Protein AF-A0A820FN30-F1 (afdb_monomer_lite)

Organism: NCBI:txid433720

Foldseek 3Di:
DLCVVVCVVCVVVPVVPPPDPPDPPPLVVCVVVVVPDDDDQDVLNVLLSVLVVCQVPDALQVSLVVLLVCCVVDDLVCLLSSLLSLLVSLPRHPHDLVSNQVSLVSLLVSLVPDDPVDLSNVSNLLSNLLSCQVVCPPPSNVQVVLVSLVVLLVVCQVAALSLVSNCVNHLVVCVVVLDHDLSCLLVLLCLLLDDYFPPVVVVVVVVVVVVQCVDPVSQVVVVVSVDHPVSRGSPVSNVSSLSSCVVSVVSDDPVSVLVSLVSLLVLLVVLLPPPDDPDDPVRDSNVSSNLSSLVSLLSVLVPDPDVVSLVVLLVSLLVCLLRPPHPSSNVSSLSSLLSSCVVPVPVSVVVSVVSLVVSVVRDPSSVVSVVVSVVSNVVVVVVVVVVVVD

pLDDT: mean 73.96, std 18.94, range [28.72, 96.94]

Radius of gyration: 25.87 Å; chains: 1; bounding box: 70×46×76 Å

Secondary structure (DSSP, 8-state):
-HHHHHHHHHHHHHHHHHHHS--GGGGGGTHHHHTTS-S-S-HHHHHHHHHHHHHTTS-HHHHHHHHHHHHHH--TTTHHHHHHHHHHHHHHS---HHHHHHHHHHHHHHHHHS-TTSTTHHHHHHHHHHHHHTTTT-HHHHHHHHHHHHHHHHHHTTSTTHHHHHHHHHHHHHHHHT---GGGHHHHHHHHH------HHHHHHHHHHHHHHTSHHHHHHHHTTT--GGGG-THHHHHHHHHHHHHHGGGS-HHHHHHHHHHHHHHHHHHH--S---S--TT-HHHHHHHHHHHHHHHHTTT---HHHHHHHHHHHHHHHHH---HHHHHHHHHHHHHHHHHSHHHHHHHHHHHHHHHTTT-THHHHHHHHHHHHHHHHHHHHHHHH--

Structure (mmCIF, N/CA/C/O backbone):
data_AF-A0A820FN30-F1
#
_entry.id   AF-A0A820FN30-F1
#
loop_
_atom_site.group_PDB
_atom_site.id
_atom_site.type_symbol
_atom_site.label_atom_id
_atom_site.label_alt_id
_atom_site.label_comp_id
_atom_site.label_asym_id
_atom_site.label_entity_id
_atom_site.label_seq_id
_atom_site.pdbx_PDB_ins_code
_atom_site.Cartn_x
_atom_site.Cartn_y
_atom_site.Cartn_z
_atom_site.occupancy
_atom_site.B_iso_or_equiv
_atom_site.auth_seq_id
_atom_site.auth_comp_id
_atom_site.auth_asym_id
_atom_site.auth_atom_id
_atom_site.pdbx_PDB_model_num
ATOM 1 N N . SER A 1 1 ? -9.270 -16.934 -11.846 1.00 44.41 1 SER A N 1
ATOM 2 C CA . SER A 1 1 ? -9.592 -15.500 -11.963 1.00 44.41 1 SER A CA 1
ATOM 3 C C . SER A 1 1 ? -9.159 -14.806 -10.683 1.00 44.41 1 SER A C 1
ATOM 5 O O . SER A 1 1 ? -9.279 -15.399 -9.617 1.00 44.41 1 SER A O 1
ATOM 7 N N . ILE A 1 2 ? -8.624 -13.588 -10.777 1.00 32.09 2 ILE A N 1
ATOM 8 C CA . ILE A 1 2 ? -8.327 -12.737 -9.607 1.00 32.09 2 ILE A CA 1
ATOM 9 C C . ILE A 1 2 ? -9.603 -12.535 -8.774 1.00 32.09 2 ILE A C 1
ATOM 11 O O . ILE A 1 2 ? -9.546 -12.590 -7.549 1.00 32.09 2 ILE A O 1
ATOM 15 N N . ASP A 1 3 ? -10.756 -12.483 -9.446 1.00 30.25 3 ASP A N 1
ATOM 16 C CA . ASP A 1 3 ? -12.071 -12.500 -8.810 1.00 30.25 3 ASP A CA 1
ATOM 17 C C . ASP A 1 3 ? -12.295 -13.725 -7.928 1.00 30.25 3 ASP A C 1
ATOM 19 O O . ASP A 1 3 ? -12.811 -13.560 -6.844 1.00 30.25 3 ASP A O 1
ATOM 23 N N . TRP A 1 4 ? -11.875 -14.939 -8.292 1.00 35.16 4 TRP A N 1
ATOM 24 C CA . TRP A 1 4 ? -12.053 -16.114 -7.421 1.00 35.16 4 TRP A CA 1
ATOM 25 C C . TRP A 1 4 ? -11.195 -16.036 -6.149 1.00 35.16 4 TRP A C 1
ATOM 27 O O . TRP A 1 4 ? -11.649 -16.421 -5.081 1.00 35.16 4 TRP A O 1
ATOM 37 N N . LEU A 1 5 ? -9.977 -15.488 -6.238 1.00 33.75 5 LEU A N 1
ATOM 38 C CA . LEU A 1 5 ? -9.084 -15.297 -5.086 1.00 33.75 5 LEU A CA 1
ATOM 39 C C . LEU A 1 5 ? -9.581 -14.197 -4.140 1.00 33.75 5 LEU A C 1
ATOM 41 O O . LEU A 1 5 ? -9.507 -14.366 -2.925 1.00 33.75 5 LEU A O 1
ATOM 45 N N . LEU A 1 6 ? -10.100 -13.097 -4.691 1.00 38.31 6 LEU A N 1
ATOM 46 C CA . LEU A 1 6 ? -10.731 -12.029 -3.916 1.00 38.31 6 LEU A CA 1
ATOM 47 C C . LEU A 1 6 ? -12.081 -12.490 -3.358 1.00 38.31 6 LEU A C 1
ATOM 49 O O . LEU A 1 6 ? -12.340 -12.305 -2.180 1.00 38.31 6 LEU A O 1
ATOM 53 N N . THR A 1 7 ? -12.905 -13.166 -4.157 1.00 36.22 7 THR A N 1
ATOM 54 C CA . THR A 1 7 ? -14.238 -13.628 -3.748 1.00 36.22 7 THR A CA 1
ATOM 55 C C . THR A 1 7 ? -14.146 -14.728 -2.704 1.00 36.22 7 THR A C 1
ATOM 57 O O . THR A 1 7 ? -14.855 -14.613 -1.727 1.00 36.22 7 THR A O 1
ATOM 60 N N . ASN A 1 8 ? -13.252 -15.719 -2.812 1.00 34.09 8 ASN A N 1
ATOM 61 C CA . ASN A 1 8 ? -13.158 -16.779 -1.797 1.00 34.09 8 ASN A CA 1
ATOM 62 C C . ASN A 1 8 ? -12.468 -16.341 -0.501 1.00 34.09 8 ASN A C 1
ATOM 64 O O . ASN A 1 8 ? -12.819 -16.838 0.559 1.00 34.09 8 ASN A O 1
ATOM 68 N N . ARG A 1 9 ? -11.513 -15.398 -0.547 1.00 36.28 9 ARG A N 1
ATOM 69 C CA . ARG A 1 9 ? -10.943 -14.828 0.689 1.00 36.28 9 ARG A CA 1
ATOM 70 C C . ARG A 1 9 ? -11.883 -13.833 1.375 1.00 36.28 9 ARG A C 1
ATOM 72 O O . ARG A 1 9 ? -11.744 -13.612 2.570 1.00 36.28 9 ARG A O 1
ATOM 79 N N . LEU A 1 10 ? -12.818 -13.231 0.635 1.00 34.81 10 LEU A N 1
ATOM 80 C CA . LEU A 1 10 ? -13.795 -12.267 1.160 1.00 34.81 10 LEU A CA 1
ATOM 81 C C . LEU A 1 10 ? -15.181 -12.889 1.428 1.00 34.81 10 LEU A C 1
ATOM 83 O O . LEU A 1 10 ? -15.954 -12.322 2.199 1.00 34.81 10 LEU A O 1
ATOM 87 N N . SER A 1 11 ? -15.524 -14.031 0.818 1.00 28.94 11 SER A N 1
ATOM 88 C CA . SER A 1 11 ? -16.834 -14.687 0.958 1.00 28.94 11 SER A CA 1
ATOM 89 C C . SER A 1 11 ? -17.022 -15.301 2.330 1.00 28.94 11 SER A C 1
ATOM 91 O O . SER A 1 11 ? -18.113 -15.182 2.879 1.00 28.94 11 SER A O 1
ATOM 93 N N . ASP A 1 12 ? -15.958 -15.858 2.912 1.00 32.44 12 ASP A N 1
ATOM 94 C CA . ASP A 1 12 ? -15.990 -16.437 4.259 1.00 32.44 12 ASP A CA 1
ATOM 95 C C . ASP A 1 12 ? -16.359 -15.382 5.321 1.00 32.44 12 ASP A C 1
ATOM 97 O O . ASP A 1 12 ? -16.894 -15.711 6.375 1.00 32.44 12 ASP A O 1
ATOM 101 N N . PHE A 1 13 ? -16.175 -14.094 5.005 1.00 34.22 13 PHE A N 1
ATOM 102 C CA . PHE A 1 13 ? -16.433 -12.967 5.900 1.00 34.22 13 PHE A CA 1
ATOM 103 C C . PHE A 1 13 ? -17.885 -12.447 5.861 1.00 34.22 13 PHE A C 1
ATOM 105 O O . PHE A 1 13 ? -18.360 -11.846 6.822 1.00 34.22 13 PHE A O 1
ATOM 112 N N . ASN A 1 14 ? -18.613 -12.653 4.756 1.00 33.19 14 ASN A N 1
ATOM 113 C CA . ASN A 1 14 ? -19.920 -12.016 4.520 1.00 33.19 14 ASN A CA 1
ATOM 114 C C . ASN A 1 14 ? -21.125 -12.932 4.804 1.00 33.19 14 ASN A C 1
ATOM 116 O O . ASN A 1 14 ? -22.248 -12.447 4.993 1.00 33.19 14 ASN A O 1
ATOM 120 N N . THR A 1 15 ? -20.920 -14.251 4.827 1.00 30.83 15 THR A N 1
ATOM 121 C CA . THR A 1 15 ? -22.003 -15.233 4.991 1.00 30.83 15 THR A CA 1
ATOM 122 C C . THR A 1 15 ? -22.484 -15.397 6.429 1.00 30.83 15 THR A C 1
ATOM 124 O O . THR A 1 15 ? -23.679 -15.589 6.617 1.00 30.83 15 THR A O 1
ATOM 127 N N . GLU A 1 16 ? -21.638 -15.224 7.450 1.00 30.83 16 GLU A N 1
ATOM 128 C CA . GLU A 1 16 ? -22.092 -15.286 8.855 1.00 30.83 16 GLU A CA 1
ATOM 129 C C . GLU A 1 16 ? -22.924 -14.062 9.284 1.00 30.83 16 GLU A C 1
ATOM 131 O O . GLU A 1 16 ? -23.757 -14.151 10.190 1.00 30.83 16 GLU A O 1
ATOM 136 N N . TRP A 1 17 ? -22.750 -12.918 8.613 1.00 34.12 17 TRP A N 1
ATOM 137 C CA . TRP A 1 17 ? -23.372 -11.653 9.013 1.00 34.12 17 TRP A CA 1
ATOM 138 C C . TRP A 1 17 ? -24.817 -11.489 8.514 1.00 34.12 17 TRP A C 1
ATOM 140 O O . TRP A 1 17 ? -25.667 -10.935 9.213 1.00 34.12 17 TRP A O 1
ATOM 150 N N . ASN A 1 18 ? -25.131 -11.972 7.307 1.00 32.09 18 ASN A N 1
ATOM 151 C CA . ASN A 1 18 ? -26.426 -11.699 6.667 1.00 32.09 18 ASN A CA 1
ATOM 152 C C . ASN A 1 18 ? -27.561 -12.646 7.085 1.00 32.09 18 ASN A C 1
ATOM 154 O O . ASN A 1 18 ? -28.731 -12.274 6.967 1.00 32.09 18 ASN A O 1
ATOM 158 N N . THR A 1 19 ? -27.252 -13.847 7.572 1.00 32.16 19 THR A N 1
ATOM 159 C CA . THR A 1 19 ? -28.266 -14.878 7.854 1.00 32.16 19 THR A CA 1
ATOM 160 C C . THR A 1 19 ? -28.824 -14.839 9.273 1.00 32.16 19 THR A C 1
ATOM 162 O O . THR A 1 19 ? -29.945 -15.294 9.482 1.00 32.16 19 THR A O 1
ATOM 165 N N . THR A 1 20 ? -28.107 -14.268 10.245 1.00 34.75 20 THR A N 1
ATOM 166 C CA . THR A 1 20 ? -28.421 -14.525 11.664 1.00 34.75 20 THR A CA 1
ATOM 167 C C . THR A 1 20 ? -29.304 -13.454 12.325 1.00 34.75 20 THR A C 1
ATOM 169 O O . THR A 1 20 ? -30.036 -13.774 13.256 1.00 34.75 20 THR A O 1
ATOM 172 N N . TYR A 1 21 ? -29.334 -12.199 11.843 1.00 35.47 21 TYR A N 1
ATOM 173 C CA . TYR A 1 21 ? -29.933 -11.092 12.625 1.00 35.47 21 TYR A CA 1
ATOM 174 C C . TYR A 1 21 ? -30.887 -10.137 11.881 1.00 35.47 21 TYR A C 1
ATOM 176 O O . TYR A 1 21 ? -31.186 -9.053 12.377 1.00 35.47 21 TYR A O 1
ATOM 184 N N . ARG A 1 22 ? -31.454 -10.524 10.730 1.00 28.72 22 ARG A N 1
ATOM 185 C CA . ARG A 1 22 ? -32.409 -9.664 9.987 1.00 28.72 22 ARG A CA 1
ATOM 186 C C . ARG A 1 22 ? -33.816 -9.529 10.597 1.00 28.72 22 ARG A C 1
ATOM 188 O O . ARG A 1 22 ? -34.581 -8.696 10.125 1.00 28.72 22 ARG A O 1
ATOM 195 N N . ASN A 1 23 ? -34.162 -10.269 11.653 1.00 32.38 23 ASN A N 1
ATOM 196 C CA . ASN A 1 23 ? -35.507 -10.241 12.249 1.00 32.38 23 ASN A CA 1
ATOM 197 C C . ASN A 1 23 ? -35.502 -9.603 13.653 1.00 32.38 23 ASN A C 1
ATOM 199 O O . ASN A 1 23 ? -35.541 -10.286 14.673 1.00 32.38 23 ASN A O 1
ATOM 203 N N . LEU A 1 24 ? -35.472 -8.265 13.686 1.00 40.47 24 LEU A N 1
ATOM 204 C CA . LEU A 1 24 ? -35.411 -7.416 14.887 1.00 40.47 24 LEU A CA 1
ATOM 205 C C . LEU A 1 24 ? -36.655 -7.309 15.822 1.00 40.47 24 LEU A C 1
ATOM 207 O O . LEU A 1 24 ? -36.480 -6.739 16.898 1.00 40.47 24 LEU A O 1
ATOM 211 N N . PRO A 1 25 ? -37.879 -7.830 15.565 1.00 34.19 25 PRO A N 1
ATOM 212 C CA . PRO A 1 25 ? -38.998 -7.606 16.503 1.00 34.19 25 PRO A CA 1
ATOM 213 C C . PRO A 1 25 ? -38.960 -8.416 17.815 1.00 34.19 25 PRO A C 1
ATOM 215 O O . PRO A 1 25 ? -39.787 -8.183 18.694 1.00 34.19 25 PRO A O 1
ATOM 218 N N . LEU A 1 26 ? -38.055 -9.391 17.960 1.00 38.88 26 LEU A N 1
ATOM 219 C CA . LEU A 1 26 ? -38.045 -10.326 19.101 1.00 38.88 26 LEU A CA 1
ATOM 220 C C . LEU A 1 26 ? -37.167 -9.888 20.289 1.00 38.88 26 LEU A C 1
ATOM 222 O O . LEU A 1 26 ? -37.337 -10.412 21.389 1.00 38.88 26 LEU A O 1
ATOM 226 N N . PHE A 1 27 ? -36.267 -8.917 20.112 1.00 39.94 27 PHE A N 1
ATOM 227 C CA . PHE A 1 27 ? -35.237 -8.603 21.114 1.00 39.94 27 PHE A CA 1
ATOM 228 C C . PHE A 1 27 ? -35.723 -7.759 22.304 1.00 39.94 27 PHE A C 1
ATOM 230 O O . PHE A 1 27 ? -35.205 -7.914 23.408 1.00 39.94 27 PHE A O 1
ATOM 237 N N . SER A 1 28 ? -36.767 -6.938 22.142 1.00 37.84 28 SER A N 1
ATOM 238 C CA . SER A 1 28 ? -37.329 -6.136 23.246 1.00 37.84 28 SER A CA 1
ATOM 239 C C . SER A 1 28 ? -38.008 -6.980 24.335 1.00 37.84 28 SER A C 1
ATOM 241 O O . SER A 1 28 ? -38.179 -6.513 25.457 1.00 37.84 28 SER A O 1
ATOM 243 N N . LYS A 1 29 ? -38.353 -8.240 24.032 1.00 37.75 29 LYS A N 1
ATOM 244 C CA . LYS A 1 29 ? -38.926 -9.201 24.991 1.00 37.75 29 LYS A CA 1
ATOM 245 C C . LYS A 1 29 ? -37.878 -10.057 25.714 1.00 37.75 29 LYS A C 1
ATOM 247 O O . LYS A 1 29 ? -38.227 -10.718 26.685 1.00 37.75 29 LYS A O 1
ATOM 252 N N . LEU A 1 30 ? -36.622 -10.058 25.257 1.00 39.16 30 LEU A N 1
ATOM 253 C CA . LEU A 1 30 ? -35.545 -10.893 25.807 1.00 39.16 30 LEU A CA 1
ATOM 254 C C . LEU A 1 30 ? -34.756 -10.212 26.931 1.00 39.16 30 LEU A C 1
ATOM 256 O O . LEU A 1 30 ? -34.173 -10.908 27.752 1.00 39.16 30 LEU A O 1
ATOM 260 N N . LEU A 1 31 ? -34.775 -8.879 27.017 1.00 38.91 31 LEU A N 1
ATOM 261 C CA . LEU A 1 31 ? -34.007 -8.130 28.020 1.00 38.91 31 LEU A CA 1
ATOM 262 C C . LEU A 1 31 ? -34.300 -8.551 29.479 1.00 38.91 31 LEU A C 1
ATOM 264 O O . LEU A 1 31 ? -33.346 -8.758 30.220 1.00 38.91 31 LEU A O 1
ATOM 268 N N . PRO A 1 32 ? -35.564 -8.796 29.890 1.00 40.81 32 PRO A N 1
ATOM 269 C CA . PRO A 1 32 ? -35.860 -9.278 31.244 1.00 40.81 32 PRO A CA 1
ATOM 270 C C . PRO A 1 32 ? -35.481 -10.752 31.475 1.00 40.81 32 PRO A C 1
ATOM 272 O O . PRO A 1 32 ? -35.372 -11.187 32.617 1.00 40.81 32 PRO A O 1
ATOM 275 N N . LEU A 1 33 ? -35.310 -11.534 30.401 1.00 36.78 33 LEU A N 1
ATOM 276 C CA . LEU A 1 33 ? -34.957 -12.959 30.455 1.00 36.78 33 LEU A CA 1
ATOM 277 C C . LEU A 1 33 ? -33.433 -13.176 30.489 1.00 36.78 33 LEU A C 1
ATOM 279 O O . LEU A 1 33 ? -32.979 -14.171 31.050 1.00 36.78 33 LEU A O 1
ATOM 283 N N . LEU A 1 34 ? -32.653 -12.237 29.938 1.00 39.91 34 LEU A N 1
ATOM 284 C CA . LEU A 1 34 ? -31.184 -12.243 29.956 1.00 39.91 34 LEU A CA 1
ATOM 285 C C . LEU A 1 34 ? -30.600 -11.992 31.354 1.00 39.91 34 LEU A C 1
ATOM 287 O O . LEU A 1 34 ? -29.553 -12.545 31.675 1.00 39.91 34 LEU A O 1
ATOM 291 N N . ASP A 1 35 ? -31.304 -11.234 32.199 1.00 38.75 35 ASP A N 1
ATOM 292 C CA . ASP A 1 35 ? -30.919 -11.011 33.599 1.00 38.75 35 ASP A CA 1
ATOM 293 C C . ASP A 1 35 ? -31.223 -12.213 34.510 1.00 38.75 35 ASP A C 1
ATOM 295 O O . ASP A 1 35 ? -30.727 -12.266 35.636 1.00 38.75 35 ASP A O 1
ATOM 299 N N . GLN A 1 36 ? -32.038 -13.183 34.063 1.00 38.34 36 GLN A N 1
ATOM 300 C CA . GLN A 1 36 ? -32.560 -14.225 34.956 1.00 38.34 36 GLN A CA 1
ATOM 301 C C . GLN A 1 36 ? -32.047 -15.654 34.735 1.00 38.34 36 GLN A C 1
ATOM 303 O O . GLN A 1 36 ? -32.124 -16.411 35.701 1.00 38.34 36 GLN A O 1
ATOM 308 N N . GLN A 1 37 ? -31.481 -16.072 33.589 1.00 35.38 37 GLN A N 1
ATOM 309 C CA . GLN A 1 37 ? -30.949 -17.449 33.463 1.00 35.38 37 GLN A CA 1
ATOM 310 C C . GLN A 1 37 ? -29.789 -17.666 32.460 1.00 35.38 37 GLN A C 1
ATOM 312 O O . GLN A 1 37 ? -29.874 -17.302 31.295 1.00 35.38 37 GLN A O 1
ATOM 317 N N . ASN A 1 38 ? -28.800 -18.448 32.928 1.00 35.03 38 ASN A N 1
ATOM 318 C CA . ASN A 1 38 ? -27.916 -19.390 32.208 1.00 35.03 38 ASN A CA 1
ATOM 319 C C . ASN A 1 38 ? -26.823 -18.870 31.243 1.00 35.03 38 ASN A C 1
ATOM 321 O O . ASN A 1 38 ? -27.044 -18.682 30.052 1.00 35.03 38 ASN A O 1
ATOM 325 N N . SER A 1 39 ? -25.599 -18.777 31.783 1.00 38.41 39 SER A N 1
ATOM 326 C CA . SER A 1 39 ? -24.296 -19.362 31.361 1.00 38.41 39 SER A CA 1
ATOM 327 C C . SER A 1 39 ? -23.864 -19.575 29.891 1.00 38.41 39 SER A C 1
ATOM 329 O O . SER A 1 39 ? -22.712 -19.952 29.700 1.00 38.41 39 SER A O 1
ATOM 331 N N . ASN A 1 40 ? -24.669 -19.314 28.860 1.00 38.78 40 ASN A N 1
ATOM 332 C CA . ASN A 1 40 ? -24.285 -19.535 27.452 1.00 38.78 40 ASN A CA 1
ATOM 333 C C . ASN A 1 40 ? -24.351 -18.279 26.574 1.00 38.78 40 ASN A C 1
ATOM 335 O O . ASN A 1 40 ? -24.113 -18.357 25.371 1.00 38.78 40 ASN A O 1
ATOM 339 N N . ILE A 1 41 ? -24.664 -17.124 27.156 1.00 44.72 41 ILE A N 1
ATOM 340 C CA . ILE A 1 41 ? -24.706 -15.852 26.433 1.00 44.72 41 ILE A CA 1
ATOM 341 C C . ILE A 1 41 ? -23.436 -15.101 26.788 1.00 44.72 41 ILE A C 1
ATOM 343 O O . ILE A 1 41 ? -23.168 -14.838 27.963 1.00 44.72 41 ILE A O 1
ATOM 347 N N . SER A 1 42 ? -22.605 -14.829 25.783 1.00 53.84 42 SER A N 1
ATOM 348 C CA . SER A 1 42 ? -21.340 -14.156 26.034 1.00 53.84 42 SER A CA 1
ATOM 349 C C . SER A 1 42 ? -21.624 -12.744 26.554 1.00 53.84 42 SER A C 1
ATOM 351 O O . SER A 1 42 ? -22.523 -12.057 26.070 1.00 53.84 42 SER A O 1
ATOM 353 N N . HIS A 1 43 ? -20.847 -12.287 27.540 1.00 54.47 43 HIS A N 1
ATOM 354 C CA . HIS A 1 43 ? -20.904 -10.905 28.049 1.00 54.47 43 HIS A CA 1
ATOM 355 C C . HIS A 1 43 ? -20.821 -9.876 26.902 1.00 54.47 43 HIS A C 1
ATOM 357 O O . HIS A 1 43 ? -21.411 -8.800 26.966 1.00 54.47 43 HIS A O 1
ATOM 363 N N . ALA A 1 44 ? -20.169 -10.261 25.799 1.00 49.34 44 ALA A N 1
ATOM 364 C CA . ALA A 1 44 ? -20.121 -9.521 24.546 1.00 49.34 44 ALA A CA 1
ATOM 365 C C . ALA A 1 44 ? -21.486 -9.290 23.902 1.00 49.34 44 ALA A C 1
ATOM 367 O O . ALA A 1 44 ? -21.757 -8.190 23.426 1.00 49.34 44 ALA A O 1
ATOM 368 N N . ASP A 1 45 ? -22.332 -10.316 23.859 1.00 54.66 45 ASP A N 1
ATOM 369 C CA . ASP A 1 45 ? -23.655 -10.246 23.248 1.00 54.66 45 ASP A CA 1
ATOM 370 C C . ASP A 1 45 ? -24.601 -9.419 24.119 1.00 54.66 45 ASP A C 1
ATOM 372 O O . ASP A 1 45 ? -25.419 -8.678 23.584 1.00 54.66 45 ASP A O 1
ATOM 376 N N . VAL A 1 46 ? -24.424 -9.446 25.446 1.00 60.28 46 VAL A N 1
ATOM 377 C CA . VAL A 1 46 ? -25.158 -8.588 26.391 1.00 60.28 46 VAL A CA 1
ATOM 378 C C . VAL A 1 46 ? -24.750 -7.121 26.237 1.00 60.28 46 VAL A C 1
ATOM 380 O O . VAL A 1 46 ? -25.620 -6.262 26.118 1.00 60.28 46 VAL A O 1
ATOM 383 N N . LEU A 1 47 ? -23.449 -6.816 26.163 1.00 60.62 47 LEU A N 1
ATOM 384 C CA . LEU A 1 47 ? -22.950 -5.457 25.902 1.00 60.62 47 LEU A CA 1
ATOM 385 C C . LEU A 1 47 ? -23.374 -4.956 24.516 1.00 60.62 47 LEU A C 1
ATOM 387 O O . LEU A 1 47 ? -23.882 -3.845 24.386 1.00 60.62 47 LEU A O 1
ATOM 391 N N . THR A 1 48 ? -23.237 -5.785 23.480 1.00 57.72 48 THR A N 1
ATOM 392 C CA . THR A 1 48 ? -23.656 -5.433 22.114 1.00 57.72 48 THR A CA 1
ATOM 393 C C . THR A 1 48 ? -25.167 -5.203 22.051 1.00 57.72 48 THR A C 1
ATOM 395 O O . THR A 1 48 ? -25.606 -4.216 21.464 1.00 57.72 48 THR A O 1
ATOM 398 N N . ALA A 1 49 ? -25.971 -6.052 22.704 1.00 57.28 49 ALA A N 1
ATOM 399 C CA . ALA A 1 49 ? -27.418 -5.880 22.808 1.00 57.28 49 ALA A CA 1
ATOM 400 C C . ALA A 1 49 ? -27.796 -4.632 23.617 1.00 57.28 49 ALA A C 1
ATOM 402 O O . ALA A 1 49 ? -28.678 -3.898 23.180 1.00 57.28 49 ALA A O 1
ATOM 403 N N . LYS A 1 50 ? -27.108 -4.342 24.734 1.00 65.94 50 LYS A N 1
ATOM 404 C CA . LYS A 1 50 ? -27.264 -3.106 25.524 1.00 65.94 50 LYS A CA 1
ATOM 405 C C . LYS A 1 50 ? -27.084 -1.889 24.618 1.00 65.94 50 LYS A C 1
ATOM 407 O O . LYS A 1 50 ? -27.981 -1.056 24.539 1.00 65.94 50 LYS A O 1
ATOM 412 N N . TYR A 1 51 ? -25.985 -1.812 23.870 1.00 61.31 51 TYR A N 1
ATOM 413 C CA . TYR A 1 51 ? -25.724 -0.662 23.002 1.00 61.31 51 TYR A CA 1
ATOM 414 C C . TYR A 1 51 ? -26.635 -0.590 21.778 1.00 61.31 51 TYR A C 1
ATOM 416 O O . TYR A 1 51 ? -27.022 0.508 21.394 1.00 61.31 51 TYR A O 1
ATOM 424 N N . LEU A 1 52 ? -27.049 -1.724 21.208 1.00 58.78 52 LEU A N 1
ATOM 425 C CA . LEU A 1 52 ? -28.059 -1.774 20.144 1.00 58.78 52 LEU A CA 1
ATOM 426 C C . LEU A 1 52 ? -29.447 -1.324 20.625 1.00 58.78 52 LEU A C 1
ATOM 428 O O . LEU A 1 52 ? -30.168 -0.639 19.901 1.00 58.78 52 LEU A O 1
ATOM 432 N N . LEU A 1 53 ? -29.843 -1.696 21.842 1.00 54.69 53 LEU A N 1
ATOM 433 C CA . LEU A 1 53 ? -31.108 -1.275 22.450 1.00 54.69 53 LEU A CA 1
ATOM 434 C C . LEU A 1 53 ? -31.096 0.207 22.822 1.00 54.69 53 LEU A C 1
ATOM 436 O O . LEU A 1 53 ? -32.109 0.880 22.638 1.00 54.69 53 LEU A O 1
ATOM 440 N N . ILE A 1 54 ? -29.956 0.720 23.292 1.00 53.84 54 ILE A N 1
ATOM 441 C CA . ILE A 1 54 ? -29.741 2.152 23.529 1.00 53.84 54 ILE A CA 1
ATOM 442 C C . ILE A 1 54 ? -29.773 2.902 22.185 1.00 53.84 54 ILE A C 1
ATOM 444 O O . ILE A 1 54 ? -30.507 3.874 22.057 1.00 53.84 54 ILE A O 1
ATOM 448 N N . ALA A 1 55 ? -29.093 2.408 21.146 1.00 52.25 55 ALA A N 1
ATOM 449 C CA . ALA A 1 55 ? -29.071 3.003 19.803 1.00 52.25 55 ALA A CA 1
ATOM 450 C C . ALA A 1 55 ? -30.441 3.140 19.135 1.00 52.25 55 ALA A C 1
ATOM 452 O O . ALA A 1 55 ? -30.649 4.080 18.374 1.00 52.25 55 ALA A O 1
ATOM 453 N N . ASN A 1 56 ? -31.378 2.240 19.433 1.00 54.34 56 ASN A N 1
ATOM 454 C CA . ASN A 1 56 ? -32.734 2.310 18.894 1.00 54.34 56 ASN A CA 1
ATOM 455 C C . ASN A 1 56 ? -33.678 3.231 19.692 1.00 54.34 56 ASN A C 1
ATOM 457 O O . ASN A 1 56 ? -34.761 3.531 19.198 1.00 54.34 56 ASN A O 1
ATOM 461 N N . ASN A 1 57 ? -33.304 3.667 20.903 1.00 48.03 57 ASN A N 1
ATOM 462 C CA . ASN A 1 57 ? -34.212 4.366 21.827 1.00 48.03 57 ASN A CA 1
ATOM 463 C C . ASN A 1 57 ? -33.681 5.701 22.385 1.00 48.03 57 ASN A C 1
ATOM 465 O O . ASN A 1 57 ? -34.443 6.414 23.033 1.00 48.03 57 ASN A O 1
ATOM 469 N N . ILE A 1 58 ? -32.401 6.037 22.189 1.00 54.34 58 ILE A N 1
ATOM 470 C CA . ILE A 1 58 ? -31.729 7.177 22.836 1.00 54.34 58 ILE A CA 1
ATOM 471 C C . ILE A 1 58 ? -31.095 8.097 21.772 1.00 54.34 58 ILE A C 1
ATOM 473 O O . ILE A 1 58 ? -30.609 7.599 20.752 1.00 54.34 58 ILE A O 1
ATOM 477 N N . PRO A 1 59 ? -31.082 9.434 21.972 1.00 56.84 59 PRO A N 1
ATOM 478 C CA . PRO A 1 59 ? -30.383 10.366 21.088 1.00 56.84 59 PRO A CA 1
ATOM 479 C C . PRO A 1 59 ? -28.904 9.992 20.918 1.00 56.84 59 PRO A C 1
ATOM 481 O O . PRO A 1 59 ? -28.233 9.595 21.871 1.00 56.84 59 PRO A O 1
ATOM 484 N N . SER A 1 60 ? -28.362 10.172 19.712 1.00 62.19 60 SER A N 1
ATOM 485 C CA . SER A 1 60 ? -27.002 9.748 19.338 1.00 62.19 60 SER A CA 1
ATOM 486 C C . SER A 1 60 ? -25.886 10.239 20.273 1.00 62.19 60 SER A C 1
ATOM 488 O O . SER A 1 60 ? -24.870 9.559 20.436 1.00 62.19 60 SER A O 1
ATOM 490 N N . ILE A 1 61 ? -26.080 11.409 20.889 1.00 60.72 61 ILE A N 1
ATOM 491 C CA . ILE A 1 61 ? -25.123 12.080 21.779 1.00 60.72 61 ILE A CA 1
ATOM 492 C C . ILE A 1 61 ? -24.989 11.337 23.118 1.00 60.72 61 ILE A C 1
ATOM 494 O O . ILE A 1 61 ? -23.878 11.037 23.551 1.00 60.72 61 ILE A O 1
ATOM 498 N N . GLU A 1 62 ? -26.106 10.989 23.765 1.00 68.44 62 GLU A N 1
ATOM 499 C CA . GLU A 1 62 ? -26.090 10.296 25.064 1.00 68.44 62 GLU A CA 1
ATOM 500 C C . GLU A 1 62 ? -25.514 8.883 24.938 1.00 68.44 62 GLU A C 1
ATOM 502 O O . GLU A 1 62 ? -24.742 8.442 25.788 1.00 68.44 62 GLU A O 1
ATOM 507 N N . LEU A 1 63 ? -25.819 8.192 23.838 1.00 71.50 63 LEU A N 1
ATOM 508 C CA . LEU A 1 63 ? -25.228 6.891 23.538 1.00 71.50 63 LEU A CA 1
ATOM 509 C C . LEU A 1 63 ? -23.705 6.975 23.353 1.00 71.50 63 LEU A C 1
ATOM 511 O O . LEU A 1 63 ? -22.987 6.128 23.883 1.00 71.50 63 LEU A O 1
ATOM 515 N N . SER A 1 64 ? -23.215 7.977 22.618 1.00 71.25 64 SER A N 1
ATOM 516 C CA . SER A 1 64 ? -21.778 8.135 22.358 1.00 71.25 64 SER A CA 1
ATOM 517 C C . SER A 1 64 ? -21.011 8.406 23.654 1.00 71.25 64 SER A C 1
ATOM 519 O O . SER A 1 64 ? -20.010 7.745 23.915 1.00 71.25 64 SER A O 1
ATOM 521 N N . ASN A 1 65 ? -21.526 9.292 24.512 1.00 78.88 65 ASN A N 1
ATOM 522 C CA . ASN A 1 65 ? -20.916 9.586 25.811 1.00 78.88 65 ASN A CA 1
ATOM 523 C C . ASN A 1 65 ? -20.923 8.368 26.745 1.00 78.88 65 ASN A C 1
ATOM 525 O O . ASN A 1 65 ? -19.911 8.087 27.378 1.00 78.88 65 ASN A O 1
ATOM 529 N N . ASN A 1 66 ? -22.015 7.597 26.781 1.00 80.25 66 ASN A N 1
ATOM 530 C CA . ASN A 1 66 ? -22.087 6.378 27.591 1.00 80.25 66 ASN A CA 1
ATOM 531 C C . ASN A 1 66 ? -21.074 5.317 27.138 1.00 80.25 66 ASN A C 1
ATOM 533 O O . ASN A 1 66 ? -20.459 4.662 27.974 1.00 80.25 66 ASN A O 1
ATOM 537 N N . ILE A 1 67 ? -20.879 5.153 25.824 1.00 81.50 67 ILE A N 1
ATOM 538 C CA . ILE A 1 67 ? -19.865 4.233 25.293 1.00 81.50 67 ILE A CA 1
ATOM 539 C C . ILE A 1 67 ? -18.461 4.700 25.658 1.00 81.50 67 ILE A C 1
ATOM 541 O O . ILE A 1 67 ? -17.637 3.872 26.029 1.00 81.50 67 ILE A O 1
ATOM 545 N N . ILE A 1 68 ? -18.181 6.001 25.549 1.00 83.88 68 ILE A N 1
ATOM 546 C CA . ILE A 1 68 ? -16.875 6.563 25.914 1.00 83.88 68 ILE A CA 1
ATOM 547 C C . ILE A 1 68 ? -16.602 6.326 27.406 1.00 83.88 68 ILE A C 1
ATOM 549 O O . ILE A 1 68 ? -15.529 5.848 27.767 1.00 83.88 68 ILE A O 1
ATOM 553 N N . ASP A 1 69 ? -17.585 6.580 28.266 1.00 85.62 69 ASP A N 1
ATOM 554 C CA . ASP A 1 69 ? -17.490 6.320 29.702 1.00 85.62 69 ASP A CA 1
ATOM 555 C C . ASP A 1 69 ? -17.214 4.846 30.016 1.00 85.62 69 ASP A C 1
ATOM 557 O O . ASP A 1 69 ? -16.339 4.536 30.828 1.00 85.62 69 ASP A O 1
ATOM 561 N N . ASP A 1 70 ? -17.956 3.935 29.382 1.00 85.12 70 ASP A N 1
ATOM 562 C CA . ASP A 1 70 ? -17.776 2.496 29.560 1.00 85.12 70 ASP A CA 1
ATOM 563 C C . ASP A 1 70 ? -16.411 2.050 28.999 1.00 85.12 70 ASP A C 1
ATOM 565 O O . ASP A 1 70 ? -15.746 1.225 29.618 1.00 85.12 70 ASP A O 1
ATOM 569 N N . LEU A 1 71 ? -15.934 2.639 27.895 1.00 87.56 71 LEU A N 1
ATOM 570 C CA . LEU A 1 71 ? -14.616 2.371 27.308 1.00 87.56 71 LEU A CA 1
ATOM 571 C C . LEU A 1 71 ? -13.473 2.705 28.283 1.00 87.56 71 LEU A C 1
ATOM 573 O O . LEU A 1 71 ? -12.546 1.909 28.414 1.00 87.56 71 LEU A O 1
ATOM 577 N N . PHE A 1 72 ? -13.550 3.832 29.000 1.00 87.44 72 PHE A N 1
ATOM 578 C CA . PHE A 1 72 ? -12.538 4.218 29.995 1.00 87.44 72 PHE A CA 1
ATOM 579 C C . PHE A 1 72 ? -12.617 3.418 31.307 1.00 87.44 72 PHE A C 1
ATOM 581 O O . PHE A 1 72 ? -11.627 3.332 32.033 1.00 87.44 72 PHE A O 1
ATOM 588 N N . LYS A 1 73 ? -13.779 2.841 31.637 1.00 86.25 73 LYS A N 1
ATOM 589 C CA . LYS A 1 73 ? -13.994 2.060 32.873 1.00 86.25 73 LYS A CA 1
ATOM 590 C C . LYS A 1 73 ? -13.813 0.552 32.679 1.00 86.25 73 LYS A C 1
ATOM 592 O O . LYS A 1 73 ? -13.741 -0.182 33.665 1.00 86.25 73 LYS A O 1
ATOM 597 N N . ALA A 1 74 ? -13.774 0.088 31.434 1.00 83.69 74 ALA A N 1
ATOM 598 C CA . ALA A 1 74 ? -13.752 -1.323 31.091 1.00 83.69 74 ALA A CA 1
ATOM 599 C C . ALA A 1 74 ? -12.501 -2.049 31.580 1.00 83.69 74 ALA A C 1
ATOM 601 O O . ALA A 1 74 ? -11.380 -1.541 31.513 1.00 83.69 74 ALA A O 1
ATOM 602 N N . SER A 1 75 ? -12.674 -3.308 31.981 1.00 83.25 75 SER A N 1
ATOM 603 C CA . SER A 1 75 ? -11.534 -4.198 32.168 1.00 83.25 75 SER A CA 1
ATOM 604 C C . SER A 1 75 ? -10.915 -4.584 30.812 1.00 83.25 75 SER A C 1
ATOM 606 O O . SER A 1 75 ? -11.617 -4.635 29.796 1.00 83.25 75 SER A O 1
ATOM 608 N N . PRO A 1 76 ? -9.624 -4.970 30.758 1.00 80.94 76 PRO A N 1
ATOM 609 C CA . PRO A 1 76 ? -8.970 -5.331 29.496 1.00 80.94 76 PRO A CA 1
ATOM 610 C C . PRO A 1 76 ? -9.665 -6.459 28.714 1.00 80.94 76 PRO A C 1
ATOM 612 O O . PRO A 1 76 ? -9.542 -6.540 27.495 1.00 80.94 76 PRO A O 1
ATOM 615 N N . LYS A 1 77 ? -10.406 -7.339 29.403 1.00 78.94 77 LYS A N 1
ATOM 616 C CA . LYS A 1 77 ? -11.162 -8.441 28.786 1.00 78.94 77 LYS A CA 1
ATOM 617 C C . LYS A 1 77 ? -12.462 -7.983 28.119 1.00 78.94 77 LYS A C 1
ATOM 619 O O . LYS A 1 77 ? -12.986 -8.706 27.279 1.00 78.94 77 LYS A O 1
ATOM 624 N N . GLU A 1 78 ? -12.986 -6.823 28.502 1.00 79.50 78 GLU A N 1
ATOM 625 C CA . GLU A 1 78 ? -14.244 -6.270 27.991 1.00 79.50 78 GLU A CA 1
ATOM 626 C C . GLU A 1 78 ? -14.030 -5.365 26.775 1.00 79.50 78 GLU A C 1
ATOM 628 O O . GLU A 1 78 ? -14.916 -5.257 25.927 1.00 79.50 78 GLU A O 1
ATOM 633 N N . LEU A 1 79 ? -12.834 -4.779 26.644 1.00 86.19 79 LEU A N 1
ATOM 634 C CA . LEU A 1 79 ? -12.474 -3.858 25.562 1.00 86.19 79 LEU A CA 1
ATOM 635 C C . LEU A 1 79 ? -12.794 -4.369 24.144 1.00 86.19 79 LEU A C 1
ATOM 637 O O . LEU A 1 79 ? -13.390 -3.603 23.385 1.00 86.19 79 LEU A O 1
ATOM 641 N N . PRO A 1 80 ? -12.501 -5.631 23.750 1.00 83.56 80 PRO A N 1
ATOM 642 C CA . PRO A 1 80 ? -12.839 -6.108 22.405 1.00 83.56 80 PRO A CA 1
ATOM 643 C C . PRO A 1 80 ? -14.338 -5.997 22.100 1.00 83.56 80 PRO A C 1
ATOM 645 O O . PRO A 1 80 ? -14.738 -5.665 20.985 1.00 83.56 80 PRO A O 1
ATOM 648 N N . TYR A 1 81 ? -15.180 -6.247 23.102 1.00 81.69 81 TYR A N 1
ATOM 649 C CA . TYR A 1 81 ? -16.631 -6.215 22.958 1.00 81.69 81 TYR A CA 1
ATOM 650 C C . TYR A 1 81 ? -17.164 -4.788 22.876 1.00 81.69 81 TYR A C 1
ATOM 652 O O . TYR A 1 81 ? -18.091 -4.519 22.114 1.00 81.69 81 TYR A O 1
ATOM 660 N N . ILE A 1 82 ? -16.537 -3.862 23.601 1.00 84.69 82 ILE A N 1
ATOM 661 C CA . ILE A 1 82 ? -16.856 -2.437 23.509 1.00 84.69 82 ILE A CA 1
ATOM 662 C C . ILE A 1 82 ? -16.454 -1.896 22.136 1.00 84.69 82 ILE A C 1
ATOM 664 O O . ILE A 1 82 ? -17.267 -1.236 21.494 1.00 84.69 82 ILE A O 1
ATOM 668 N N . PHE A 1 83 ? -15.275 -2.252 21.612 1.00 88.81 83 PHE A N 1
ATOM 669 C CA . PHE A 1 83 ? -14.893 -1.895 20.239 1.00 88.81 83 PHE A CA 1
ATOM 670 C C . PHE A 1 83 ? -15.873 -2.449 19.203 1.00 88.81 83 PHE A C 1
ATOM 672 O O . PHE A 1 83 ? -16.297 -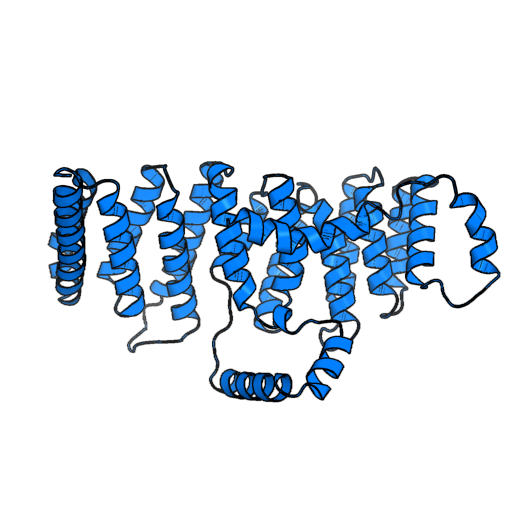1.724 18.302 1.00 88.81 83 PHE A O 1
ATOM 679 N N . ARG A 1 84 ? -16.320 -3.700 19.358 1.00 83.06 84 ARG A N 1
ATOM 680 C CA . ARG A 1 84 ? -17.360 -4.270 18.490 1.00 83.06 84 ARG A CA 1
ATOM 681 C C . ARG A 1 84 ? -18.649 -3.441 18.530 1.00 83.06 84 ARG A C 1
ATOM 683 O O . ARG A 1 84 ? -19.223 -3.162 17.476 1.00 83.06 84 ARG A O 1
ATOM 690 N N . ALA A 1 85 ? -19.085 -3.025 19.718 1.00 79.69 85 ALA A N 1
ATOM 691 C CA . ALA A 1 85 ? -20.264 -2.180 19.886 1.00 79.69 85 ALA A CA 1
ATOM 692 C C . ALA A 1 85 ? -20.084 -0.784 19.264 1.00 79.69 85 ALA A C 1
ATOM 694 O O . ALA A 1 85 ? -20.992 -0.310 18.581 1.00 79.69 85 ALA A O 1
ATOM 695 N N . ILE A 1 86 ? -18.905 -0.167 19.403 1.00 85.50 86 ILE A N 1
ATOM 696 C CA . ILE A 1 86 ? -18.555 1.099 18.738 1.00 85.50 86 ILE A CA 1
ATOM 697 C C . ILE A 1 86 ? -18.780 0.988 17.227 1.00 85.50 86 ILE A C 1
ATOM 699 O O . ILE A 1 86 ? -19.434 1.845 16.638 1.00 85.50 86 ILE A O 1
ATOM 703 N N . GLY A 1 87 ? -18.326 -0.100 16.600 1.00 82.44 87 GLY A N 1
ATOM 704 C CA . GLY A 1 87 ? -18.522 -0.324 15.164 1.00 82.44 87 GLY A CA 1
ATOM 705 C C . GLY A 1 87 ? -19.990 -0.404 14.745 1.00 82.44 87 GLY A C 1
ATOM 706 O O . GLY A 1 87 ? -20.370 0.049 13.666 1.00 82.44 87 GLY A O 1
ATOM 707 N N . VAL A 1 88 ? -20.844 -0.971 15.595 1.00 76.50 88 VAL A N 1
ATOM 708 C CA . VAL A 1 88 ? -22.292 -1.014 15.362 1.00 76.50 88 VAL A CA 1
ATOM 709 C C . VAL A 1 88 ? -22.897 0.387 15.444 1.00 76.50 88 VAL A C 1
ATOM 711 O O . VAL A 1 88 ? -23.655 0.773 14.554 1.00 76.50 88 VAL A O 1
ATOM 714 N N . VAL A 1 89 ? -22.518 1.166 16.458 1.00 77.12 89 VAL A N 1
ATOM 715 C CA . VAL A 1 89 ? -23.017 2.534 16.657 1.00 77.12 89 VAL A CA 1
ATOM 716 C C . VAL A 1 89 ? -22.578 3.469 15.537 1.00 77.12 89 VAL A C 1
ATOM 718 O O . VAL A 1 89 ? -23.417 4.185 14.992 1.00 77.12 89 VAL A O 1
ATOM 721 N N . LEU A 1 90 ? -21.309 3.403 15.127 1.00 79.56 90 LEU A N 1
ATOM 722 C CA . LEU A 1 90 ? -20.783 4.186 14.006 1.00 79.56 90 LEU A CA 1
ATOM 723 C C . LEU A 1 90 ? -21.546 3.918 12.696 1.00 79.56 90 LEU A C 1
ATOM 725 O O . LEU A 1 90 ? -21.713 4.836 11.895 1.00 79.56 90 LEU A O 1
ATOM 729 N N . ARG A 1 91 ? -22.047 2.690 12.489 1.00 75.94 91 ARG A N 1
ATOM 730 C CA . ARG A 1 91 ? -22.822 2.313 11.293 1.00 75.94 91 ARG A CA 1
ATOM 731 C C . ARG A 1 91 ? -24.305 2.667 11.362 1.00 75.94 91 ARG A C 1
ATOM 733 O O . ARG A 1 91 ? -24.884 3.011 10.337 1.00 75.94 91 ARG A O 1
ATOM 740 N N . GLN A 1 92 ? -24.941 2.493 12.519 1.00 66.81 92 GLN A N 1
ATOM 741 C CA . GLN A 1 92 ? -26.407 2.482 12.619 1.00 66.81 92 GLN A CA 1
ATOM 742 C C . GLN A 1 92 ? -27.008 3.782 13.146 1.00 66.81 92 GLN A C 1
ATOM 744 O O . GLN A 1 92 ? -28.169 4.071 12.865 1.00 66.81 92 GLN A O 1
ATOM 749 N N . VAL A 1 93 ? -26.245 4.574 13.896 1.00 60.97 93 VAL A N 1
ATOM 750 C CA . VAL A 1 93 ? -26.775 5.766 14.554 1.00 60.97 93 VAL A CA 1
ATOM 751 C C . VAL A 1 93 ? -26.441 6.994 13.716 1.00 60.97 93 VAL A C 1
ATOM 753 O O . VAL A 1 93 ? -25.287 7.195 13.324 1.00 60.97 93 VAL A O 1
ATOM 756 N N . GLN A 1 94 ? -27.449 7.838 13.458 1.00 63.53 94 GLN A N 1
ATOM 757 C CA . GLN A 1 94 ? -27.263 9.196 12.934 1.00 63.53 94 GLN A CA 1
ATOM 758 C C . GLN A 1 94 ? -26.547 10.045 13.995 1.00 63.53 94 GLN A C 1
ATOM 760 O O . GLN A 1 94 ? -27.149 10.839 14.704 1.00 63.53 94 GLN A O 1
ATOM 765 N N . THR A 1 95 ? -25.257 9.797 14.165 1.00 63.12 95 THR A N 1
ATOM 766 C CA . THR A 1 95 ? -24.348 10.572 15.003 1.00 63.12 95 THR A CA 1
ATOM 767 C C . THR A 1 95 ? -23.942 11.834 14.257 1.00 63.12 95 THR A C 1
ATOM 769 O O . THR A 1 95 ? -23.769 11.812 13.035 1.00 63.12 95 THR A O 1
ATOM 772 N N . THR A 1 96 ? -23.798 12.947 14.979 1.00 74.88 96 THR A N 1
ATOM 773 C CA . THR A 1 96 ? -23.210 14.151 14.389 1.00 74.88 96 THR A CA 1
ATOM 774 C C . THR A 1 96 ? -21.740 13.879 14.048 1.00 74.88 96 THR A C 1
ATOM 776 O O . THR A 1 96 ? -21.104 13.012 14.655 1.00 74.88 96 THR A O 1
ATOM 779 N N . ASN A 1 97 ? -21.173 14.616 13.089 1.00 79.19 97 ASN A N 1
ATOM 780 C CA . ASN A 1 97 ? -19.756 14.458 12.736 1.00 79.19 97 ASN A CA 1
ATOM 781 C C . ASN A 1 97 ? -18.829 14.700 13.944 1.00 79.19 97 ASN A C 1
ATOM 783 O O . ASN A 1 97 ? -17.786 14.062 14.055 1.00 79.19 97 ASN A O 1
ATOM 787 N N . GLU A 1 98 ? -19.229 15.578 14.869 1.00 81.88 98 GLU A N 1
ATOM 788 C CA . GLU A 1 98 ? -18.476 15.866 16.092 1.00 81.88 98 GLU A CA 1
ATOM 789 C C . GLU A 1 98 ? -18.488 14.681 17.072 1.00 81.88 98 GLU A C 1
ATOM 791 O O . GLU A 1 98 ? -17.440 14.315 17.603 1.00 81.88 98 GLU A O 1
ATOM 796 N N . ASP A 1 99 ? -19.639 14.029 17.266 1.00 80.38 99 ASP A N 1
ATOM 797 C CA . ASP A 1 99 ? -19.745 12.849 18.139 1.00 80.38 99 ASP A CA 1
ATOM 798 C C . ASP A 1 99 ? -18.946 11.668 17.581 1.00 80.38 99 ASP A C 1
ATOM 800 O O . ASP A 1 99 ? -18.250 10.972 18.321 1.00 80.38 99 ASP A O 1
ATOM 804 N N . ARG A 1 100 ? -19.000 11.463 16.256 1.00 81.88 100 ARG A N 1
ATOM 805 C CA . ARG A 1 100 ? -18.200 10.436 15.568 1.00 81.88 100 ARG A CA 1
ATOM 806 C C . ARG A 1 100 ? -16.714 10.661 15.774 1.00 81.88 100 ARG A C 1
ATOM 808 O O . ARG A 1 100 ? -15.997 9.714 16.094 1.00 81.88 100 ARG A O 1
ATOM 815 N N . TYR A 1 101 ? -16.271 11.904 15.597 1.00 87.00 101 TYR A N 1
ATOM 816 C CA . TYR A 1 101 ? -14.882 12.286 15.802 1.00 87.00 101 TYR A CA 1
ATOM 817 C C . TYR A 1 101 ? -14.442 11.983 17.239 1.00 87.00 101 TYR A C 1
ATOM 819 O O . TYR A 1 101 ? -13.485 11.236 17.429 1.00 87.00 101 TYR A O 1
ATOM 827 N N . LYS A 1 102 ? -15.188 12.461 18.247 1.00 87.88 102 LYS A N 1
ATOM 828 C CA . LYS A 1 102 ? -14.877 12.233 19.671 1.00 87.88 102 LYS A CA 1
ATOM 829 C C . LYS A 1 102 ? -14.844 10.752 20.040 1.00 87.88 102 LYS A C 1
ATOM 831 O O . LYS A 1 102 ? -13.968 10.323 20.793 1.00 87.88 102 LYS A O 1
ATOM 836 N N . LEU A 1 103 ? -15.782 9.964 19.510 1.00 88.31 103 LEU A N 1
ATOM 837 C CA . LEU A 1 103 ? -15.850 8.529 19.769 1.00 88.31 103 LEU A CA 1
ATOM 838 C C . LEU A 1 103 ? -14.634 7.805 19.186 1.00 88.31 103 LEU A C 1
ATOM 840 O O . LEU A 1 103 ? -14.022 6.986 19.872 1.00 88.31 103 LEU A O 1
ATOM 844 N N . ILE A 1 104 ? -14.260 8.118 17.942 1.00 90.94 104 ILE A N 1
ATOM 845 C CA . ILE A 1 104 ? -13.101 7.511 17.278 1.00 90.94 104 ILE A CA 1
ATOM 846 C C . ILE A 1 104 ? -11.798 7.945 17.955 1.00 90.94 104 ILE A C 1
ATOM 848 O O . ILE A 1 104 ? -10.967 7.090 18.241 1.00 90.94 104 ILE A O 1
ATOM 852 N N . GLU A 1 105 ? -11.643 9.225 18.289 1.00 92.00 105 GLU A N 1
ATOM 853 C CA . GLU A 1 105 ? -10.481 9.749 19.017 1.00 92.00 105 GLU A CA 1
ATOM 854 C C . GLU A 1 105 ? -10.306 9.067 20.382 1.00 92.00 105 GLU A C 1
ATOM 856 O O . GLU A 1 105 ? -9.232 8.547 20.688 1.00 92.00 105 GLU A O 1
ATOM 861 N N . SER A 1 106 ? -11.380 8.969 21.170 1.00 92.12 106 SER A N 1
ATOM 862 C CA . SER A 1 106 ? -11.355 8.278 22.468 1.00 92.12 106 SER A CA 1
ATOM 863 C C . SER A 1 106 ? -11.008 6.795 22.313 1.00 92.12 106 SER A C 1
ATOM 865 O O . SER A 1 106 ? -10.204 6.254 23.072 1.00 92.12 106 SER A O 1
ATOM 867 N N . SER A 1 107 ? -11.558 6.149 21.282 1.00 92.81 107 SER A N 1
ATOM 868 C CA . SER A 1 107 ? -11.271 4.747 20.960 1.00 92.81 107 SER A CA 1
ATOM 869 C C . SER A 1 107 ? -9.808 4.522 20.571 1.00 92.81 107 SER A C 1
ATOM 871 O O . SER A 1 107 ? -9.207 3.543 21.011 1.00 92.81 107 SER A O 1
ATOM 873 N N . ILE A 1 108 ? -9.220 5.439 19.794 1.00 94.38 108 ILE A N 1
ATOM 874 C CA . ILE A 1 108 ? -7.799 5.419 19.426 1.00 94.38 108 ILE A CA 1
ATOM 875 C C . ILE A 1 108 ? -6.922 5.542 20.674 1.00 94.38 108 ILE A C 1
ATOM 877 O O . ILE A 1 108 ? -5.980 4.764 20.832 1.00 94.38 108 ILE A O 1
ATOM 881 N N . ASN A 1 109 ? -7.236 6.489 21.562 1.00 93.25 109 ASN A N 1
ATOM 882 C CA . ASN A 1 109 ? -6.464 6.727 22.782 1.00 93.25 109 ASN A CA 1
ATOM 883 C C . ASN A 1 109 ? -6.433 5.480 23.668 1.00 93.25 109 ASN A C 1
ATOM 885 O O . ASN A 1 109 ? -5.352 4.990 23.993 1.00 93.25 109 ASN A O 1
ATOM 889 N N . VAL A 1 110 ? -7.600 4.897 23.952 1.00 93.75 110 VAL A N 1
ATOM 890 C CA . VAL A 1 110 ? -7.695 3.677 24.765 1.00 93.75 110 VAL A CA 1
ATOM 891 C C . VAL A 1 110 ? -7.001 2.494 24.091 1.00 93.75 110 VAL A C 1
ATOM 893 O O . VAL A 1 110 ? -6.280 1.751 24.752 1.00 93.75 110 VAL A O 1
ATOM 896 N N . PHE A 1 111 ? -7.147 2.319 22.773 1.00 94.25 111 PHE A N 1
ATOM 897 C CA . PHE A 1 111 ? -6.441 1.249 22.063 1.00 94.25 111 PHE A CA 1
ATOM 898 C C . PHE A 1 111 ? -4.912 1.397 22.154 1.00 94.25 111 PHE A C 1
ATOM 900 O O . PHE A 1 111 ? -4.198 0.406 22.333 1.00 94.25 111 PHE A O 1
ATOM 907 N N . ASN A 1 112 ? -4.394 2.622 22.042 1.00 92.50 112 ASN A N 1
ATOM 908 C CA . ASN A 1 112 ? -2.957 2.882 22.078 1.00 92.50 112 ASN A CA 1
ATOM 909 C C . ASN A 1 112 ? -2.320 2.554 23.439 1.00 92.50 112 ASN A C 1
ATOM 911 O O . ASN A 1 112 ? -1.150 2.167 23.463 1.00 92.50 112 ASN A O 1
ATOM 915 N N . GLU A 1 113 ? -3.080 2.632 24.534 1.00 91.81 113 GLU A N 1
ATOM 916 C CA . GLU A 1 113 ? -2.636 2.254 25.885 1.00 91.81 113 GLU A CA 1
ATOM 917 C C . GLU A 1 113 ? -2.493 0.733 26.077 1.00 91.81 113 GLU A C 1
ATOM 919 O O . GLU A 1 113 ? -1.811 0.279 26.999 1.00 91.81 113 GLU A O 1
ATOM 924 N N . ILE A 1 114 ? -3.080 -0.083 25.193 1.00 89.88 114 ILE A N 1
ATOM 925 C CA . ILE A 1 114 ? -3.005 -1.543 25.291 1.00 89.88 114 ILE A CA 1
ATOM 926 C C . ILE A 1 114 ? -1.610 -2.030 24.872 1.00 89.88 114 ILE A C 1
ATOM 928 O O . ILE A 1 114 ? -1.158 -1.862 23.728 1.00 89.88 114 ILE A O 1
ATOM 932 N N . ASP A 1 115 ? -0.927 -2.712 25.795 1.00 85.75 115 ASP A N 1
ATOM 933 C CA . ASP A 1 115 ? 0.357 -3.345 25.507 1.00 85.75 115 ASP A CA 1
ATOM 934 C C . ASP A 1 115 ? 0.171 -4.565 24.588 1.00 85.75 115 ASP A C 1
ATOM 936 O O . ASP A 1 115 ? -0.555 -5.510 24.899 1.00 85.75 115 ASP A O 1
ATOM 940 N N . HIS A 1 116 ? 0.899 -4.565 23.469 1.00 83.56 116 HIS A N 1
ATOM 941 C CA . HIS A 1 116 ? 0.964 -5.646 22.481 1.00 83.56 116 HIS A CA 1
ATOM 942 C C . HIS A 1 116 ? 1.371 -7.014 23.040 1.00 83.56 116 HIS A C 1
ATOM 944 O O . HIS A 1 116 ? 1.110 -8.035 22.407 1.00 83.56 116 HIS A O 1
ATOM 950 N N . ARG A 1 117 ? 2.015 -7.050 24.211 1.00 79.88 117 ARG A N 1
ATOM 951 C CA . ARG A 1 117 ? 2.398 -8.296 24.894 1.00 79.88 117 ARG A CA 1
ATOM 952 C C . ARG A 1 117 ? 1.233 -8.960 25.622 1.00 79.88 117 ARG A C 1
ATOM 954 O O . ARG A 1 117 ? 1.361 -10.099 26.064 1.00 79.88 117 ARG A O 1
ATOM 961 N N . THR A 1 118 ? 0.114 -8.259 25.775 1.00 81.00 118 THR A N 1
ATOM 962 C CA . THR A 1 118 ? -1.061 -8.782 26.469 1.00 81.00 118 THR A CA 1
ATOM 963 C C . THR A 1 118 ? -1.918 -9.638 25.530 1.00 81.00 118 THR A C 1
ATOM 965 O O . THR A 1 118 ? -2.044 -9.324 24.344 1.00 81.00 118 THR A O 1
ATOM 968 N N . PRO A 1 119 ? -2.574 -10.698 26.039 1.00 77.12 119 PRO A N 1
ATOM 969 C CA . PRO A 1 119 ? -3.425 -11.562 25.215 1.00 77.12 119 PRO A CA 1
ATOM 970 C C . PRO A 1 119 ? -4.663 -10.838 24.661 1.00 77.12 119 PRO A C 1
ATOM 972 O O . PRO A 1 119 ? -5.275 -11.304 23.706 1.00 77.12 119 PRO A O 1
ATOM 975 N N . VAL A 1 120 ? -5.034 -9.692 25.240 1.00 82.69 120 VAL A N 1
ATOM 976 C CA . VAL A 1 120 ? -6.194 -8.891 24.821 1.00 82.69 120 VAL A CA 1
ATOM 977 C C . VAL A 1 120 ? -5.897 -7.974 23.633 1.00 82.69 120 VAL A C 1
ATOM 979 O O . VAL A 1 120 ? -6.836 -7.515 22.986 1.00 82.69 120 VAL A O 1
ATOM 982 N N . TYR A 1 121 ? -4.621 -7.736 23.307 1.00 86.81 121 TYR A N 1
ATOM 983 C CA . TYR A 1 121 ? -4.225 -6.801 22.253 1.00 86.81 121 TYR A CA 1
ATOM 984 C C . TYR A 1 121 ? -4.791 -7.169 20.880 1.00 86.81 121 TYR A C 1
ATOM 986 O O . TYR A 1 121 ? -5.391 -6.329 20.218 1.00 86.81 121 TYR A O 1
ATOM 994 N N . TRP A 1 122 ? -4.632 -8.423 20.455 1.00 84.94 122 TRP A N 1
ATOM 995 C CA . TRP A 1 122 ? -5.050 -8.871 19.123 1.00 84.94 122 TRP A CA 1
ATOM 996 C C . TRP A 1 122 ? -6.572 -8.894 18.935 1.00 84.94 122 TRP A C 1
ATOM 998 O O . TRP A 1 122 ? -7.041 -8.366 17.920 1.00 84.94 122 TRP A O 1
ATOM 1008 N N . PRO A 1 123 ? -7.365 -9.407 19.900 1.00 84.31 123 PRO A N 1
ATOM 1009 C CA . PRO A 1 123 ? -8.812 -9.228 19.881 1.00 84.31 123 PRO A CA 1
ATOM 1010 C C . PRO A 1 123 ? -9.225 -7.754 19.811 1.00 84.31 123 PRO A C 1
ATOM 1012 O O . PRO A 1 123 ? -10.072 -7.404 18.992 1.00 84.31 123 PRO A O 1
ATOM 1015 N N . CYS A 1 124 ? -8.598 -6.879 20.609 1.00 88.62 124 CYS A N 1
ATOM 1016 C CA . CYS A 1 124 ? -8.883 -5.443 20.578 1.00 88.62 124 CYS A CA 1
ATOM 1017 C C . CYS A 1 124 ? -8.548 -4.824 19.221 1.00 88.62 124 CYS A C 1
ATOM 1019 O O . CYS A 1 124 ? -9.389 -4.130 18.667 1.00 88.62 124 CYS A O 1
ATOM 1021 N N . LEU A 1 125 ? -7.369 -5.107 18.660 1.00 91.44 125 LEU A N 1
ATOM 1022 C CA . LEU A 1 125 ? -6.945 -4.589 17.357 1.00 91.44 125 LEU A CA 1
ATOM 1023 C C . LEU A 1 125 ? -7.919 -5.015 16.259 1.00 91.44 125 LEU A C 1
ATOM 1025 O O . LEU A 1 125 ? -8.330 -4.190 15.453 1.00 91.44 125 LEU A O 1
ATOM 1029 N N . THR A 1 126 ? -8.320 -6.285 16.249 1.00 88.31 126 THR A N 1
ATOM 1030 C CA . THR A 1 126 ? -9.246 -6.821 15.244 1.00 88.31 126 THR A CA 1
ATOM 1031 C C . THR A 1 126 ? -10.607 -6.139 15.333 1.00 88.31 126 THR A C 1
ATOM 1033 O O . THR A 1 126 ? -11.106 -5.624 14.334 1.00 88.31 126 THR A O 1
ATOM 1036 N N . MET A 1 127 ? -11.190 -6.078 16.533 1.00 87.56 127 MET A N 1
ATOM 1037 C CA . MET A 1 127 ? -12.498 -5.449 16.736 1.00 87.56 127 MET A CA 1
ATOM 1038 C C . MET A 1 127 ? -12.448 -3.940 16.491 1.00 87.56 127 MET A C 1
ATOM 1040 O O . MET A 1 127 ? -13.371 -3.390 15.896 1.00 87.56 127 MET A O 1
ATOM 1044 N N . PHE A 1 128 ? -11.363 -3.274 16.889 1.00 92.81 128 PHE A N 1
ATOM 1045 C CA . PHE A 1 128 ? -11.161 -1.850 16.654 1.00 92.81 128 PHE A CA 1
ATOM 1046 C C . PHE A 1 128 ? -11.037 -1.535 15.160 1.00 92.81 128 PHE A C 1
ATOM 1048 O O . PHE A 1 128 ? -11.782 -0.694 14.664 1.00 92.81 128 PHE A O 1
ATOM 1055 N N . CYS A 1 129 ? -10.183 -2.253 14.420 1.00 91.25 129 CYS A N 1
ATOM 1056 C CA . CYS A 1 129 ? -10.051 -2.105 12.968 1.00 91.25 129 CYS A CA 1
ATOM 1057 C C . CYS A 1 129 ? -11.396 -2.299 12.260 1.00 91.25 129 CYS A C 1
ATOM 1059 O O . CYS A 1 129 ? -11.778 -1.475 11.431 1.00 91.25 129 CYS A O 1
ATOM 1061 N N . GLN A 1 130 ? -12.152 -3.340 12.620 1.00 87.19 130 GLN A N 1
ATOM 1062 C CA . GLN A 1 130 ? -13.492 -3.572 12.077 1.00 87.19 130 GLN A CA 1
ATOM 1063 C C . GLN A 1 130 ? -14.470 -2.446 12.430 1.00 87.19 130 GLN A C 1
ATOM 1065 O O . GLN A 1 130 ? -15.316 -2.094 11.606 1.00 87.19 130 GLN A O 1
ATOM 1070 N N . ALA A 1 131 ? -14.362 -1.862 13.624 1.00 87.62 131 ALA A N 1
ATOM 1071 C CA . ALA A 1 131 ? -15.227 -0.778 14.067 1.00 87.62 131 ALA A CA 1
ATOM 1072 C C . ALA A 1 131 ? -14.999 0.520 13.287 1.00 87.62 131 ALA A C 1
ATOM 1074 O O . ALA A 1 131 ? -15.959 1.132 12.825 1.00 87.62 131 ALA A O 1
ATOM 1075 N N . ILE A 1 132 ? -13.739 0.919 13.101 1.00 89.19 132 ILE A N 1
ATOM 1076 C CA . ILE A 1 132 ? -13.391 2.156 12.386 1.00 89.19 132 ILE A CA 1
ATOM 1077 C C . ILE A 1 132 ? -13.464 2.011 10.867 1.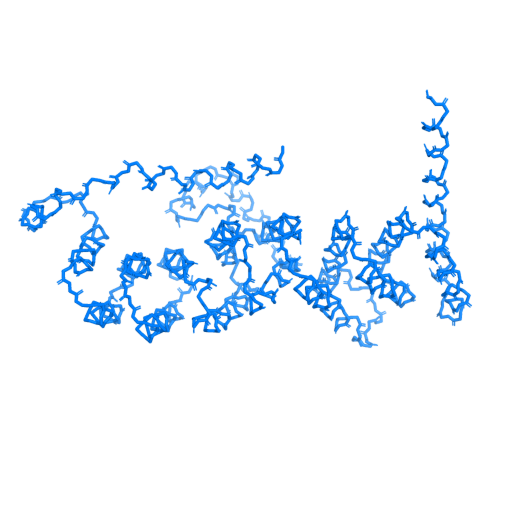00 89.19 132 ILE A C 1
ATOM 1079 O O . ILE A 1 132 ? -13.543 3.016 10.162 1.00 89.19 132 ILE A O 1
ATOM 1083 N N . SER A 1 133 ? -13.435 0.778 10.353 1.00 85.75 133 SER A N 1
ATOM 1084 C CA . SER A 1 133 ? -13.401 0.500 8.916 1.00 85.75 133 SER A CA 1
ATOM 1085 C C . SER A 1 133 ? -14.552 1.185 8.167 1.00 85.75 133 SER A C 1
ATOM 1087 O O . SER A 1 133 ? -14.325 1.814 7.136 1.00 85.75 133 SER A O 1
ATOM 1089 N N . SER A 1 134 ? -15.769 1.179 8.722 1.00 78.44 134 SER A N 1
ATOM 1090 C CA . SER A 1 134 ? -16.934 1.842 8.118 1.00 78.44 134 SER A CA 1
ATOM 1091 C C . SER A 1 134 ? -16.828 3.365 8.058 1.00 78.44 134 SER A C 1
ATOM 1093 O O . SER A 1 134 ? -17.536 3.991 7.279 1.00 78.44 134 SER A O 1
ATOM 1095 N N . SER A 1 135 ? -15.951 3.962 8.862 1.00 83.19 135 SER A N 1
ATOM 1096 C CA . SER A 1 135 ? -15.741 5.410 8.922 1.00 83.19 135 SER A CA 1
ATOM 1097 C C . SER A 1 135 ? -14.577 5.869 8.042 1.00 83.19 135 SER A C 1
ATOM 1099 O O . SER A 1 135 ? -14.308 7.063 7.954 1.00 83.19 135 SER A O 1
ATOM 1101 N N . ILE A 1 136 ? -13.878 4.953 7.360 1.00 80.31 136 ILE A N 1
ATOM 1102 C CA . ILE A 1 136 ? -12.674 5.284 6.588 1.00 80.31 136 ILE A CA 1
ATOM 1103 C C . ILE A 1 136 ? -12.955 6.113 5.328 1.00 80.31 136 ILE A C 1
ATOM 1105 O O . ILE A 1 136 ? -12.055 6.730 4.763 1.00 80.31 136 ILE A O 1
ATOM 1109 N N . THR A 1 137 ? -14.193 6.122 4.846 1.00 77.38 137 THR A N 1
ATOM 1110 C CA . THR A 1 137 ? -14.602 6.956 3.712 1.00 77.38 137 THR A CA 1
ATOM 1111 C C . THR A 1 137 ? -15.120 8.324 4.149 1.00 77.38 137 THR A C 1
ATOM 1113 O O . THR A 1 137 ? -15.266 9.203 3.297 1.00 77.38 137 THR A O 1
ATOM 1116 N N . ASP A 1 138 ? -15.334 8.539 5.451 1.00 81.75 138 ASP A N 1
ATOM 1117 C CA . ASP A 1 138 ? -15.797 9.806 6.011 1.00 81.75 138 ASP A CA 1
ATOM 1118 C C . ASP A 1 138 ? -14.655 10.834 6.038 1.00 81.75 138 ASP A C 1
ATOM 1120 O O . ASP A 1 138 ? -13.633 10.654 6.703 1.00 81.75 138 ASP A O 1
ATOM 1124 N N . ILE A 1 139 ? -14.837 11.941 5.314 1.00 80.38 139 ILE A N 1
ATOM 1125 C CA . ILE A 1 139 ? -13.847 13.024 5.209 1.00 80.38 139 ILE A CA 1
ATOM 1126 C C . ILE A 1 139 ? -13.556 13.642 6.580 1.00 80.38 139 ILE A C 1
ATOM 1128 O O . ILE A 1 139 ? -12.424 14.050 6.833 1.00 80.38 139 ILE A O 1
ATOM 1132 N N . THR A 1 140 ? -14.548 13.697 7.470 1.00 79.12 140 THR A N 1
ATOM 1133 C CA . THR A 1 140 ? -14.408 14.368 8.769 1.00 79.12 140 THR A CA 1
ATOM 1134 C C . THR A 1 140 ? -13.464 13.634 9.712 1.00 79.12 140 THR A C 1
ATOM 1136 O O . THR A 1 140 ? -12.740 14.273 10.472 1.00 79.12 140 THR A O 1
ATOM 1139 N N . VAL A 1 141 ? -13.411 12.304 9.615 1.00 84.25 141 VAL A N 1
ATOM 1140 C CA . VAL A 1 141 ? -12.577 11.457 10.479 1.00 84.25 141 VAL A CA 1
ATOM 1141 C C . VAL A 1 141 ? -11.358 10.898 9.740 1.00 84.25 141 VAL A C 1
ATOM 1143 O O . VAL A 1 141 ? -10.473 10.292 10.336 1.00 84.25 141 VAL A O 1
ATOM 1146 N N . SER A 1 142 ? -11.246 11.141 8.434 1.00 81.69 142 SER A N 1
ATOM 1147 C CA . SER A 1 142 ? -10.144 10.610 7.635 1.00 81.69 142 SER A CA 1
ATOM 1148 C C . SER A 1 142 ? -8.765 11.084 8.111 1.00 81.69 142 SER A C 1
ATOM 1150 O O . SER A 1 142 ? -7.820 10.302 8.065 1.00 81.69 142 SER A O 1
ATOM 1152 N N . ASN A 1 143 ? -8.634 12.312 8.621 1.00 83.31 143 ASN A N 1
ATOM 1153 C CA . ASN A 1 143 ? -7.341 12.826 9.089 1.00 83.31 143 ASN A CA 1
ATOM 1154 C C . ASN A 1 143 ? -6.830 12.083 10.333 1.00 83.31 143 ASN A C 1
ATOM 1156 O O . ASN A 1 143 ? -5.688 11.624 10.329 1.00 83.31 143 ASN A O 1
ATOM 1160 N N . ILE A 1 144 ? -7.672 11.905 11.360 1.00 88.38 144 ILE A N 1
ATOM 1161 C CA . ILE A 1 144 ? -7.265 11.201 12.588 1.00 88.38 144 ILE A CA 1
ATOM 1162 C C . ILE A 1 144 ? -6.999 9.718 12.310 1.00 88.38 144 ILE A C 1
ATOM 1164 O O . ILE A 1 144 ? -6.047 9.141 12.833 1.00 88.38 144 ILE A O 1
ATOM 1168 N N . LEU A 1 145 ? -7.784 9.107 11.414 1.00 89.00 145 LEU A N 1
ATOM 1169 C CA . LEU A 1 145 ? -7.536 7.739 10.969 1.00 89.00 145 LEU A CA 1
ATOM 1170 C C . LEU A 1 145 ? -6.216 7.640 10.201 1.00 89.00 145 LEU A C 1
ATOM 1172 O O . LEU A 1 145 ? -5.444 6.725 10.460 1.00 89.00 145 LEU A O 1
ATOM 1176 N N . SER A 1 146 ? -5.910 8.589 9.312 1.00 86.38 146 SER A N 1
ATOM 1177 C CA . SER A 1 146 ? -4.637 8.638 8.582 1.00 86.38 146 SER A CA 1
ATOM 1178 C C . SER A 1 146 ? -3.424 8.768 9.510 1.00 86.38 146 SER A C 1
ATOM 1180 O O . SER A 1 146 ? -2.399 8.113 9.293 1.00 86.38 146 SER A O 1
ATOM 1182 N N . GLU A 1 147 ? -3.521 9.587 10.556 1.00 88.50 147 GLU A N 1
ATOM 1183 C CA . GLU A 1 147 ? -2.474 9.706 11.573 1.00 88.50 147 GLU A CA 1
ATOM 1184 C C . GLU A 1 147 ? -2.311 8.395 12.350 1.00 88.50 147 GLU A C 1
ATOM 1186 O O . GLU A 1 147 ? -1.200 7.868 12.469 1.00 88.50 147 GLU A O 1
ATOM 1191 N N . TRP A 1 148 ? -3.424 7.801 12.785 1.00 91.88 148 TRP A N 1
ATOM 1192 C CA . TRP A 1 148 ? -3.409 6.505 13.452 1.00 91.88 148 TRP A CA 1
ATOM 1193 C C . TRP A 1 148 ? -2.818 5.402 12.566 1.00 91.88 148 TRP A C 1
ATOM 1195 O O . TRP A 1 148 ? -1.982 4.628 13.027 1.00 91.88 148 TRP A O 1
ATOM 1205 N N . PHE A 1 149 ? -3.155 5.361 11.275 1.00 89.75 149 PHE A N 1
ATOM 1206 C CA . PHE A 1 149 ? -2.558 4.427 10.321 1.00 89.75 149 PHE A CA 1
ATOM 1207 C C . PHE A 1 149 ? -1.047 4.589 10.223 1.00 89.75 149 PHE A C 1
ATOM 1209 O O . PHE A 1 149 ? -0.326 3.592 10.212 1.00 89.75 149 PHE A O 1
ATOM 1216 N N . THR A 1 150 ? -0.562 5.830 10.197 1.00 88.25 150 THR A N 1
ATOM 1217 C CA . THR A 1 150 ? 0.875 6.126 10.179 1.00 88.25 150 THR A CA 1
ATOM 1218 C C . THR A 1 150 ? 1.552 5.590 11.443 1.00 88.25 150 THR A C 1
ATOM 1220 O O . THR A 1 150 ? 2.587 4.925 11.362 1.00 88.25 150 THR A O 1
ATOM 1223 N N . HIS A 1 151 ? 0.934 5.794 12.609 1.00 90.38 151 HIS A N 1
ATOM 1224 C CA . HIS A 1 151 ? 1.417 5.250 13.878 1.00 90.38 151 HIS A CA 1
ATOM 1225 C C . HIS A 1 151 ? 1.426 3.710 13.892 1.00 90.38 151 HIS A C 1
ATOM 1227 O O . HIS A 1 151 ? 2.419 3.089 14.281 1.00 90.38 151 HIS A O 1
ATOM 1233 N N . MET A 1 152 ? 0.358 3.070 13.409 1.00 90.38 152 MET A N 1
ATOM 1234 C CA . MET A 1 152 ? 0.280 1.610 13.314 1.00 90.38 152 MET A CA 1
ATOM 1235 C C . MET A 1 152 ? 1.292 1.040 12.325 1.00 90.38 152 MET A C 1
ATOM 1237 O O . MET A 1 152 ? 1.858 -0.025 12.579 1.00 90.38 152 MET A O 1
ATOM 1241 N N . PHE A 1 153 ? 1.580 1.757 11.239 1.00 86.88 153 PHE A N 1
ATOM 1242 C CA . PHE A 1 153 ? 2.622 1.382 10.297 1.00 86.88 153 PHE A CA 1
ATOM 1243 C C . PHE A 1 153 ? 4.000 1.376 10.966 1.00 86.88 153 PHE A C 1
ATOM 1245 O O . PHE A 1 153 ? 4.739 0.401 10.827 1.00 86.88 153 PHE A O 1
ATOM 1252 N N . GLU A 1 154 ? 4.334 2.397 11.761 1.00 85.81 154 GLU A N 1
ATOM 1253 C CA . GLU A 1 154 ? 5.584 2.414 12.531 1.00 85.81 154 GLU A CA 1
ATOM 1254 C C . GLU A 1 154 ? 5.645 1.248 13.523 1.00 85.81 154 GLU A C 1
ATOM 1256 O O . GLU A 1 154 ? 6.621 0.495 13.555 1.00 85.81 154 GLU A O 1
ATOM 1261 N N . ARG A 1 155 ? 4.557 1.019 14.267 1.00 86.25 155 ARG A N 1
ATOM 1262 C CA . ARG A 1 155 ? 4.454 -0.091 15.225 1.00 86.25 155 ARG A CA 1
ATOM 1263 C C . ARG A 1 155 ? 4.611 -1.452 14.538 1.00 86.25 155 ARG A C 1
ATOM 1265 O O . ARG A 1 155 ? 5.259 -2.347 15.084 1.00 86.25 155 ARG A O 1
ATOM 1272 N N . SER A 1 156 ? 4.103 -1.594 13.314 1.00 84.69 156 SER A N 1
ATOM 1273 C CA . SER A 1 156 ? 4.191 -2.831 12.532 1.00 84.69 156 SER A CA 1
ATOM 1274 C C . SER A 1 156 ? 5.613 -3.211 12.107 1.00 84.69 156 SER A C 1
ATOM 1276 O O . SER A 1 156 ? 5.896 -4.383 11.863 1.00 84.69 156 SER A O 1
ATOM 1278 N N . LYS A 1 157 ? 6.551 -2.253 12.083 1.00 78.44 157 LYS A N 1
ATOM 1279 C CA . LYS A 1 157 ? 7.976 -2.552 11.857 1.00 78.44 157 LYS A CA 1
ATOM 1280 C C . LYS A 1 157 ? 8.567 -3.404 12.983 1.00 78.44 157 LYS A C 1
ATOM 1282 O O . LYS A 1 157 ? 9.541 -4.129 12.762 1.00 78.44 157 LYS A O 1
ATOM 1287 N N . HIS A 1 158 ? 7.981 -3.319 14.177 1.00 78.81 158 HIS A N 1
ATOM 1288 C CA . HIS A 1 158 ? 8.416 -4.029 15.377 1.00 78.81 158 HIS A CA 1
ATOM 1289 C C . HIS A 1 158 ? 7.509 -5.212 15.726 1.00 78.81 158 HIS A C 1
ATOM 1291 O O . HIS A 1 158 ? 8.003 -6.222 16.224 1.00 78.81 158 HIS A O 1
ATOM 1297 N N . VAL A 1 159 ? 6.211 -5.106 15.436 1.00 79.69 159 VAL A N 1
ATOM 1298 C CA . VAL A 1 159 ? 5.198 -6.123 15.743 1.00 79.69 159 VAL A CA 1
ATOM 1299 C C . VAL A 1 159 ? 4.569 -6.622 14.441 1.00 79.69 159 VAL A C 1
ATOM 1301 O O . VAL A 1 159 ? 3.772 -5.922 13.815 1.00 79.69 159 VAL A O 1
ATOM 1304 N N . SER A 1 160 ? 4.934 -7.836 14.022 1.00 78.31 160 SER A N 1
ATOM 1305 C CA . SER A 1 160 ? 4.432 -8.440 12.781 1.00 78.31 160 SER A CA 1
ATOM 1306 C C . SER A 1 160 ? 2.931 -8.709 12.840 1.00 78.31 160 SER A C 1
ATOM 1308 O O . SER A 1 160 ? 2.388 -9.022 13.895 1.00 78.31 160 SER A O 1
ATOM 1310 N N . GLY A 1 161 ? 2.258 -8.617 11.692 1.00 79.19 161 GLY A N 1
ATOM 1311 C CA . GLY A 1 161 ? 0.840 -8.961 11.558 1.00 79.19 161 GLY A CA 1
ATOM 1312 C C . GLY A 1 161 ? -0.152 -7.833 11.837 1.00 79.19 161 GLY A C 1
ATOM 1313 O O . GLY A 1 161 ? -1.290 -7.925 11.380 1.00 79.19 161 GLY A O 1
ATOM 1314 N N . ILE A 1 162 ? 0.274 -6.726 12.462 1.00 86.88 162 ILE A N 1
ATOM 1315 C CA . ILE A 1 162 ? -0.565 -5.525 12.644 1.00 86.88 162 ILE A CA 1
ATOM 1316 C C . ILE A 1 162 ? -1.190 -5.084 11.313 1.00 86.88 162 ILE A C 1
ATOM 1318 O O . ILE A 1 162 ? -2.401 -4.896 11.220 1.00 86.88 162 ILE A O 1
ATOM 1322 N N . MET A 1 163 ? -0.367 -4.964 10.266 1.00 87.44 163 MET A N 1
ATOM 1323 C CA . MET A 1 163 ? -0.833 -4.505 8.956 1.00 87.44 163 MET A CA 1
ATOM 1324 C C . MET A 1 163 ? -1.772 -5.502 8.277 1.00 87.44 163 MET A C 1
ATOM 1326 O O . MET A 1 163 ? -2.631 -5.078 7.513 1.00 87.44 163 MET A O 1
ATOM 1330 N N . ASN A 1 164 ? -1.649 -6.805 8.550 1.00 83.88 164 ASN A N 1
ATOM 1331 C CA . ASN A 1 164 ? -2.568 -7.795 7.987 1.00 83.88 164 ASN A CA 1
ATOM 1332 C C . ASN A 1 164 ? -3.984 -7.587 8.547 1.00 83.88 164 ASN A C 1
ATOM 1334 O O . ASN A 1 164 ? -4.918 -7.430 7.768 1.00 83.88 164 ASN A O 1
ATOM 1338 N N . VAL A 1 165 ? -4.126 -7.479 9.874 1.00 86.69 165 VAL A N 1
ATOM 1339 C CA . VAL A 1 165 ? -5.427 -7.240 10.535 1.00 86.69 165 VAL A CA 1
ATOM 1340 C C . VAL A 1 165 ? -6.067 -5.934 10.053 1.00 86.69 165 VAL A C 1
ATOM 1342 O O . VAL A 1 165 ? -7.267 -5.859 9.780 1.00 86.69 165 VAL A O 1
ATOM 1345 N N . LEU A 1 166 ? -5.239 -4.900 9.921 1.00 89.62 166 LEU A N 1
ATOM 1346 C CA . LEU A 1 166 ? -5.646 -3.590 9.439 1.00 89.62 166 LEU A CA 1
ATOM 1347 C C . LEU A 1 166 ? -6.192 -3.650 8.006 1.00 89.62 166 LEU A C 1
ATOM 1349 O O . LEU A 1 166 ? -7.311 -3.212 7.739 1.00 89.62 166 LEU A O 1
ATOM 1353 N N . LEU A 1 167 ? -5.411 -4.218 7.082 1.00 87.75 167 LEU A N 1
ATOM 1354 C CA . LEU A 1 167 ? -5.783 -4.281 5.673 1.00 87.75 167 LEU A CA 1
ATOM 1355 C C . LEU A 1 167 ? -6.976 -5.197 5.421 1.00 87.75 167 LEU A C 1
ATOM 1357 O O . LEU A 1 167 ? -7.795 -4.872 4.567 1.00 87.75 167 LEU A O 1
ATOM 1361 N N . GLU A 1 168 ? -7.124 -6.286 6.171 1.00 84.75 168 GLU A N 1
ATOM 1362 C CA . GLU A 1 168 ? -8.307 -7.144 6.064 1.00 84.75 168 GLU A CA 1
ATOM 1363 C C . GLU A 1 168 ? -9.601 -6.430 6.433 1.00 84.75 168 GLU A C 1
ATOM 1365 O O . GLU A 1 168 ? -10.641 -6.715 5.849 1.00 84.75 168 GLU A O 1
ATOM 1370 N N . SER A 1 169 ? -9.540 -5.462 7.344 1.00 86.19 169 SER A N 1
ATOM 1371 C CA . SER A 1 169 ? -10.720 -4.678 7.712 1.00 86.19 169 SER A CA 1
ATOM 1372 C C . SER A 1 169 ? -11.038 -3.588 6.681 1.00 86.19 169 SER A C 1
ATOM 1374 O O . SER A 1 169 ? -12.194 -3.224 6.492 1.00 86.19 169 SER A O 1
ATOM 1376 N N . ILE A 1 170 ? -10.023 -3.052 5.999 1.00 88.00 170 ILE A N 1
ATOM 1377 C CA . ILE A 1 170 ? -10.137 -1.821 5.200 1.00 88.00 170 ILE A CA 1
ATOM 1378 C C . ILE A 1 170 ? -10.293 -2.079 3.708 1.00 88.00 170 ILE A C 1
ATOM 1380 O O . ILE A 1 170 ? -11.125 -1.452 3.049 1.00 88.00 170 ILE A O 1
ATOM 1384 N N . VAL A 1 171 ? -9.490 -2.994 3.164 1.00 88.69 171 VAL A N 1
ATOM 1385 C CA . VAL A 1 171 ? -9.478 -3.308 1.732 1.00 88.69 171 VAL A CA 1
ATOM 1386 C C . VAL A 1 171 ? -10.873 -3.684 1.214 1.00 88.69 171 VAL A C 1
ATOM 1388 O O . VAL A 1 171 ? -11.243 -3.165 0.159 1.00 88.69 171 VAL A O 1
ATOM 1391 N N . PRO A 1 172 ? -11.694 -4.492 1.923 1.00 88.25 172 PRO A N 1
ATOM 1392 C CA . PRO A 1 172 ? -13.044 -4.810 1.459 1.00 88.25 172 PRO A CA 1
ATOM 1393 C C . PRO A 1 172 ? -13.924 -3.569 1.282 1.00 88.25 172 PRO A C 1
ATOM 1395 O O . PRO A 1 172 ? -14.699 -3.499 0.331 1.00 88.25 172 PRO A O 1
ATOM 1398 N N . ILE A 1 173 ? -13.778 -2.571 2.155 1.00 87.31 173 ILE A N 1
ATOM 1399 C CA . ILE A 1 173 ? -14.573 -1.340 2.112 1.00 87.31 173 ILE A CA 1
ATOM 1400 C C . ILE A 1 173 ? -14.126 -0.456 0.958 1.00 87.31 173 ILE A C 1
ATOM 1402 O O . ILE A 1 173 ? -14.966 -0.003 0.189 1.00 87.31 173 ILE A O 1
ATOM 1406 N N . TRP A 1 174 ? -12.819 -0.264 0.766 1.00 88.44 174 TRP A N 1
ATOM 1407 C CA . TRP A 1 174 ? -12.325 0.483 -0.395 1.00 88.44 174 TRP A CA 1
ATOM 1408 C C . TRP A 1 174 ? -12.718 -0.166 -1.726 1.00 88.44 174 TRP A C 1
ATOM 1410 O O . TRP A 1 174 ? -13.041 0.547 -2.676 1.00 88.44 174 TRP A O 1
ATOM 1420 N N . LEU A 1 175 ? -12.729 -1.502 -1.791 1.00 87.81 175 LEU A N 1
ATOM 1421 C CA . LEU A 1 175 ? -13.205 -2.239 -2.964 1.00 87.81 175 LEU A CA 1
ATOM 1422 C C . LEU A 1 175 ? -14.716 -2.073 -3.173 1.00 87.81 175 LEU A C 1
ATOM 1424 O O . LEU A 1 175 ? -15.152 -1.855 -4.303 1.00 87.81 175 LEU A O 1
ATOM 1428 N N . HIS A 1 176 ? -15.512 -2.160 -2.104 1.00 86.62 176 HIS A N 1
ATOM 1429 C CA . HIS A 1 176 ? -16.967 -2.015 -2.173 1.00 86.62 176 HIS A CA 1
ATOM 1430 C C . HIS A 1 176 ? -17.384 -0.605 -2.604 1.00 86.62 176 HIS A C 1
ATOM 1432 O O . HIS A 1 176 ? -18.161 -0.446 -3.542 1.00 86.62 176 HIS A O 1
ATOM 1438 N N . GLU A 1 177 ? -16.802 0.410 -1.967 1.00 84.69 177 GLU A N 1
ATOM 1439 C CA . GLU A 1 177 ? -17.071 1.829 -2.220 1.00 84.69 177 GLU A CA 1
ATOM 1440 C C . GLU A 1 177 ? -16.431 2.329 -3.521 1.00 84.69 177 GLU A C 1
ATOM 1442 O O . GLU A 1 177 ? -16.737 3.425 -3.989 1.00 84.69 177 GLU A O 1
ATOM 1447 N N . ARG A 1 178 ? -15.518 1.541 -4.110 1.00 86.12 178 ARG A N 1
ATOM 1448 C CA . ARG A 1 178 ? -14.763 1.886 -5.326 1.00 86.12 178 ARG A CA 1
ATOM 1449 C C . ARG A 1 178 ? -14.077 3.251 -5.238 1.00 86.12 178 ARG A C 1
ATOM 1451 O O . ARG A 1 178 ? -13.886 3.932 -6.244 1.00 86.12 178 ARG A O 1
ATOM 1458 N N . ARG A 1 179 ? -13.687 3.651 -4.029 1.00 83.88 179 ARG A N 1
ATOM 1459 C CA . ARG A 1 179 ? -13.109 4.962 -3.749 1.00 83.88 179 ARG A CA 1
ATOM 1460 C C . ARG A 1 179 ? -12.084 4.872 -2.631 1.00 83.88 179 ARG A C 1
ATOM 1462 O O . ARG A 1 179 ? -12.283 4.186 -1.633 1.00 83.88 179 ARG A O 1
ATOM 1469 N N . ILE A 1 180 ? -11.010 5.638 -2.792 1.00 85.56 180 ILE A N 1
ATOM 1470 C CA . ILE A 1 180 ? -9.983 5.856 -1.774 1.00 85.56 180 ILE A CA 1
ATOM 1471 C C . ILE A 1 180 ? -9.878 7.364 -1.554 1.00 85.56 180 ILE A C 1
ATOM 1473 O O . ILE A 1 180 ? -9.832 8.129 -2.521 1.00 85.56 180 ILE A O 1
ATOM 1477 N N . GLN A 1 181 ? -9.871 7.796 -0.294 1.00 84.75 181 GLN A N 1
ATOM 1478 C CA . GLN A 1 181 ? -9.610 9.194 0.055 1.00 84.75 181 GLN A CA 1
ATOM 1479 C C . GLN A 1 181 ? -8.134 9.528 -0.189 1.00 84.75 181 GLN A C 1
ATOM 1481 O O . GLN A 1 181 ? -7.266 8.692 0.059 1.00 84.75 181 GLN A O 1
ATOM 1486 N N . SER A 1 182 ? -7.835 10.747 -0.651 1.00 86.19 182 SER A N 1
ATOM 1487 C CA . SER A 1 182 ? -6.456 11.153 -0.976 1.00 86.19 182 SER A CA 1
ATOM 1488 C C . SER A 1 182 ? -5.501 11.041 0.219 1.00 86.19 182 SER A C 1
ATOM 1490 O O . SER A 1 182 ? -4.370 10.591 0.067 1.00 86.19 182 SER A O 1
ATOM 1492 N N . SER A 1 183 ? -5.992 11.339 1.423 1.00 84.38 183 SER A N 1
ATOM 1493 C CA . SER A 1 183 ? -5.295 11.146 2.706 1.00 84.38 183 SER A CA 1
ATOM 1494 C C . SER A 1 183 ? -4.771 9.721 2.914 1.00 84.38 183 SER A C 1
ATOM 1496 O O . SER A 1 183 ? -3.760 9.532 3.580 1.00 84.38 183 SER A O 1
ATOM 1498 N N . HIS A 1 184 ? -5.416 8.712 2.323 1.00 87.94 184 HIS A N 1
ATOM 1499 C CA . HIS A 1 184 ? -5.048 7.306 2.492 1.00 87.94 184 HIS A CA 1
ATOM 1500 C C . HIS A 1 184 ? -4.144 6.761 1.376 1.00 87.94 184 HIS A C 1
ATOM 1502 O O . HIS A 1 184 ? -3.695 5.616 1.459 1.00 87.94 184 HIS A O 1
ATOM 1508 N N . LEU A 1 185 ? -3.833 7.552 0.342 1.00 90.88 185 LEU A N 1
ATOM 1509 C CA . LEU A 1 185 ? -2.967 7.107 -0.759 1.00 90.88 185 LEU A CA 1
ATOM 1510 C C . LEU A 1 185 ? -1.541 6.807 -0.285 1.00 90.88 185 LEU A C 1
ATOM 1512 O O . LEU A 1 185 ? -0.930 5.841 -0.741 1.00 90.88 185 LEU A O 1
ATOM 1516 N N . SER A 1 186 ? -1.038 7.573 0.684 1.00 89.88 186 SER A N 1
ATOM 1517 C CA . SER A 1 186 ? 0.270 7.331 1.304 1.00 89.88 186 SER A CA 1
ATOM 1518 C C . SER A 1 186 ? 0.348 5.958 1.974 1.00 89.88 186 SER A C 1
ATOM 1520 O O . SER A 1 186 ? 1.342 5.251 1.826 1.00 89.88 186 SER A O 1
ATOM 1522 N N . ILE A 1 187 ? -0.731 5.527 2.631 1.00 89.19 187 ILE A N 1
ATOM 1523 C CA . ILE A 1 187 ? -0.831 4.216 3.284 1.00 89.19 187 ILE A CA 1
ATOM 1524 C C . ILE A 1 187 ? -0.769 3.099 2.243 1.00 89.19 187 ILE A C 1
ATOM 1526 O O . ILE A 1 187 ? -0.068 2.104 2.434 1.00 89.19 187 ILE A O 1
ATOM 1530 N N . VAL A 1 188 ? -1.473 3.265 1.121 1.00 92.12 188 VAL A N 1
ATOM 1531 C CA . VAL A 1 188 ? -1.444 2.315 0.001 1.00 92.12 188 VAL A CA 1
ATOM 1532 C C . VAL A 1 188 ? -0.020 2.172 -0.545 1.00 92.12 188 VAL A C 1
ATOM 1534 O O . VAL A 1 188 ? 0.460 1.048 -0.723 1.00 92.12 188 VAL A O 1
ATOM 1537 N N . VAL A 1 189 ? 0.684 3.292 -0.742 1.00 93.38 189 VAL A N 1
ATOM 1538 C CA . VAL A 1 189 ? 2.083 3.308 -1.203 1.00 93.38 189 VAL A CA 1
ATOM 1539 C C . VAL A 1 189 ? 3.010 2.613 -0.202 1.00 93.38 189 VAL A C 1
ATOM 1541 O O . VAL A 1 189 ? 3.821 1.771 -0.587 1.00 93.38 189 VAL A O 1
ATOM 1544 N N . GLU A 1 190 ? 2.866 2.903 1.086 1.00 90.75 190 GLU A N 1
ATOM 1545 C CA . GLU A 1 190 ? 3.641 2.259 2.148 1.00 90.75 190 GLU A CA 1
ATOM 1546 C C . GLU A 1 190 ? 3.408 0.739 2.195 1.00 90.75 190 GLU A C 1
ATOM 1548 O O . GLU A 1 190 ? 4.350 -0.048 2.325 1.00 90.75 190 GLU A O 1
ATOM 1553 N N . CYS A 1 191 ? 2.168 0.294 1.982 1.00 91.06 191 CYS A N 1
ATOM 1554 C CA . CYS A 1 191 ? 1.813 -1.123 1.958 1.00 91.06 191 CYS A CA 1
ATOM 1555 C C . CYS A 1 191 ? 2.407 -1.879 0.755 1.00 91.06 191 CYS A C 1
ATOM 1557 O O . CYS A 1 191 ? 2.821 -3.032 0.906 1.00 91.06 191 CYS A O 1
ATOM 1559 N N . VAL A 1 192 ? 2.516 -1.264 -0.432 1.00 90.88 192 VAL A N 1
ATOM 1560 C CA . VAL A 1 192 ? 3.138 -1.932 -1.599 1.00 90.88 192 VAL A CA 1
ATOM 1561 C C . VAL A 1 192 ? 4.657 -2.064 -1.497 1.00 90.88 192 VAL A C 1
ATOM 1563 O O . VAL A 1 192 ? 5.241 -2.955 -2.121 1.00 90.88 192 VAL A O 1
ATOM 1566 N N . ILE A 1 193 ? 5.313 -1.230 -0.690 1.00 89.44 193 ILE A N 1
ATOM 1567 C CA . ILE A 1 193 ? 6.750 -1.354 -0.394 1.00 89.44 193 ILE A CA 1
ATOM 1568 C C . ILE A 1 193 ? 7.029 -2.063 0.941 1.00 89.44 193 ILE A C 1
ATOM 1570 O O . ILE A 1 193 ? 8.194 -2.294 1.294 1.00 89.44 193 ILE A O 1
ATOM 1574 N N . PHE A 1 194 ? 5.976 -2.484 1.645 1.00 86.50 194 PHE A N 1
ATOM 1575 C CA . PHE A 1 194 ? 6.059 -3.086 2.969 1.00 86.50 194 PHE A CA 1
ATOM 1576 C C . PHE A 1 194 ? 6.800 -4.428 2.999 1.00 86.50 194 PHE A C 1
ATOM 1578 O O . PHE A 1 194 ? 6.900 -5.172 2.015 1.00 86.50 194 PHE A O 1
ATOM 1585 N N . GLY A 1 195 ? 7.319 -4.744 4.186 1.00 77.06 195 GLY A N 1
ATOM 1586 C CA . GLY A 1 195 ? 7.850 -6.050 4.552 1.00 77.06 195 GLY A CA 1
ATOM 1587 C C . GLY A 1 195 ? 9.203 -5.957 5.249 1.00 77.06 195 GLY A C 1
ATOM 1588 O O . GLY A 1 195 ? 10.061 -5.152 4.883 1.00 77.06 195 GLY A O 1
ATOM 1589 N N . GLN A 1 196 ? 9.434 -6.843 6.210 1.00 66.81 196 GLN A N 1
ATOM 1590 C CA . GLN A 1 196 ? 10.637 -6.816 7.041 1.00 66.81 196 GLN A CA 1
ATOM 1591 C C . GLN A 1 196 ? 11.930 -7.146 6.275 1.00 66.81 196 GLN A C 1
ATOM 1593 O O . GLN A 1 196 ? 11.931 -7.788 5.213 1.00 66.81 196 GLN A O 1
ATOM 1598 N N . THR A 1 197 ? 13.058 -6.731 6.853 1.00 55.53 197 THR A N 1
ATOM 1599 C CA . THR A 1 197 ? 14.375 -7.302 6.570 1.00 55.53 197 THR A CA 1
ATOM 1600 C C . THR A 1 197 ? 14.558 -8.604 7.330 1.00 55.53 197 THR A C 1
ATOM 1602 O O . THR A 1 197 ? 14.305 -8.685 8.531 1.00 55.53 197 THR A O 1
ATOM 1605 N N . TYR A 1 198 ? 15.086 -9.614 6.640 1.00 51.78 198 TYR A N 1
ATOM 1606 C CA . TYR A 1 198 ? 15.717 -10.747 7.305 1.00 51.78 198 TYR A CA 1
ATOM 1607 C C . TYR A 1 198 ? 16.995 -10.245 7.980 1.00 51.78 198 TYR A C 1
ATOM 1609 O O . TYR A 1 198 ? 18.073 -10.295 7.393 1.00 51.78 198 TYR A O 1
ATOM 1617 N N . GLN A 1 199 ? 16.884 -9.729 9.204 1.00 46.94 199 GLN A N 1
ATOM 1618 C CA . GLN A 1 199 ? 18.037 -9.717 10.100 1.00 46.94 199 GLN A CA 1
ATOM 1619 C C . GLN A 1 199 ? 18.458 -11.183 10.274 1.00 46.94 199 GLN A C 1
ATOM 1621 O O . GLN A 1 199 ? 17.594 -12.054 10.393 1.00 46.94 199 GLN A O 1
ATOM 1626 N N . LYS A 1 200 ? 19.760 -11.487 10.192 1.00 44.00 200 LYS A N 1
ATOM 1627 C CA . LYS A 1 200 ? 20.263 -12.875 10.250 1.00 44.00 200 LYS A CA 1
ATOM 1628 C C . LYS A 1 200 ? 19.685 -13.649 11.446 1.00 44.00 200 LYS A C 1
ATOM 1630 O O . LYS A 1 200 ? 19.345 -14.818 11.284 1.00 44.00 200 LYS A O 1
ATOM 1635 N N . ASP A 1 201 ? 19.458 -12.964 12.561 1.00 48.41 201 ASP A N 1
ATOM 1636 C CA . ASP A 1 201 ? 18.886 -13.522 13.790 1.00 48.41 201 ASP A CA 1
ATOM 1637 C C . ASP A 1 201 ? 17.402 -13.905 13.627 1.00 48.41 201 ASP A C 1
ATOM 1639 O O . ASP A 1 201 ? 16.971 -14.973 14.056 1.00 48.41 201 ASP A O 1
ATOM 1643 N N . LYS A 1 202 ? 16.627 -13.120 12.865 1.00 52.47 202 LYS A N 1
ATOM 1644 C CA . LYS A 1 202 ? 15.233 -13.446 12.516 1.00 52.47 202 LYS A CA 1
ATOM 1645 C C . LYS A 1 202 ? 15.112 -14.626 11.553 1.00 52.47 202 LYS A C 1
ATOM 1647 O O . LYS A 1 202 ? 14.064 -15.256 11.509 1.00 52.47 202 LYS A O 1
ATOM 1652 N N . LYS A 1 203 ? 16.154 -14.957 10.774 1.00 56.19 203 LYS A N 1
ATOM 1653 C CA . LYS A 1 203 ? 16.145 -16.177 9.944 1.00 56.19 203 LYS A CA 1
ATOM 1654 C C . LYS A 1 203 ? 16.164 -17.423 10.827 1.00 56.19 203 LYS A C 1
ATOM 1656 O O . LYS A 1 203 ? 15.424 -18.355 10.543 1.00 56.19 203 LYS A O 1
ATOM 1661 N N . GLN A 1 204 ? 16.989 -17.426 11.872 1.00 56.66 204 GLN A N 1
ATOM 1662 C CA . GLN A 1 204 ? 17.055 -18.532 12.827 1.00 56.66 204 GLN A CA 1
ATOM 1663 C C . GLN A 1 204 ? 15.763 -18.630 13.636 1.00 56.66 204 GLN A C 1
ATOM 1665 O O . GLN A 1 204 ? 15.223 -19.723 13.759 1.00 56.66 204 GLN A O 1
ATOM 1670 N N . GLN A 1 205 ? 15.224 -17.494 14.090 1.00 58.50 205 GLN A N 1
ATOM 1671 C CA . GLN A 1 205 ? 13.915 -17.453 14.739 1.00 58.50 205 GLN A CA 1
ATOM 1672 C C . GLN A 1 205 ? 12.813 -17.995 13.820 1.00 58.50 205 GLN A C 1
ATOM 1674 O O . GLN A 1 205 ? 12.066 -18.866 14.232 1.00 58.50 205 GLN A O 1
ATOM 1679 N N . TRP A 1 206 ? 12.760 -17.566 12.558 1.00 57.31 206 TRP A N 1
ATOM 1680 C CA . TRP A 1 206 ? 11.779 -18.065 11.592 1.00 57.31 206 TRP A CA 1
ATOM 1681 C C . TRP A 1 206 ? 11.943 -19.559 11.299 1.00 57.31 206 TRP A C 1
ATOM 1683 O O . TRP A 1 206 ? 10.960 -20.280 11.206 1.00 57.31 206 TRP A O 1
ATOM 1693 N N . GLN A 1 207 ? 13.178 -20.048 11.166 1.00 60.47 207 GLN A N 1
ATOM 1694 C CA . GLN A 1 207 ? 13.432 -21.479 10.991 1.00 60.47 207 GLN A CA 1
ATOM 1695 C C . GLN A 1 207 ? 12.989 -22.276 12.221 1.00 60.47 207 GLN A C 1
ATOM 1697 O O . GLN A 1 207 ? 12.423 -23.352 12.059 1.00 60.47 207 GLN A O 1
ATOM 1702 N N . ALA A 1 208 ? 13.197 -21.738 13.425 1.00 61.59 208 ALA A N 1
ATOM 1703 C CA . ALA A 1 208 ? 12.703 -22.325 14.663 1.00 61.59 208 ALA A CA 1
ATOM 1704 C C . ALA A 1 208 ? 11.167 -22.288 14.734 1.00 61.59 208 ALA A C 1
ATOM 1706 O O . ALA A 1 208 ? 10.559 -23.303 15.043 1.00 61.59 208 ALA A O 1
ATOM 1707 N N . GLU A 1 209 ? 10.533 -21.169 14.376 1.00 60.34 209 GLU A N 1
ATOM 1708 C CA . GLU A 1 209 ? 9.074 -21.024 14.304 1.00 60.34 209 GLU A CA 1
ATOM 1709 C C . GLU A 1 209 ? 8.464 -22.000 13.291 1.00 60.34 209 GLU A C 1
ATOM 1711 O O . GLU A 1 209 ? 7.500 -22.677 13.621 1.00 60.34 209 GLU A O 1
ATOM 1716 N N . GLN A 1 210 ? 9.061 -22.164 12.105 1.00 62.41 210 GLN A N 1
ATOM 1717 C CA . GLN A 1 210 ? 8.612 -23.151 11.118 1.00 62.41 210 GLN A CA 1
ATOM 1718 C C . GLN A 1 210 ? 8.780 -24.594 11.597 1.00 62.41 210 GLN A C 1
ATOM 1720 O O . GLN A 1 210 ? 7.919 -25.425 11.326 1.00 62.41 210 GLN A O 1
ATOM 1725 N N . LEU A 1 211 ? 9.877 -24.902 12.294 1.00 65.50 211 LEU A N 1
ATOM 1726 C CA . LEU A 1 211 ? 10.097 -26.215 12.907 1.00 65.50 211 LEU A CA 1
ATOM 1727 C C . LEU A 1 211 ? 9.056 -26.507 13.993 1.00 65.50 211 LEU A C 1
ATOM 1729 O O . LEU A 1 211 ? 8.555 -27.622 14.074 1.00 65.50 211 LEU A O 1
ATOM 1733 N N . VAL A 1 212 ? 8.701 -25.500 14.790 1.00 63.69 212 VAL A N 1
ATOM 1734 C CA . VAL A 1 212 ? 7.662 -25.599 15.821 1.00 63.69 212 VAL A CA 1
ATOM 1735 C C . VAL A 1 212 ? 6.261 -25.697 15.198 1.00 63.69 212 VAL A C 1
ATOM 1737 O O . VAL A 1 212 ? 5.427 -26.442 15.695 1.00 63.69 212 VAL A O 1
ATOM 1740 N N . GLU A 1 213 ? 5.997 -25.009 14.083 1.00 57.56 213 GLU A N 1
ATOM 1741 C CA . GLU A 1 213 ? 4.728 -25.086 13.337 1.00 57.56 213 GLU A CA 1
ATOM 1742 C C . GLU A 1 213 ? 4.525 -26.424 12.601 1.00 57.56 213 GLU A C 1
ATOM 1744 O O . GLU A 1 213 ? 3.386 -26.782 12.289 1.00 57.56 213 GLU A O 1
ATOM 1749 N N . GLN A 1 214 ? 5.601 -27.172 12.330 1.00 64.75 214 GLN A N 1
ATOM 1750 C CA . GLN A 1 214 ? 5.530 -28.542 11.803 1.00 64.75 214 GLN A CA 1
ATOM 1751 C C . GLN A 1 214 ? 5.062 -29.559 12.855 1.00 64.75 214 GLN A C 1
ATOM 1753 O O . GLN A 1 214 ? 4.627 -30.648 12.482 1.00 64.75 214 GLN A O 1
ATOM 1758 N N . ASP A 1 215 ? 5.108 -29.207 14.143 1.00 67.88 215 ASP A N 1
ATOM 1759 C CA . ASP A 1 215 ? 4.543 -30.011 15.221 1.00 67.88 215 ASP A CA 1
ATOM 1760 C C . ASP A 1 215 ? 3.044 -29.707 15.376 1.00 67.88 215 ASP A C 1
ATOM 1762 O O . ASP A 1 215 ? 2.624 -28.616 15.775 1.00 67.88 215 ASP A O 1
ATOM 1766 N N . GLU A 1 216 ? 2.212 -30.695 15.050 1.00 61.62 216 GLU A N 1
ATOM 1767 C CA . GLU A 1 216 ? 0.754 -30.581 15.055 1.00 61.62 216 GLU A CA 1
ATOM 1768 C C . GLU A 1 216 ? 0.187 -30.218 16.436 1.00 61.62 216 GLU A C 1
ATOM 1770 O O . GLU A 1 216 ? -0.792 -29.472 16.532 1.00 61.62 216 GLU A O 1
ATOM 1775 N N . SER A 1 217 ? 0.842 -30.662 17.512 1.00 63.88 217 SER A N 1
ATOM 1776 C CA . SER A 1 217 ? 0.415 -30.379 18.883 1.00 63.88 217 SER A CA 1
ATOM 1777 C C . SER A 1 217 ? 0.646 -28.914 19.272 1.00 63.88 217 SER A C 1
ATOM 1779 O O . SER A 1 217 ? -0.217 -28.287 19.895 1.00 63.88 217 SER A O 1
ATOM 1781 N N . VAL A 1 218 ? 1.751 -28.317 18.816 1.00 61.81 218 VAL A N 1
ATOM 1782 C CA . VAL A 1 218 ? 2.043 -26.895 19.038 1.00 61.81 218 VAL A CA 1
ATOM 1783 C C . VAL A 1 218 ? 1.224 -26.010 18.103 1.00 61.81 218 VAL A C 1
ATOM 1785 O O . VAL A 1 218 ? 0.754 -24.949 18.516 1.00 61.81 218 VAL A O 1
ATOM 1788 N N . ARG A 1 219 ? 0.957 -26.461 16.872 1.00 58.34 219 ARG A N 1
ATOM 1789 C CA . ARG A 1 219 ? 0.066 -25.761 15.935 1.00 58.34 219 ARG A CA 1
ATOM 1790 C C . ARG A 1 219 ? -1.349 -25.612 16.498 1.00 58.34 219 ARG A C 1
ATOM 1792 O O . ARG A 1 219 ? -1.939 -24.543 16.368 1.00 58.34 219 ARG A O 1
ATOM 1799 N N . LEU A 1 220 ? -1.873 -26.649 17.157 1.00 54.53 220 LEU A N 1
ATOM 1800 C CA . LEU A 1 220 ? -3.170 -26.613 17.846 1.00 54.53 220 LEU A CA 1
ATOM 1801 C C . LEU A 1 220 ? -3.159 -25.655 19.048 1.00 54.53 220 LEU A C 1
ATOM 1803 O O . LEU A 1 220 ? -4.105 -24.888 19.220 1.00 54.53 220 LEU A O 1
ATOM 1807 N N . LEU A 1 221 ? -2.072 -25.630 19.826 1.00 55.12 221 LEU A N 1
ATOM 1808 C CA . LEU A 1 221 ? -1.897 -24.694 20.943 1.00 55.12 221 LEU A CA 1
ATOM 1809 C C . LEU A 1 221 ? -1.821 -23.229 20.464 1.00 55.12 221 LEU A C 1
ATOM 1811 O O . LEU A 1 221 ? -2.397 -22.331 21.070 1.00 55.12 221 LEU A O 1
ATOM 1815 N N . ILE A 1 222 ? -1.142 -22.985 19.339 1.00 54.06 222 ILE A N 1
ATOM 1816 C CA . ILE A 1 222 ? -1.054 -21.671 18.691 1.00 54.06 222 ILE A CA 1
ATOM 1817 C C . ILE A 1 222 ? -2.405 -21.265 18.088 1.00 54.06 222 ILE A C 1
ATOM 1819 O O . ILE A 1 222 ? -2.817 -20.119 18.250 1.00 54.06 222 ILE A O 1
ATOM 1823 N N . ALA A 1 223 ? -3.134 -22.179 17.447 1.00 46.91 223 ALA A N 1
ATOM 1824 C CA . ALA A 1 223 ? -4.462 -21.901 16.897 1.00 46.91 223 ALA A CA 1
ATOM 1825 C C . ALA A 1 223 ? -5.470 -21.478 17.986 1.00 46.91 223 ALA A C 1
ATOM 1827 O O . ALA A 1 223 ? -6.317 -20.621 17.742 1.00 46.91 223 ALA A O 1
ATOM 1828 N N . GLN A 1 224 ? -5.323 -21.997 19.211 1.00 42.50 224 GLN A N 1
ATOM 1829 C CA . GLN A 1 224 ? -6.106 -21.572 20.379 1.00 42.50 224 GLN A CA 1
ATOM 1830 C C . GLN A 1 224 ? -5.803 -20.132 20.837 1.00 42.50 224 GLN A C 1
ATOM 1832 O O . GLN A 1 224 ? -6.599 -19.549 21.566 1.00 42.50 224 GLN A O 1
ATOM 1837 N N . THR A 1 225 ? -4.705 -19.516 20.381 1.00 46.28 225 THR A N 1
ATOM 1838 C CA . THR A 1 225 ? -4.392 -18.096 20.651 1.00 46.28 225 THR A CA 1
ATOM 1839 C C . THR A 1 225 ? -5.062 -17.111 19.679 1.00 46.28 225 THR A C 1
ATOM 1841 O O . THR A 1 225 ? -4.723 -15.931 19.680 1.00 46.28 225 THR A O 1
ATOM 1844 N N . HIS A 1 226 ? -6.036 -17.562 18.876 1.00 42.94 226 HIS A N 1
ATOM 1845 C CA . HIS A 1 226 ? -6.846 -16.754 17.942 1.00 42.94 226 HIS A CA 1
ATOM 1846 C C . HIS A 1 226 ? -6.079 -15.998 16.843 1.00 42.94 226 HIS A C 1
ATOM 1848 O O . HIS A 1 226 ? -6.669 -15.192 16.128 1.00 42.94 226 HIS A O 1
ATOM 1854 N N . ILE A 1 227 ? -4.790 -16.273 16.646 1.00 41.91 227 ILE A N 1
ATOM 1855 C CA . ILE A 1 227 ? -4.018 -15.733 15.523 1.00 41.91 227 ILE A CA 1
ATOM 1856 C C . ILE A 1 227 ? -3.654 -16.911 14.636 1.00 41.91 227 ILE A C 1
ATOM 1858 O O . ILE A 1 227 ? -2.798 -17.719 15.008 1.00 41.91 227 ILE A O 1
ATOM 1862 N N . THR A 1 228 ? -4.288 -17.035 13.467 1.00 46.47 228 THR A N 1
ATOM 1863 C CA . THR A 1 228 ? -3.837 -18.050 12.511 1.00 46.47 228 THR A CA 1
ATOM 1864 C C . THR A 1 228 ? -2.400 -17.713 12.066 1.00 46.47 228 THR A C 1
ATOM 1866 O O . THR A 1 228 ? -2.046 -16.536 11.931 1.00 46.47 228 THR A O 1
ATOM 1869 N N . PRO A 1 229 ? -1.528 -18.716 11.857 1.00 48.94 229 PRO A N 1
ATOM 1870 C CA . PRO A 1 229 ? -0.122 -18.508 11.481 1.00 48.94 229 PRO A CA 1
ATOM 1871 C C . PRO A 1 229 ? 0.063 -17.602 10.253 1.00 48.94 229 PRO A C 1
ATOM 1873 O O . PRO A 1 229 ? 1.053 -16.885 10.130 1.00 48.94 229 PRO A O 1
ATOM 1876 N N . GLU A 1 230 ? -0.929 -17.582 9.366 1.00 45.78 230 GLU A N 1
ATOM 1877 C CA . GLU A 1 230 ? -0.973 -16.797 8.131 1.00 45.78 230 GLU A CA 1
ATOM 1878 C C . GLU A 1 230 ? -0.906 -15.279 8.372 1.00 45.78 230 GLU A C 1
ATOM 1880 O O . GLU A 1 230 ? -0.343 -14.550 7.549 1.00 45.78 230 GLU A O 1
ATOM 1885 N N . TYR A 1 231 ? -1.380 -14.810 9.532 1.00 47.09 231 TYR A N 1
ATOM 1886 C CA . TYR A 1 231 ? -1.320 -13.407 9.954 1.00 47.09 231 TYR A CA 1
ATOM 1887 C C . TYR A 1 231 ? 0.058 -12.952 10.412 1.00 47.09 231 TYR A C 1
ATOM 1889 O O . TYR A 1 231 ? 0.329 -11.752 10.430 1.00 47.09 231 TYR A O 1
ATOM 1897 N N . ARG A 1 232 ? 0.954 -13.881 10.759 1.00 53.41 232 ARG A N 1
ATOM 1898 C CA . ARG A 1 232 ? 2.294 -13.553 11.274 1.00 53.41 232 ARG A CA 1
ATOM 1899 C C . ARG A 1 232 ? 3.251 -13.104 10.175 1.00 53.41 232 ARG A C 1
ATOM 1901 O O . ARG A 1 232 ? 4.310 -12.546 10.461 1.00 53.41 232 ARG A O 1
ATOM 1908 N N . TYR A 1 233 ? 2.877 -13.323 8.914 1.00 60.78 233 TYR A N 1
ATOM 1909 C CA . TYR A 1 233 ? 3.728 -13.056 7.768 1.00 60.78 233 TYR A CA 1
ATOM 1910 C C . TYR A 1 233 ? 3.302 -11.779 7.036 1.00 60.78 233 TYR A C 1
ATOM 1912 O O . TYR A 1 233 ? 2.405 -11.765 6.195 1.00 60.78 233 TYR A O 1
ATOM 1920 N N . ASP A 1 234 ? 4.063 -10.710 7.262 1.00 67.88 234 ASP A N 1
ATOM 1921 C CA . ASP A 1 234 ? 3.969 -9.406 6.579 1.00 67.88 234 ASP A CA 1
ATOM 1922 C C . ASP A 1 234 ? 4.110 -9.480 5.038 1.00 67.88 234 ASP A C 1
ATOM 1924 O O . ASP A 1 234 ? 3.932 -8.493 4.326 1.00 67.88 234 ASP A O 1
ATOM 1928 N N . ARG A 1 235 ? 4.442 -10.659 4.489 1.00 64.88 235 ARG A N 1
ATOM 1929 C CA . ARG A 1 235 ? 4.525 -10.913 3.040 1.00 64.88 235 ARG A CA 1
ATOM 1930 C C . ARG A 1 235 ? 3.168 -10.754 2.339 1.00 64.88 235 ARG A C 1
ATOM 1932 O O . ARG A 1 235 ? 3.145 -10.392 1.159 1.00 64.88 235 ARG A O 1
ATOM 1939 N N . ASN A 1 236 ? 2.067 -11.014 3.045 1.00 73.94 236 ASN A N 1
ATOM 1940 C CA . ASN A 1 236 ? 0.717 -10.946 2.485 1.00 73.94 236 ASN A CA 1
ATOM 1941 C C . ASN A 1 236 ? 0.267 -9.503 2.231 1.00 73.94 236 ASN A C 1
ATOM 1943 O O . ASN A 1 236 ? -0.333 -9.253 1.190 1.00 73.94 236 ASN A O 1
ATOM 1947 N N . VAL A 1 237 ? 0.666 -8.555 3.089 1.00 83.38 237 VAL A N 1
ATOM 1948 C CA . VAL A 1 237 ? 0.380 -7.110 2.967 1.00 83.38 237 VAL A CA 1
ATOM 1949 C C . VAL A 1 237 ? 0.672 -6.592 1.559 1.00 83.38 237 VAL A C 1
ATOM 1951 O O . VAL A 1 237 ? -0.201 -6.039 0.895 1.00 83.38 237 VAL A O 1
ATOM 1954 N N . ARG A 1 238 ? 1.895 -6.818 1.068 1.00 85.56 238 ARG A N 1
ATOM 1955 C CA . ARG A 1 238 ? 2.323 -6.314 -0.240 1.00 85.56 238 ARG A CA 1
ATOM 1956 C C . ARG A 1 238 ? 1.553 -6.956 -1.383 1.00 85.56 238 ARG A C 1
ATOM 1958 O O . ARG A 1 238 ? 1.150 -6.262 -2.307 1.00 85.56 238 ARG A O 1
ATOM 1965 N N . THR A 1 239 ? 1.374 -8.272 -1.330 1.00 81.31 239 THR A N 1
ATOM 1966 C CA . THR A 1 239 ? 0.669 -9.013 -2.385 1.00 81.31 239 THR A CA 1
ATOM 1967 C C . THR A 1 239 ? -0.786 -8.559 -2.465 1.00 81.31 239 THR A C 1
ATOM 1969 O O . THR A 1 239 ? -1.273 -8.257 -3.551 1.00 81.31 239 THR A O 1
ATOM 1972 N N . LEU A 1 240 ? -1.451 -8.434 -1.312 1.00 84.62 240 LEU A N 1
ATOM 1973 C CA . LEU A 1 240 ? -2.808 -7.909 -1.205 1.00 84.62 240 LEU A CA 1
ATOM 1974 C C . LEU A 1 240 ? -2.893 -6.492 -1.775 1.00 84.62 240 LEU A C 1
ATOM 1976 O O . LEU A 1 240 ? -3.750 -6.230 -2.612 1.00 84.62 240 LEU A O 1
ATOM 1980 N N . MET A 1 241 ? -1.980 -5.600 -1.381 1.00 89.62 241 MET A N 1
ATOM 1981 C CA . MET A 1 241 ? -2.027 -4.208 -1.823 1.00 89.62 241 MET A CA 1
ATOM 1982 C C . MET A 1 241 ? -1.689 -4.039 -3.310 1.00 89.62 241 MET A C 1
ATOM 1984 O O . MET A 1 241 ? -2.282 -3.205 -3.986 1.00 89.62 241 MET A O 1
ATOM 1988 N N . GLN A 1 242 ? -0.779 -4.850 -3.854 1.00 86.38 242 GLN A N 1
ATOM 1989 C CA . GLN A 1 242 ? -0.501 -4.869 -5.291 1.00 86.38 242 GLN A CA 1
ATOM 1990 C C . GLN A 1 242 ? -1.729 -5.327 -6.081 1.00 86.38 242 GLN A C 1
ATOM 1992 O O . GLN A 1 242 ? -2.100 -4.677 -7.052 1.00 86.38 242 GLN A O 1
ATOM 1997 N N . LEU A 1 243 ? -2.394 -6.405 -5.653 1.00 86.50 243 LEU A N 1
ATOM 1998 C CA . LEU A 1 243 ? -3.628 -6.877 -6.290 1.00 86.50 243 LEU A CA 1
ATOM 1999 C C . LEU A 1 243 ? -4.755 -5.847 -6.181 1.00 86.50 243 LEU A C 1
ATOM 2001 O O . LEU A 1 243 ? -5.446 -5.587 -7.164 1.00 86.50 243 LEU A O 1
ATOM 2005 N N . PHE A 1 244 ? -4.902 -5.233 -5.008 1.00 90.56 244 PHE A N 1
ATOM 2006 C CA . PHE A 1 244 ? -5.845 -4.148 -4.776 1.00 90.56 244 PHE A CA 1
ATOM 2007 C C . PHE A 1 244 ? -5.588 -2.969 -5.721 1.00 90.56 244 PHE A C 1
ATOM 2009 O O . PHE A 1 244 ? -6.513 -2.532 -6.398 1.00 90.56 244 PHE A O 1
ATOM 2016 N N . LEU A 1 245 ? -4.341 -2.497 -5.833 1.00 91.88 245 LEU A N 1
ATOM 2017 C CA . LEU A 1 245 ? -3.987 -1.417 -6.755 1.00 91.88 245 LEU A CA 1
ATOM 2018 C C . LEU A 1 245 ? -4.273 -1.786 -8.206 1.00 91.88 245 LEU A C 1
ATOM 2020 O O . LEU A 1 245 ? -4.844 -0.971 -8.918 1.00 91.88 245 LEU A O 1
ATOM 2024 N N . LEU A 1 246 ? -3.918 -2.998 -8.644 1.00 89.62 246 LEU A N 1
ATOM 2025 C CA . LEU A 1 246 ? -4.198 -3.449 -10.011 1.00 89.62 246 LEU A CA 1
ATOM 2026 C C . LEU A 1 246 ? -5.704 -3.436 -10.319 1.00 89.62 246 LEU A C 1
ATOM 2028 O O . LEU A 1 246 ? -6.092 -3.092 -11.432 1.00 89.62 246 LEU A O 1
ATOM 2032 N N . HIS A 1 247 ? -6.545 -3.784 -9.341 1.00 89.56 247 HIS A N 1
ATOM 2033 C CA . HIS A 1 247 ? -8.001 -3.762 -9.486 1.00 89.56 247 HIS A CA 1
ATOM 2034 C C . HIS A 1 247 ? -8.580 -2.341 -9.443 1.00 89.56 247 HIS A C 1
ATOM 2036 O O . HIS A 1 247 ? -9.451 -1.999 -10.238 1.00 89.56 247 HIS A O 1
ATOM 2042 N N . MET A 1 248 ? -8.090 -1.503 -8.527 1.00 91.31 248 MET A N 1
ATOM 2043 C CA . MET A 1 248 ? -8.593 -0.145 -8.322 1.00 91.31 248 MET A CA 1
ATOM 2044 C C . MET A 1 248 ? -8.071 0.853 -9.350 1.00 91.31 248 MET A C 1
ATOM 2046 O O . MET A 1 248 ? -8.714 1.876 -9.554 1.00 91.31 248 MET A O 1
ATOM 2050 N N . TRP A 1 249 ? -6.942 0.579 -10.011 1.00 93.38 249 TRP A N 1
ATOM 2051 C CA . TRP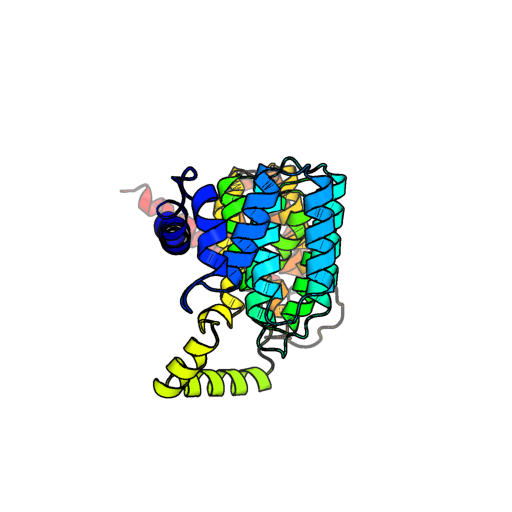 A 1 249 ? -6.281 1.517 -10.922 1.00 93.38 249 TRP A CA 1
ATOM 2052 C C . TRP A 1 249 ? -7.224 2.195 -11.923 1.00 93.38 249 TRP A C 1
ATOM 2054 O O . TRP A 1 249 ? -7.202 3.425 -11.988 1.00 93.38 249 TRP A O 1
ATOM 2064 N N . PRO A 1 250 ? -8.097 1.464 -12.654 1.00 91.25 250 PRO A N 1
ATOM 2065 C CA . PRO A 1 250 ? -8.986 2.077 -13.641 1.00 91.25 250 PRO A CA 1
ATOM 2066 C C . PRO A 1 250 ? -10.067 2.971 -13.015 1.00 91.25 250 PRO A C 1
ATOM 2068 O O . PRO A 1 250 ? -10.702 3.745 -13.721 1.00 91.25 250 PRO A O 1
ATOM 2071 N N . LEU A 1 251 ? -10.300 2.837 -11.706 1.00 91.38 251 LEU A N 1
ATOM 2072 C CA . LEU A 1 251 ? -11.291 3.589 -10.936 1.00 91.38 251 LEU A CA 1
ATOM 2073 C C . LEU A 1 251 ? -10.691 4.840 -10.278 1.00 91.38 251 LEU A C 1
ATOM 2075 O O . LEU A 1 251 ? -11.432 5.715 -9.838 1.00 91.38 251 LEU A O 1
ATOM 2079 N N . LEU A 1 252 ? -9.361 4.931 -10.195 1.00 92.06 252 LEU A N 1
ATOM 2080 C CA . LEU A 1 252 ? -8.674 6.084 -9.623 1.00 92.06 252 LEU A CA 1
ATOM 2081 C C . LEU A 1 252 ? -8.677 7.260 -10.598 1.00 92.06 252 LEU A C 1
ATOM 2083 O O . LEU A 1 252 ? -8.443 7.098 -11.795 1.00 92.06 252 LEU A O 1
ATOM 2087 N N . HIS A 1 253 ? -8.859 8.468 -10.069 1.00 92.06 253 HIS A N 1
ATOM 2088 C CA . HIS A 1 253 ? -8.691 9.686 -10.858 1.00 92.06 253 HIS A CA 1
ATOM 2089 C C . HIS A 1 253 ? -7.221 9.881 -11.260 1.00 92.06 253 HIS A C 1
ATOM 2091 O O . HIS A 1 253 ? -6.320 9.530 -10.497 1.00 92.06 253 HIS A O 1
ATOM 2097 N N . ASN A 1 254 ? -6.964 10.537 -12.397 1.00 91.94 254 ASN A N 1
ATOM 2098 C CA . ASN A 1 254 ? -5.599 10.792 -12.889 1.00 91.94 254 ASN A CA 1
ATOM 2099 C C . ASN A 1 254 ? -4.705 11.478 -11.842 1.00 91.94 254 ASN A C 1
ATOM 2101 O O . ASN A 1 254 ? -3.529 11.152 -11.726 1.00 91.94 254 ASN A O 1
ATOM 2105 N N . VAL A 1 255 ? -5.268 12.386 -11.034 1.00 93.38 255 VAL A N 1
ATOM 2106 C CA . VAL A 1 255 ? -4.544 13.042 -9.931 1.00 93.38 255 VAL A CA 1
ATOM 2107 C C . VAL A 1 255 ? -4.063 12.019 -8.899 1.00 93.38 255 VAL A C 1
ATOM 2109 O O . VAL A 1 255 ? -2.908 12.065 -8.491 1.00 93.38 255 VAL A O 1
ATOM 2112 N N . GLN A 1 256 ? -4.913 11.058 -8.529 1.00 94.06 256 GLN A N 1
ATOM 2113 C CA . GLN A 1 256 ? -4.574 10.009 -7.564 1.00 94.06 256 GLN A CA 1
ATOM 2114 C C . GLN A 1 256 ? -3.563 9.017 -8.148 1.00 94.06 256 GLN A C 1
ATOM 2116 O O . GLN A 1 256 ? -2.626 8.618 -7.462 1.00 94.06 256 GLN A O 1
ATOM 2121 N N . GLN A 1 257 ? -3.724 8.638 -9.420 1.00 95.38 257 GLN A N 1
ATOM 2122 C CA . GLN A 1 257 ? -2.759 7.788 -10.123 1.00 95.38 257 GLN A CA 1
ATOM 2123 C C . GLN A 1 257 ? -1.375 8.447 -10.165 1.00 95.38 257 GLN A C 1
ATOM 2125 O O . GLN A 1 257 ? -0.380 7.809 -9.820 1.00 95.38 257 GLN A O 1
ATOM 2130 N N . ASN A 1 258 ? -1.317 9.731 -10.531 1.00 95.31 258 ASN A N 1
ATOM 2131 C CA . ASN A 1 258 ? -0.080 10.505 -10.546 1.00 95.31 258 ASN A CA 1
ATOM 2132 C C . ASN A 1 258 ? 0.548 10.576 -9.151 1.00 95.31 258 ASN A C 1
ATOM 2134 O O . ASN A 1 258 ? 1.729 10.291 -8.985 1.00 95.31 258 ASN A O 1
ATOM 2138 N N . GLU A 1 259 ? -0.254 10.882 -8.132 1.00 95.69 259 GLU A N 1
ATOM 2139 C CA . GLU A 1 259 ? 0.208 10.952 -6.750 1.00 95.69 259 GLU A CA 1
ATOM 2140 C C . GLU A 1 259 ? 0.823 9.626 -6.276 1.00 95.69 259 GLU A C 1
ATOM 2142 O O . GLU A 1 259 ? 1.922 9.630 -5.724 1.00 95.69 259 GLU A O 1
ATOM 2147 N N . ILE A 1 260 ? 0.186 8.484 -6.560 1.00 96.19 260 ILE A N 1
ATOM 2148 C CA . ILE A 1 260 ? 0.735 7.159 -6.232 1.00 96.19 260 ILE A CA 1
ATOM 2149 C C . ILE A 1 260 ? 2.090 6.941 -6.920 1.00 96.19 260 ILE A C 1
ATOM 2151 O O . ILE A 1 260 ? 3.052 6.540 -6.262 1.00 96.19 260 ILE A O 1
ATOM 2155 N N . ILE A 1 261 ? 2.190 7.209 -8.229 1.00 96.81 261 ILE A N 1
ATOM 2156 C CA . ILE A 1 261 ? 3.444 7.031 -8.982 1.00 96.81 261 ILE A CA 1
ATOM 2157 C C . ILE A 1 261 ? 4.547 7.926 -8.426 1.00 96.81 261 ILE A C 1
ATOM 2159 O O . ILE A 1 261 ? 5.648 7.443 -8.154 1.00 96.81 261 ILE A O 1
ATOM 2163 N N . MET A 1 262 ? 4.247 9.203 -8.202 1.00 96.94 262 MET A N 1
ATOM 2164 C CA . MET A 1 262 ? 5.205 10.167 -7.673 1.00 96.94 262 MET A CA 1
ATOM 2165 C C . MET A 1 262 ? 5.679 9.785 -6.273 1.00 96.94 262 MET A C 1
ATOM 2167 O O . MET A 1 262 ? 6.877 9.840 -6.007 1.00 96.94 262 MET A O 1
ATOM 2171 N N . GLN A 1 263 ? 4.786 9.321 -5.396 1.00 95.75 263 GLN A N 1
ATOM 2172 C CA . GLN A 1 263 ? 5.176 8.854 -4.067 1.00 95.75 263 GLN A CA 1
ATOM 2173 C C . GLN A 1 263 ? 6.058 7.595 -4.130 1.00 95.75 263 GLN A C 1
ATOM 2175 O O . GLN A 1 263 ? 7.049 7.516 -3.405 1.00 95.75 263 GLN A O 1
ATOM 2180 N N . ILE A 1 264 ? 5.763 6.628 -5.010 1.00 96.00 264 ILE A N 1
ATOM 2181 C CA . ILE A 1 264 ? 6.615 5.437 -5.200 1.00 96.00 264 ILE A CA 1
ATOM 2182 C C . ILE A 1 264 ? 8.015 5.842 -5.687 1.00 96.00 264 ILE A C 1
ATOM 2184 O O . ILE A 1 264 ? 9.023 5.371 -5.148 1.00 96.00 264 ILE A O 1
ATOM 2188 N N . ILE A 1 265 ? 8.079 6.728 -6.685 1.00 95.94 265 ILE A N 1
ATOM 2189 C CA . ILE A 1 265 ? 9.328 7.268 -7.238 1.00 95.94 265 ILE A CA 1
ATOM 2190 C C . ILE A 1 265 ? 10.131 7.991 -6.154 1.00 95.94 265 ILE A C 1
ATOM 2192 O O . ILE A 1 265 ? 11.333 7.749 -6.008 1.00 95.94 265 ILE A O 1
ATOM 2196 N N . GLU A 1 266 ? 9.474 8.834 -5.360 1.00 94.62 266 GLU A N 1
ATOM 2197 C CA . GLU A 1 266 ? 10.116 9.609 -4.303 1.00 94.62 266 GLU A CA 1
ATOM 2198 C C . GLU A 1 266 ? 10.680 8.702 -3.204 1.00 94.62 266 GLU A C 1
ATOM 2200 O O . GLU A 1 266 ? 11.837 8.849 -2.806 1.00 94.62 266 GLU A O 1
ATOM 2205 N N . LYS A 1 267 ? 9.931 7.674 -2.782 1.00 91.19 267 LYS A N 1
ATOM 2206 C CA . LYS A 1 267 ? 10.410 6.681 -1.804 1.00 91.19 267 LYS A CA 1
ATOM 2207 C C . LYS A 1 267 ? 11.683 5.979 -2.269 1.00 91.19 267 LYS A C 1
ATOM 2209 O O . LYS A 1 267 ? 12.592 5.765 -1.466 1.00 91.19 267 LYS A O 1
ATOM 2214 N N . HIS A 1 268 ? 11.777 5.637 -3.551 1.00 92.19 268 HIS A N 1
ATOM 2215 C CA . HIS A 1 268 ? 13.003 5.071 -4.106 1.00 92.19 268 HIS A CA 1
ATOM 2216 C C . HIS A 1 268 ? 14.123 6.122 -4.192 1.00 92.19 268 HIS A C 1
ATOM 2218 O O . HIS A 1 268 ? 15.248 5.859 -3.761 1.00 92.19 268 HIS A O 1
ATOM 2224 N N . ARG A 1 269 ? 13.830 7.330 -4.692 1.00 90.25 269 ARG A N 1
ATOM 2225 C CA . ARG A 1 269 ? 14.817 8.410 -4.874 1.00 90.25 269 ARG A CA 1
ATOM 2226 C C . ARG A 1 269 ? 15.479 8.823 -3.556 1.00 90.25 269 ARG A C 1
ATOM 2228 O O . ARG A 1 269 ? 16.703 8.930 -3.521 1.00 90.25 269 ARG A O 1
ATOM 2235 N N . LEU A 1 270 ? 14.716 8.952 -2.469 1.00 88.69 270 LEU A N 1
ATOM 2236 C CA . LEU A 1 270 ? 15.224 9.272 -1.124 1.00 88.69 270 LEU A CA 1
ATOM 2237 C C . LEU A 1 270 ? 16.242 8.252 -0.590 1.00 88.69 270 LEU A C 1
ATOM 2239 O O . LEU A 1 270 ? 17.098 8.576 0.236 1.00 88.69 270 LEU A O 1
ATOM 2243 N N . LEU A 1 271 ? 16.145 6.995 -1.023 1.00 85.00 271 LEU A N 1
ATOM 2244 C CA . LEU A 1 271 ? 17.069 5.935 -0.621 1.00 85.00 271 LEU A CA 1
ATOM 2245 C C . LEU A 1 271 ? 18.276 5.827 -1.556 1.00 85.00 271 LEU A C 1
ATOM 2247 O O . LEU A 1 271 ? 19.360 5.450 -1.094 1.00 85.00 271 LEU A O 1
ATOM 2251 N N . ALA A 1 272 ? 18.085 6.165 -2.832 1.00 78.62 272 ALA A N 1
ATOM 2252 C CA . ALA A 1 272 ? 19.121 6.186 -3.857 1.00 78.62 272 ALA A CA 1
ATOM 2253 C C . ALA A 1 272 ? 20.067 7.395 -3.723 1.00 78.62 272 ALA A C 1
ATOM 2255 O O . ALA A 1 272 ? 21.257 7.266 -3.992 1.00 78.62 272 ALA A O 1
ATOM 2256 N N . SER A 1 273 ? 19.574 8.549 -3.255 1.00 72.12 273 SER A N 1
ATOM 2257 C CA . SER A 1 273 ? 20.355 9.790 -3.093 1.00 72.12 273 SER A CA 1
ATOM 2258 C C . SER A 1 273 ? 21.344 9.778 -1.923 1.00 72.12 273 SER A C 1
ATOM 2260 O O . SER A 1 273 ? 22.148 10.696 -1.786 1.00 72.12 273 SER A O 1
ATOM 2262 N N . LYS A 1 274 ? 21.325 8.748 -1.069 1.00 68.75 274 LYS A N 1
ATOM 2263 C CA . LYS A 1 274 ? 22.272 8.611 0.045 1.00 68.75 274 LYS A CA 1
ATOM 2264 C C . LYS A 1 274 ? 23.671 8.301 -0.513 1.00 68.75 274 LYS A C 1
ATOM 2266 O O . LYS A 1 274 ? 24.021 7.137 -0.691 1.00 68.75 274 LYS A O 1
ATOM 2271 N N . GLU A 1 275 ? 24.458 9.356 -0.750 1.00 52.50 275 GLU A N 1
ATOM 2272 C CA . GLU A 1 275 ? 25.764 9.450 -1.448 1.00 52.50 275 GLU A CA 1
ATOM 2273 C C . GLU A 1 275 ? 26.885 8.477 -1.014 1.00 52.50 275 GLU A C 1
ATOM 2275 O O . GLU A 1 275 ? 27.984 8.498 -1.565 1.00 52.50 275 GLU A O 1
ATOM 2280 N N . ARG A 1 276 ? 26.664 7.594 -0.039 1.00 48.31 276 ARG A N 1
ATOM 2281 C CA . ARG A 1 276 ? 27.693 6.702 0.509 1.00 48.31 276 ARG A CA 1
ATOM 2282 C C . ARG A 1 276 ? 27.258 5.245 0.455 1.00 48.31 276 ARG A C 1
ATOM 2284 O O . ARG A 1 276 ? 26.902 4.665 1.477 1.00 48.31 276 ARG A O 1
ATOM 2291 N N . ARG A 1 277 ? 27.354 4.610 -0.715 1.00 55.19 277 ARG A N 1
ATOM 2292 C CA . ARG A 1 277 ? 27.362 3.137 -0.799 1.00 55.19 277 ARG A CA 1
ATOM 2293 C C . ARG A 1 277 ? 28.620 2.641 -1.509 1.00 55.19 277 ARG A C 1
ATOM 2295 O O . ARG A 1 277 ? 28.573 2.314 -2.689 1.00 55.19 277 ARG A O 1
ATOM 2302 N N . PRO A 1 278 ? 29.760 2.568 -0.798 1.00 47.72 278 PRO A N 1
ATOM 2303 C CA . PRO A 1 278 ? 30.992 2.012 -1.353 1.00 47.72 278 PRO A CA 1
ATOM 2304 C C . PRO A 1 278 ? 30.945 0.481 -1.527 1.00 47.72 278 PRO A C 1
ATOM 2306 O O . PRO A 1 278 ? 31.894 -0.093 -2.054 1.00 47.72 278 PRO A O 1
ATOM 2309 N N . ARG A 1 279 ? 29.888 -0.211 -1.069 1.00 52.91 279 ARG A N 1
ATOM 2310 C CA . ARG A 1 279 ? 29.746 -1.672 -1.174 1.00 52.91 279 ARG A CA 1
ATOM 2311 C C . ARG A 1 279 ? 28.303 -2.074 -1.436 1.00 52.91 279 ARG A C 1
ATOM 2313 O O . ARG A 1 279 ? 27.390 -1.441 -0.915 1.00 52.91 279 ARG A O 1
ATOM 2320 N N . PHE A 1 280 ? 28.153 -3.160 -2.193 1.00 54.78 280 PHE A N 1
ATOM 2321 C CA . PHE A 1 280 ? 26.889 -3.836 -2.455 1.00 54.78 280 PHE A CA 1
ATOM 2322 C C . PHE A 1 280 ? 26.136 -4.088 -1.143 1.00 54.78 280 PHE A C 1
ATOM 2324 O O . PHE A 1 280 ? 26.587 -4.862 -0.296 1.00 54.78 280 PHE A O 1
ATOM 2331 N N . CYS A 1 281 ? 24.995 -3.430 -0.956 1.00 56.56 281 CYS A N 1
ATOM 2332 C CA . CYS A 1 281 ? 24.136 -3.601 0.216 1.00 56.56 281 CYS A CA 1
ATOM 2333 C C . CYS A 1 281 ? 23.022 -4.602 -0.104 1.00 56.56 281 CYS A C 1
ATOM 2335 O O . CYS A 1 281 ? 21.846 -4.378 0.188 1.00 56.56 281 CYS A O 1
ATOM 2337 N N . THR A 1 282 ? 23.392 -5.722 -0.727 1.00 57.88 282 THR A N 1
ATOM 2338 C CA . THR A 1 282 ? 22.465 -6.800 -1.055 1.00 57.88 282 THR A CA 1
ATOM 2339 C C . THR A 1 282 ? 21.786 -7.282 0.231 1.00 57.88 282 THR A C 1
ATOM 2341 O O . THR A 1 282 ? 22.458 -7.713 1.166 1.00 57.88 282 THR A O 1
ATOM 2344 N N . ASN A 1 283 ? 20.450 -7.223 0.273 1.00 60.56 283 ASN A N 1
ATOM 2345 C CA . ASN A 1 283 ? 19.586 -7.533 1.426 1.00 60.56 283 ASN A CA 1
ATOM 2346 C C . ASN A 1 283 ? 19.434 -6.467 2.524 1.00 60.56 283 ASN A C 1
ATOM 2348 O O . ASN A 1 283 ? 18.779 -6.769 3.527 1.00 60.56 283 ASN A O 1
ATOM 2352 N N . SER A 1 284 ? 19.930 -5.238 2.352 1.00 75.56 284 SER A N 1
ATOM 2353 C CA . SER A 1 284 ? 19.567 -4.154 3.278 1.00 75.56 284 SER A CA 1
ATOM 2354 C C . SER A 1 284 ? 18.078 -3.794 3.169 1.00 75.56 284 SER A C 1
ATOM 2356 O O . SER A 1 284 ? 17.409 -4.125 2.182 1.00 75.56 284 SER A O 1
ATOM 2358 N N . LEU A 1 285 ? 17.535 -3.126 4.192 1.00 78.50 285 LEU A N 1
ATOM 2359 C CA . LEU A 1 285 ? 16.143 -2.664 4.163 1.00 78.50 285 LEU A CA 1
ATOM 2360 C C . LEU A 1 285 ? 15.944 -1.670 3.025 1.00 78.50 285 LEU A C 1
ATOM 2362 O O . LEU A 1 285 ? 14.972 -1.770 2.285 1.00 78.50 285 LEU A O 1
ATOM 2366 N N . GLU A 1 286 ? 16.911 -0.777 2.834 1.00 82.75 286 GLU A N 1
ATOM 2367 C CA . GLU A 1 286 ? 16.880 0.206 1.763 1.00 82.75 286 GLU A CA 1
ATOM 2368 C C . GLU A 1 286 ? 16.893 -0.463 0.389 1.00 82.75 286 GLU A C 1
ATOM 2370 O O . GLU A 1 286 ? 16.105 -0.085 -0.471 1.00 82.75 286 GLU A O 1
ATOM 2375 N N . HIS A 1 287 ? 17.745 -1.477 0.175 1.00 84.25 287 HIS A N 1
ATOM 2376 C CA . HIS A 1 287 ? 17.760 -2.241 -1.079 1.00 84.25 287 HIS A CA 1
ATOM 2377 C C . HIS A 1 287 ? 16.406 -2.900 -1.354 1.00 84.25 287 HIS A C 1
ATOM 2379 O O . HIS A 1 287 ? 15.891 -2.802 -2.463 1.00 84.25 287 HIS A O 1
ATOM 2385 N N . ARG A 1 288 ? 15.785 -3.506 -0.336 1.00 84.44 288 ARG A N 1
ATOM 2386 C CA . ARG A 1 288 ? 14.467 -4.142 -0.475 1.00 84.44 288 ARG A CA 1
ATOM 2387 C C . ARG A 1 288 ? 13.360 -3.139 -0.768 1.00 84.44 288 ARG A C 1
ATOM 2389 O O . ARG A 1 288 ? 12.504 -3.448 -1.589 1.00 84.44 288 ARG A O 1
ATOM 2396 N N . ILE A 1 289 ? 13.364 -1.971 -0.128 1.00 87.56 289 ILE A N 1
ATOM 2397 C CA . ILE A 1 289 ? 12.380 -0.916 -0.406 1.00 87.56 289 ILE A CA 1
ATOM 2398 C C . ILE A 1 289 ? 12.537 -0.425 -1.847 1.00 87.56 289 ILE A C 1
ATOM 2400 O O . ILE A 1 289 ? 11.552 -0.407 -2.579 1.00 87.56 289 ILE A O 1
ATOM 2404 N N . MET A 1 290 ? 13.765 -0.121 -2.284 1.00 90.12 290 MET A N 1
ATOM 2405 C CA . MET A 1 290 ? 14.039 0.279 -3.671 1.00 90.12 290 MET A CA 1
ATOM 2406 C C . MET A 1 290 ? 13.588 -0.804 -4.661 1.00 90.12 290 MET A C 1
ATOM 2408 O O . MET A 1 290 ? 12.853 -0.530 -5.606 1.00 90.12 290 MET A O 1
ATOM 2412 N N . PHE A 1 291 ? 13.925 -2.066 -4.391 1.00 90.19 291 PHE A N 1
ATOM 2413 C CA . PHE A 1 291 ? 13.527 -3.182 -5.244 1.00 90.19 291 PHE A CA 1
ATOM 2414 C C . PHE A 1 291 ? 12.003 -3.324 -5.322 1.00 90.19 291 PHE A C 1
ATOM 2416 O O . PHE A 1 291 ? 11.452 -3.466 -6.408 1.00 90.19 291 PHE A O 1
ATOM 2423 N N . ARG A 1 292 ? 11.292 -3.231 -4.192 1.00 90.62 292 ARG A N 1
ATOM 2424 C CA . ARG A 1 292 ? 9.822 -3.305 -4.158 1.00 90.62 292 ARG A CA 1
ATOM 2425 C C . ARG A 1 292 ? 9.161 -2.124 -4.865 1.00 90.62 292 ARG A C 1
ATOM 2427 O O . ARG A 1 292 ? 8.154 -2.338 -5.534 1.00 90.62 292 ARG A O 1
ATOM 2434 N N . ALA A 1 293 ? 9.719 -0.920 -4.751 1.00 93.31 293 ALA A N 1
ATOM 2435 C CA . ALA A 1 293 ? 9.231 0.257 -5.465 1.00 93.31 293 ALA A CA 1
ATOM 2436 C C . ALA A 1 293 ? 9.300 0.039 -6.985 1.00 93.31 293 ALA A C 1
ATOM 2438 O O . ALA A 1 293 ? 8.285 0.165 -7.668 1.00 93.31 293 ALA A O 1
ATOM 2439 N N . LEU A 1 294 ? 10.450 -0.411 -7.499 1.00 94.06 294 LEU A N 1
ATOM 2440 C CA . LEU A 1 294 ? 10.599 -0.763 -8.914 1.00 94.06 294 LEU A CA 1
ATOM 2441 C C . LEU A 1 294 ? 9.685 -1.933 -9.324 1.00 94.06 294 LEU A C 1
ATOM 2443 O O . LEU A 1 294 ? 9.123 -1.915 -10.415 1.00 94.06 294 LEU A O 1
ATOM 2447 N N . GLN A 1 295 ? 9.467 -2.930 -8.456 1.00 91.94 295 GLN A N 1
ATOM 2448 C CA . GLN A 1 295 ? 8.527 -4.022 -8.744 1.00 91.94 295 GLN A CA 1
ATOM 2449 C C . GLN A 1 295 ? 7.097 -3.496 -8.880 1.00 91.94 295 GLN A C 1
ATOM 2451 O O . GLN A 1 295 ? 6.374 -3.919 -9.778 1.00 91.94 295 GLN A O 1
ATOM 2456 N N . CYS A 1 296 ? 6.698 -2.561 -8.015 1.00 93.31 296 CYS A N 1
ATOM 2457 C CA . CYS A 1 296 ? 5.396 -1.913 -8.099 1.00 93.31 296 CYS A CA 1
ATOM 2458 C C . CYS A 1 296 ? 5.250 -1.147 -9.421 1.00 93.31 296 CYS A C 1
ATOM 2460 O O . CYS A 1 296 ? 4.272 -1.353 -10.135 1.00 93.31 296 CYS A O 1
ATOM 2462 N N . LEU A 1 297 ? 6.254 -0.349 -9.804 1.00 95.06 297 LEU A N 1
ATOM 2463 C CA . LEU A 1 297 ? 6.265 0.357 -11.090 1.00 95.06 297 LEU A CA 1
ATOM 2464 C C . LEU A 1 297 ? 6.167 -0.611 -12.280 1.00 95.06 297 LEU A C 1
ATOM 2466 O O . LEU A 1 297 ? 5.361 -0.398 -13.185 1.00 95.06 297 LEU A O 1
ATOM 2470 N N . LEU A 1 298 ? 6.916 -1.717 -12.266 1.00 93.44 298 LEU A N 1
ATOM 2471 C CA . LEU A 1 298 ? 6.828 -2.742 -13.311 1.00 93.44 298 LEU A CA 1
ATOM 2472 C C . LEU A 1 298 ? 5.419 -3.349 -13.413 1.00 93.44 298 LEU A C 1
ATOM 2474 O O . LEU A 1 298 ? 4.935 -3.604 -14.516 1.00 93.44 298 LEU A O 1
ATOM 2478 N N . CYS A 1 299 ? 4.745 -3.573 -12.284 1.00 91.31 299 CYS A N 1
ATOM 2479 C CA . CYS A 1 299 ? 3.361 -4.036 -12.283 1.00 91.31 299 CYS A CA 1
ATOM 2480 C C . CYS A 1 299 ? 2.409 -2.965 -12.831 1.00 91.31 299 CYS A C 1
ATOM 2482 O O . CYS A 1 299 ? 1.590 -3.271 -13.691 1.00 91.31 299 CYS A O 1
ATOM 2484 N N . LEU A 1 300 ? 2.525 -1.710 -12.394 1.00 92.06 300 LEU A N 1
ATOM 2485 C CA . LEU A 1 300 ? 1.610 -0.636 -12.794 1.00 92.06 300 LEU A CA 1
ATOM 2486 C C . LEU A 1 300 ? 1.752 -0.251 -14.272 1.00 92.06 300 LEU A C 1
ATOM 2488 O O . LEU A 1 300 ? 0.750 -0.044 -14.950 1.00 92.06 300 LEU A O 1
ATOM 2492 N N . THR A 1 301 ? 2.965 -0.268 -14.830 1.00 92.44 301 THR A N 1
ATOM 2493 C CA . THR A 1 301 ? 3.188 -0.025 -16.273 1.00 92.44 301 THR A CA 1
ATOM 2494 C C . THR A 1 301 ? 2.439 -1.004 -17.185 1.00 92.44 301 THR A C 1
ATOM 2496 O O . THR A 1 301 ? 2.265 -0.732 -18.369 1.00 92.44 301 THR A O 1
ATOM 2499 N N . SER A 1 302 ? 1.951 -2.136 -16.662 1.00 87.69 302 SER A N 1
ATOM 2500 C CA . SER A 1 302 ? 1.096 -3.059 -17.415 1.00 87.69 302 SER A CA 1
ATOM 2501 C C . SER A 1 302 ? -0.311 -2.547 -17.702 1.00 87.69 302 SER A C 1
ATOM 2503 O O . SER A 1 302 ? -0.916 -2.996 -18.672 1.00 87.69 302 SER A O 1
ATOM 2505 N N . ILE A 1 303 ? -0.811 -1.638 -16.868 1.00 90.44 303 ILE A N 1
ATOM 2506 C CA . ILE A 1 303 ? -2.211 -1.207 -16.857 1.00 90.44 303 ILE A CA 1
ATOM 2507 C C . ILE A 1 303 ? -2.382 0.305 -17.026 1.00 90.44 303 ILE A C 1
ATOM 2509 O O . ILE A 1 303 ? -3.490 0.761 -17.297 1.00 90.44 303 ILE A O 1
ATOM 2513 N N . ILE A 1 304 ? -1.310 1.089 -16.884 1.00 92.69 304 ILE A N 1
ATOM 2514 C CA . ILE A 1 304 ? -1.338 2.528 -17.151 1.00 92.69 304 ILE A CA 1
ATOM 2515 C C . ILE A 1 304 ? -1.567 2.762 -18.647 1.00 92.69 304 ILE A C 1
ATOM 2517 O O . ILE A 1 304 ? -0.829 2.249 -19.486 1.00 92.69 304 ILE A O 1
ATOM 2521 N N . GLN A 1 305 ? -2.572 3.579 -18.957 1.00 88.75 305 GLN A N 1
ATOM 2522 C CA . GLN A 1 305 ? -2.878 4.033 -20.318 1.00 88.75 305 GLN A CA 1
ATOM 2523 C C . GLN A 1 305 ? -2.440 5.482 -20.568 1.00 88.75 305 GLN A C 1
ATOM 2525 O O . GLN A 1 305 ? -2.253 5.875 -21.715 1.00 88.75 305 GLN A O 1
ATOM 2530 N N . ASP A 1 306 ? -2.266 6.273 -19.507 1.00 91.00 306 ASP A N 1
ATOM 2531 C CA . ASP A 1 306 ? -1.836 7.665 -19.602 1.00 91.00 306 ASP A CA 1
ATOM 2532 C C . ASP A 1 306 ? -0.368 7.746 -20.051 1.00 91.00 306 ASP A C 1
ATOM 2534 O O . ASP A 1 306 ? 0.554 7.366 -19.321 1.00 91.00 306 ASP A O 1
ATOM 2538 N N . SER A 1 307 ? -0.151 8.252 -21.266 1.00 89.75 307 SER A N 1
ATOM 2539 C CA . SER A 1 307 ? 1.178 8.400 -21.859 1.00 89.75 307 SER A CA 1
ATOM 2540 C C . SER A 1 307 ? 2.075 9.344 -21.060 1.00 89.75 307 SER A C 1
ATOM 2542 O O . SER A 1 307 ? 3.279 9.101 -20.996 1.00 89.75 307 SER A O 1
ATOM 2544 N N . SER A 1 308 ? 1.511 10.359 -20.398 1.00 91.81 308 SER A N 1
ATOM 2545 C CA . SER A 1 308 ? 2.273 11.298 -19.572 1.00 91.81 308 SER A CA 1
ATOM 2546 C C . SER A 1 308 ? 2.835 10.618 -18.322 1.00 91.81 308 SER A C 1
ATOM 2548 O O . SER A 1 308 ? 4.020 10.763 -18.020 1.00 91.81 308 SER A O 1
ATOM 2550 N N . LEU A 1 309 ? 2.041 9.772 -17.654 1.00 93.88 309 LEU A N 1
ATOM 2551 C CA . LEU A 1 309 ? 2.511 8.963 -16.525 1.00 93.88 309 LEU A CA 1
ATOM 2552 C C . LEU A 1 309 ? 3.562 7.945 -16.965 1.00 93.88 309 LEU A C 1
ATOM 2554 O O . LEU A 1 309 ? 4.579 7.767 -16.293 1.00 93.88 309 LEU A O 1
ATOM 2558 N N . LEU A 1 310 ? 3.352 7.292 -18.111 1.00 93.56 310 LEU A N 1
ATOM 2559 C CA . LEU A 1 310 ? 4.345 6.369 -18.653 1.00 93.56 310 LEU A CA 1
ATOM 2560 C C . LEU A 1 310 ? 5.649 7.078 -19.050 1.00 93.56 310 LEU A C 1
ATOM 2562 O O . LEU A 1 310 ? 6.693 6.423 -19.040 1.00 93.56 310 LEU A O 1
ATOM 2566 N N . GLN A 1 311 ? 5.607 8.361 -19.424 1.00 92.12 311 GLN A N 1
ATOM 2567 C CA . GLN A 1 311 ? 6.804 9.162 -19.687 1.00 92.12 311 GLN A CA 1
ATOM 2568 C C . GLN A 1 311 ? 7.542 9.498 -18.387 1.00 92.12 311 GLN A C 1
ATOM 2570 O O . GLN A 1 311 ? 8.745 9.283 -18.305 1.00 92.12 311 GLN A O 1
ATOM 2575 N N . ILE A 1 312 ? 6.826 9.905 -17.333 1.00 94.62 312 ILE A N 1
ATOM 2576 C CA . ILE A 1 312 ? 7.421 10.158 -16.008 1.00 94.62 312 ILE A CA 1
ATOM 2577 C C . ILE A 1 312 ? 8.172 8.919 -15.500 1.00 94.62 312 ILE A C 1
ATOM 2579 O O . ILE A 1 312 ? 9.307 9.018 -15.030 1.00 94.62 312 ILE A O 1
ATOM 2583 N N . ILE A 1 313 ? 7.557 7.735 -15.616 1.00 95.56 313 ILE A N 1
ATOM 2584 C CA . ILE A 1 313 ? 8.201 6.473 -15.224 1.00 95.56 313 ILE A CA 1
ATOM 2585 C C . ILE A 1 313 ? 9.417 6.193 -16.114 1.00 95.56 313 ILE A C 1
ATOM 2587 O O . ILE A 1 313 ? 10.448 5.754 -15.612 1.00 95.56 313 ILE A O 1
ATOM 2591 N N . TYR A 1 314 ? 9.311 6.444 -17.419 1.00 93.69 314 TYR A N 1
ATOM 2592 C CA . TYR A 1 314 ? 10.405 6.238 -18.362 1.00 93.69 314 TYR A CA 1
ATOM 2593 C C . TYR A 1 314 ? 11.635 7.080 -18.009 1.00 93.69 314 TYR A C 1
ATOM 2595 O O . TYR A 1 314 ? 12.700 6.512 -17.760 1.00 93.69 314 TYR A O 1
ATOM 2603 N N . ASP A 1 315 ? 11.471 8.399 -17.901 1.00 91.50 315 ASP A N 1
ATOM 2604 C CA . ASP A 1 315 ? 12.557 9.337 -17.600 1.00 91.50 315 ASP A CA 1
ATOM 2605 C C . ASP A 1 315 ? 13.244 8.964 -16.279 1.00 91.50 315 ASP A C 1
ATOM 2607 O O . ASP A 1 315 ? 14.474 8.908 -16.175 1.00 91.50 315 ASP A O 1
ATOM 2611 N N . TYR A 1 316 ? 12.437 8.615 -15.274 1.00 93.38 316 TYR A N 1
ATOM 2612 C CA . TYR A 1 316 ? 12.924 8.184 -13.973 1.00 93.38 316 TYR A CA 1
ATOM 2613 C C . TYR A 1 316 ? 13.744 6.888 -14.026 1.00 93.38 316 TYR A C 1
ATOM 2615 O O . TYR A 1 316 ? 14.800 6.772 -13.394 1.00 93.38 316 TYR A O 1
ATOM 2623 N N . VAL A 1 317 ? 13.262 5.880 -14.754 1.00 92.19 317 VAL A N 1
ATOM 2624 C CA . VAL A 1 317 ? 13.935 4.580 -14.842 1.00 92.19 317 VAL A CA 1
ATOM 2625 C C . VAL A 1 317 ? 15.225 4.696 -15.648 1.00 92.19 317 VAL A C 1
ATOM 2627 O O . VAL A 1 317 ? 16.216 4.065 -15.275 1.00 92.19 317 VAL A O 1
ATOM 2630 N N . VAL A 1 318 ? 15.259 5.534 -16.688 1.00 88.56 318 VAL A N 1
ATOM 2631 C CA . VAL A 1 318 ? 16.494 5.846 -17.419 1.00 88.56 318 VAL A CA 1
ATOM 2632 C C . VAL A 1 318 ? 17.521 6.509 -16.494 1.00 88.56 318 VAL A C 1
ATOM 2634 O O . VAL A 1 318 ? 18.660 6.040 -16.416 1.00 88.56 318 VAL A O 1
ATOM 2637 N N . GLU A 1 319 ? 17.123 7.531 -15.727 1.00 86.12 319 GLU A N 1
ATOM 2638 C CA . GLU A 1 319 ? 17.992 8.184 -14.733 1.00 86.12 319 GLU A CA 1
ATOM 2639 C C . GLU A 1 319 ? 18.539 7.162 -13.718 1.00 86.12 319 GLU A C 1
ATOM 2641 O O . GLU A 1 319 ? 19.740 7.126 -13.422 1.00 86.12 319 GLU A O 1
ATOM 2646 N N . THR A 1 320 ? 17.660 6.291 -13.218 1.00 86.75 320 THR A N 1
ATOM 2647 C CA . THR A 1 320 ? 18.003 5.230 -12.263 1.00 86.75 320 THR A CA 1
ATOM 2648 C C . THR A 1 320 ? 19.003 4.248 -12.871 1.00 86.75 320 THR A C 1
ATOM 2650 O O . THR A 1 320 ? 20.018 3.939 -12.248 1.00 86.75 320 THR A O 1
ATOM 2653 N N . LEU A 1 321 ? 18.777 3.787 -14.103 1.00 85.56 321 LEU A N 1
ATOM 2654 C CA . LEU A 1 321 ? 19.634 2.814 -14.781 1.00 85.56 321 LEU A CA 1
ATOM 2655 C C . LEU A 1 321 ? 21.070 3.321 -14.958 1.00 85.56 321 LEU A C 1
ATOM 2657 O O . LEU A 1 321 ? 22.020 2.545 -14.833 1.00 85.56 321 LEU A O 1
ATOM 2661 N N . ILE A 1 322 ? 21.246 4.617 -15.217 1.00 79.31 322 ILE A N 1
ATOM 2662 C CA . ILE A 1 322 ? 22.571 5.230 -15.373 1.00 79.31 322 ILE A CA 1
ATOM 2663 C C . ILE A 1 322 ? 23.341 5.192 -14.047 1.00 79.31 322 ILE A C 1
ATOM 2665 O O . ILE A 1 322 ? 24.529 4.862 -14.031 1.00 79.31 322 ILE A O 1
ATOM 2669 N N . ARG A 1 323 ? 22.661 5.472 -12.930 1.00 78.00 323 ARG A N 1
ATOM 2670 C CA . ARG A 1 323 ? 23.282 5.602 -11.603 1.00 78.00 323 ARG A CA 1
ATOM 2671 C C . ARG A 1 323 ? 23.404 4.279 -10.837 1.00 78.00 323 ARG A C 1
ATOM 2673 O O . ARG A 1 323 ? 24.280 4.147 -9.987 1.00 78.00 323 ARG A O 1
ATOM 2680 N N . GLU A 1 324 ? 22.563 3.289 -11.129 1.00 80.50 324 GLU A N 1
ATOM 2681 C CA . GLU A 1 324 ? 22.367 2.122 -10.259 1.00 80.50 324 GLU A CA 1
ATOM 2682 C C . GLU A 1 324 ? 23.474 1.061 -10.364 1.00 80.50 324 GLU A C 1
ATOM 2684 O O . GLU A 1 324 ? 23.671 0.420 -11.404 1.00 80.50 324 GLU A O 1
ATOM 2689 N N . ASN A 1 325 ? 24.209 0.823 -9.282 1.00 76.44 325 ASN A N 1
ATOM 2690 C CA . ASN A 1 325 ? 25.307 -0.146 -9.233 1.00 76.44 325 ASN A CA 1
ATOM 2691 C C . ASN A 1 325 ? 24.856 -1.557 -8.827 1.00 76.44 325 ASN A C 1
ATOM 2693 O O . ASN A 1 325 ? 25.553 -2.518 -9.150 1.00 76.44 325 ASN A O 1
ATOM 2697 N N . GLU A 1 326 ? 23.697 -1.702 -8.187 1.00 82.62 326 GLU A N 1
ATOM 2698 C CA . GLU A 1 326 ? 23.157 -2.989 -7.751 1.00 82.62 326 GLU A CA 1
ATOM 2699 C C . GLU A 1 326 ? 22.571 -3.783 -8.934 1.00 82.62 326 GLU A C 1
ATOM 2701 O O . GLU A 1 326 ? 21.610 -3.329 -9.565 1.00 82.62 326 GLU A O 1
ATOM 2706 N N . PRO A 1 327 ? 23.069 -5.003 -9.227 1.00 83.38 327 PRO A N 1
ATOM 2707 C CA . PRO A 1 327 ? 22.624 -5.779 -10.388 1.00 83.38 327 PRO A CA 1
ATOM 2708 C C . PRO A 1 327 ? 21.121 -6.077 -10.402 1.00 83.38 327 PRO A C 1
ATOM 2710 O O . PRO A 1 327 ? 20.494 -6.056 -11.455 1.00 83.38 327 PRO A O 1
ATOM 2713 N N . SER A 1 328 ? 20.526 -6.330 -9.233 1.00 86.31 328 SER A N 1
ATOM 2714 C CA . SER A 1 328 ? 19.096 -6.652 -9.112 1.00 86.31 328 SER A CA 1
ATOM 2715 C C . SER A 1 328 ? 18.183 -5.461 -9.404 1.00 86.31 328 SER A C 1
ATOM 2717 O O . SER A 1 328 ? 17.140 -5.639 -10.027 1.00 86.31 328 SER A O 1
ATOM 2719 N N . LEU A 1 329 ? 18.571 -4.256 -8.978 1.00 87.81 329 LEU A N 1
ATOM 2720 C CA . LEU A 1 329 ? 17.829 -3.028 -9.273 1.00 87.81 329 LEU A CA 1
ATOM 2721 C C . LEU A 1 329 ? 18.001 -2.647 -10.742 1.00 87.81 329 LEU A C 1
ATOM 2723 O O . LEU A 1 329 ? 17.025 -2.310 -11.404 1.00 87.81 329 LEU A O 1
ATOM 2727 N N . ARG A 1 330 ? 19.215 -2.812 -11.279 1.00 88.00 330 ARG A N 1
ATOM 2728 C CA . ARG A 1 330 ? 19.501 -2.600 -12.699 1.00 88.00 330 ARG A CA 1
ATOM 2729 C C . ARG A 1 330 ? 18.651 -3.490 -13.602 1.00 88.00 330 ARG A C 1
ATOM 2731 O O . ARG A 1 330 ? 17.987 -2.968 -14.487 1.00 88.00 330 ARG A O 1
ATOM 2738 N N . LEU A 1 331 ? 18.631 -4.799 -13.347 1.00 89.38 331 LEU A N 1
ATOM 2739 C CA . LEU A 1 331 ? 1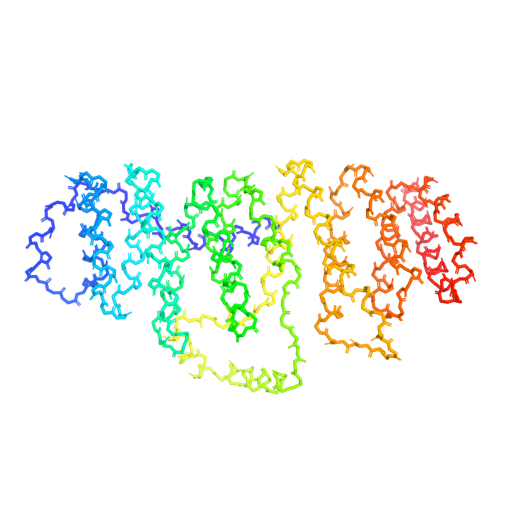7.836 -5.752 -14.127 1.00 89.38 331 LEU A CA 1
ATOM 2740 C C . LEU A 1 331 ? 16.350 -5.373 -14.134 1.00 89.38 331 LEU A C 1
ATOM 2742 O O . LEU A 1 331 ? 15.677 -5.456 -15.156 1.00 89.38 331 LEU A O 1
ATOM 2746 N N . LEU A 1 332 ? 15.837 -4.922 -12.989 1.00 91.44 332 LEU A N 1
ATOM 2747 C CA . LEU A 1 332 ? 14.444 -4.521 -12.870 1.00 91.44 332 LEU A CA 1
ATOM 2748 C C . LEU A 1 332 ? 14.149 -3.229 -13.647 1.00 91.44 332 LEU A C 1
ATOM 2750 O O . LEU A 1 332 ? 13.129 -3.154 -14.327 1.00 91.44 332 LEU A O 1
ATOM 2754 N N . SER A 1 333 ? 15.062 -2.255 -13.619 1.00 92.56 333 SER A N 1
ATOM 2755 C CA . SER A 1 333 ? 14.993 -1.060 -14.468 1.00 92.56 333 SER A CA 1
ATOM 2756 C C . SER A 1 333 ? 15.036 -1.409 -15.959 1.00 92.56 333 SER A C 1
ATOM 2758 O O . SER A 1 333 ? 14.233 -0.88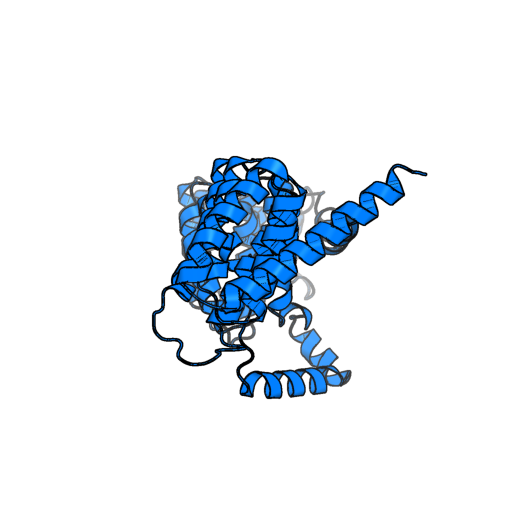8 -16.728 1.00 92.56 333 SER A O 1
ATOM 2760 N N . GLU A 1 334 ? 15.912 -2.330 -16.373 1.00 91.25 334 GLU A N 1
ATOM 2761 C CA . GLU A 1 334 ? 15.974 -2.823 -17.758 1.00 91.25 334 GLU A CA 1
ATOM 2762 C C . GLU A 1 334 ? 14.632 -3.428 -18.193 1.00 91.25 334 GLU A C 1
ATOM 2764 O O . GLU A 1 334 ? 14.123 -3.090 -19.260 1.00 91.25 334 GLU A O 1
ATOM 2769 N N . TRP A 1 335 ? 14.009 -4.261 -17.354 1.00 92.62 335 TRP A N 1
ATOM 2770 C CA . TRP A 1 335 ? 12.700 -4.854 -17.648 1.00 92.62 335 TRP A CA 1
ATOM 2771 C C . TRP A 1 335 ? 11.581 -3.821 -17.760 1.00 92.62 335 TRP A C 1
ATOM 2773 O O . TRP A 1 335 ? 10.716 -3.954 -18.630 1.00 92.62 335 TRP A O 1
ATOM 2783 N N . ILE A 1 336 ? 11.593 -2.785 -16.918 1.00 94.19 336 ILE A N 1
ATOM 2784 C CA . ILE A 1 336 ? 10.629 -1.687 -17.032 1.00 94.19 336 ILE A CA 1
ATOM 2785 C C . ILE A 1 336 ? 10.821 -0.961 -18.368 1.00 94.19 336 ILE A C 1
ATOM 2787 O O . ILE A 1 336 ? 9.840 -0.745 -19.077 1.00 94.19 336 ILE A O 1
ATOM 2791 N N . LEU A 1 337 ? 12.060 -0.647 -18.764 1.00 92.12 337 LEU A N 1
ATOM 2792 C CA . LEU A 1 337 ? 12.326 0.011 -20.049 1.00 92.12 337 LEU A CA 1
ATOM 2793 C C . LEU A 1 337 ? 11.903 -0.846 -21.237 1.00 92.12 337 LEU A C 1
ATOM 2795 O O . LEU A 1 337 ? 11.199 -0.343 -22.107 1.00 92.12 337 LEU A O 1
ATOM 2799 N N . VAL A 1 338 ? 12.257 -2.135 -21.259 1.00 90.94 338 VAL A N 1
ATOM 2800 C CA . VAL A 1 338 ? 11.815 -3.069 -22.311 1.00 90.94 338 VAL A CA 1
ATOM 2801 C C . VAL A 1 338 ? 10.292 -3.046 -22.433 1.00 90.94 338 VAL A C 1
ATOM 2803 O O . VAL A 1 338 ? 9.756 -2.936 -23.536 1.00 90.94 338 VAL A O 1
ATOM 2806 N N . ARG A 1 339 ? 9.578 -3.086 -21.302 1.00 90.56 339 ARG A N 1
ATOM 2807 C CA . ARG A 1 339 ? 8.116 -3.033 -21.295 1.00 90.56 339 ARG A CA 1
ATOM 2808 C C . ARG A 1 339 ? 7.586 -1.720 -21.867 1.00 90.56 339 ARG A C 1
ATOM 2810 O O . ARG A 1 339 ? 6.730 -1.753 -22.748 1.00 90.56 339 ARG A O 1
ATOM 2817 N N . LEU A 1 340 ? 8.099 -0.588 -21.403 1.00 91.62 340 LEU A N 1
ATOM 2818 C CA . LEU A 1 340 ? 7.678 0.734 -21.858 1.00 91.62 340 LEU A CA 1
ATOM 2819 C C . LEU A 1 340 ? 7.942 0.931 -23.357 1.00 91.62 340 LEU A C 1
ATOM 2821 O O . LEU A 1 340 ? 7.054 1.351 -24.096 1.00 91.62 340 LEU A O 1
ATOM 2825 N N . ILE A 1 341 ? 9.127 0.550 -23.832 1.00 89.56 341 ILE A N 1
ATOM 2826 C CA . ILE A 1 341 ? 9.496 0.608 -25.252 1.00 89.56 341 ILE A CA 1
ATOM 2827 C C . ILE A 1 341 ? 8.600 -0.316 -26.081 1.00 89.56 341 ILE A C 1
ATOM 2829 O O . ILE A 1 341 ? 8.212 0.025 -27.194 1.00 89.56 341 ILE A O 1
ATOM 2833 N N . SER A 1 342 ? 8.218 -1.481 -25.554 1.00 86.06 342 SER A N 1
ATOM 2834 C CA . SER A 1 342 ? 7.309 -2.381 -26.268 1.00 86.06 342 SER A CA 1
ATOM 2835 C C . SER A 1 342 ? 5.910 -1.783 -26.501 1.00 86.06 342 SER A C 1
ATOM 2837 O O . SER A 1 342 ? 5.243 -2.203 -27.451 1.00 86.06 342 SER A O 1
ATOM 2839 N N . GLN A 1 343 ? 5.490 -0.814 -25.671 1.00 84.75 343 GLN A N 1
ATOM 2840 C CA . GLN A 1 343 ? 4.207 -0.107 -25.766 1.00 84.75 343 GLN A CA 1
ATOM 2841 C C . GLN A 1 343 ? 4.259 1.087 -26.729 1.00 84.75 343 GLN A C 1
ATOM 2843 O O . GLN A 1 343 ? 3.334 1.260 -27.516 1.00 84.75 343 GLN A O 1
ATOM 2848 N N . ASP A 1 344 ? 5.336 1.876 -26.705 1.00 82.62 344 ASP A N 1
ATOM 2849 C CA . ASP A 1 344 ? 5.577 2.971 -27.654 1.00 82.62 344 ASP A CA 1
ATOM 2850 C C . ASP A 1 344 ? 7.029 2.932 -28.141 1.00 82.62 344 ASP A C 1
ATOM 2852 O O . ASP A 1 344 ? 7.949 3.449 -27.504 1.00 82.62 344 ASP A O 1
ATOM 2856 N N . ARG A 1 345 ? 7.225 2.252 -29.272 1.00 78.44 345 ARG A N 1
ATOM 2857 C CA . ARG A 1 345 ? 8.552 1.879 -29.772 1.00 78.44 345 ARG A CA 1
ATOM 2858 C C . ARG A 1 345 ? 9.316 3.071 -30.312 1.00 78.44 345 ARG A C 1
ATOM 2860 O O . ARG A 1 345 ? 10.475 3.260 -29.964 1.00 78.44 345 ARG A O 1
ATOM 2867 N N . THR A 1 346 ? 8.686 3.834 -31.196 1.00 75.44 346 THR A N 1
ATOM 2868 C CA . THR A 1 346 ? 9.385 4.831 -32.008 1.00 75.44 346 THR A CA 1
ATOM 2869 C C . THR A 1 346 ? 9.862 5.992 -31.149 1.00 75.44 346 THR A C 1
ATOM 2871 O O . THR A 1 346 ? 11.031 6.359 -31.223 1.00 75.44 346 THR A O 1
ATOM 2874 N N . THR A 1 347 ? 8.990 6.525 -30.292 1.00 78.62 347 THR A N 1
ATOM 2875 C CA . THR A 1 347 ? 9.324 7.649 -29.409 1.00 78.62 347 THR A CA 1
ATOM 2876 C C . THR A 1 347 ? 10.400 7.237 -28.407 1.00 78.62 347 THR A C 1
ATOM 2878 O O . THR A 1 347 ? 11.474 7.830 -28.353 1.00 78.62 347 THR A O 1
ATOM 2881 N N . ARG A 1 348 ? 10.172 6.135 -27.683 1.00 80.94 348 ARG A N 1
ATOM 2882 C CA . ARG A 1 348 ? 11.037 5.752 -26.560 1.00 80.94 348 ARG A CA 1
ATOM 2883 C C . ARG A 1 348 ? 12.385 5.188 -26.988 1.00 80.94 348 ARG A C 1
ATOM 2885 O O . ARG A 1 348 ? 13.352 5.346 -26.254 1.00 80.94 348 ARG A O 1
ATOM 2892 N N . LEU A 1 349 ? 12.496 4.542 -28.153 1.00 78.00 349 LEU A N 1
ATOM 2893 C CA . LEU A 1 349 ? 13.810 4.129 -28.666 1.00 78.00 349 LEU A CA 1
ATOM 2894 C C . LEU A 1 349 ? 14.683 5.336 -29.013 1.00 78.00 349 LEU A C 1
ATOM 2896 O O . LEU A 1 349 ? 15.879 5.308 -28.723 1.00 78.00 349 LEU A O 1
ATOM 2900 N N . ASN A 1 350 ? 14.097 6.385 -29.596 1.00 78.31 350 ASN A N 1
ATOM 2901 C CA . ASN A 1 350 ? 14.825 7.613 -29.909 1.00 78.31 350 ASN A CA 1
ATOM 2902 C C . ASN A 1 350 ? 15.306 8.305 -28.630 1.00 78.31 350 ASN A C 1
ATOM 2904 O O . ASN A 1 350 ? 16.482 8.657 -28.534 1.00 78.31 350 ASN A O 1
ATOM 2908 N N . ASP A 1 351 ? 14.435 8.407 -27.623 1.00 80.38 351 ASP A N 1
ATOM 2909 C CA . ASP A 1 351 ? 14.803 8.963 -26.321 1.00 80.38 351 ASP A CA 1
ATOM 2910 C C . ASP A 1 351 ? 15.915 8.134 -25.669 1.00 80.38 351 ASP A C 1
ATOM 2912 O O . ASP A 1 351 ? 16.923 8.678 -25.218 1.00 80.38 351 ASP A O 1
ATOM 2916 N N . LEU A 1 352 ? 15.781 6.799 -25.662 1.00 79.00 352 LEU A N 1
ATOM 2917 C CA . LEU A 1 352 ? 16.773 5.898 -25.068 1.00 79.00 352 LEU A CA 1
ATOM 2918 C C . LEU A 1 352 ? 18.134 6.069 -25.739 1.00 79.00 352 LEU A C 1
ATOM 2920 O O . LEU A 1 352 ? 19.160 6.086 -25.062 1.00 79.00 352 LEU A O 1
ATOM 2924 N N . TYR A 1 353 ? 18.144 6.194 -27.065 1.00 78.06 353 TYR A N 1
ATOM 2925 C CA . TYR A 1 353 ? 19.363 6.406 -27.828 1.00 78.06 353 TYR A CA 1
ATOM 2926 C C . TYR A 1 353 ? 20.056 7.713 -27.428 1.00 78.06 353 TYR A C 1
ATOM 2928 O O . TYR A 1 353 ? 21.258 7.692 -27.157 1.00 78.06 353 TYR A O 1
ATOM 2936 N N . GLY A 1 354 ? 19.303 8.812 -27.296 1.00 77.12 354 GLY A N 1
ATOM 2937 C CA . GLY A 1 354 ? 19.822 10.081 -26.777 1.00 77.12 354 GLY A CA 1
ATOM 2938 C C . GLY A 1 354 ? 20.423 9.931 -25.377 1.00 77.12 354 GLY A C 1
ATOM 2939 O O . GLY A 1 354 ? 21.569 10.308 -25.140 1.00 77.12 354 GLY A O 1
ATOM 2940 N N . TYR A 1 355 ? 19.714 9.268 -24.464 1.00 74.38 355 TYR A N 1
ATOM 2941 C CA . TYR A 1 355 ? 20.216 9.043 -23.107 1.00 74.38 355 TYR A CA 1
ATOM 2942 C C . TYR A 1 355 ? 21.462 8.154 -23.049 1.00 74.38 355 TYR A C 1
ATOM 2944 O O . TYR A 1 355 ? 22.347 8.373 -22.222 1.00 74.38 355 TYR A O 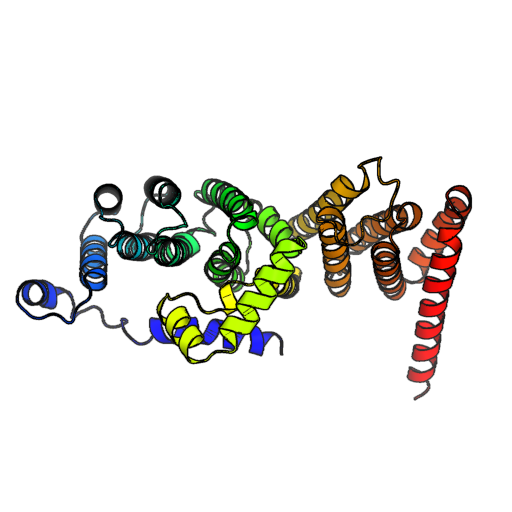1
ATOM 2952 N N . LEU A 1 356 ? 21.579 7.151 -23.918 1.00 73.12 356 LEU A N 1
ATOM 2953 C CA . LEU A 1 356 ? 22.752 6.275 -23.974 1.00 73.12 356 LEU A CA 1
ATOM 2954 C C . LEU A 1 356 ? 23.969 6.954 -24.592 1.00 73.12 356 LEU A C 1
ATOM 2956 O O . LEU A 1 356 ? 25.100 6.706 -24.156 1.00 73.12 356 LEU A O 1
ATOM 2960 N N . GLN A 1 357 ? 23.734 7.843 -25.558 1.00 75.00 357 GLN A N 1
ATOM 2961 C CA . GLN A 1 357 ? 24.759 8.757 -26.038 1.00 75.00 357 GLN A CA 1
ATOM 2962 C C . GLN A 1 357 ? 25.294 9.646 -24.919 1.00 75.00 357 GLN A C 1
ATOM 2964 O O . GLN A 1 357 ? 26.431 10.067 -25.027 1.00 75.00 357 GLN A O 1
ATOM 2969 N N . ASP A 1 358 ? 24.578 9.870 -23.822 1.00 71.56 358 ASP A N 1
ATOM 2970 C CA . ASP A 1 358 ? 25.148 10.525 -22.641 1.00 71.56 358 ASP A CA 1
ATOM 2971 C C . ASP A 1 358 ? 25.684 9.523 -21.606 1.00 71.56 358 ASP A C 1
ATOM 2973 O O . ASP A 1 358 ? 26.687 9.788 -20.941 1.00 71.56 358 ASP A O 1
ATOM 2977 N N . ALA A 1 359 ? 25.098 8.326 -21.506 1.00 67.25 359 ALA A N 1
ATOM 2978 C CA . ALA A 1 359 ? 25.455 7.311 -20.513 1.00 67.25 359 ALA A CA 1
ATOM 2979 C C . ALA A 1 359 ? 26.900 6.791 -20.631 1.00 67.25 359 ALA A C 1
ATOM 2981 O O . ALA A 1 359 ? 27.505 6.450 -19.607 1.00 67.25 359 ALA A O 1
ATOM 2982 N N . HIS A 1 360 ? 27.486 6.778 -21.839 1.00 66.31 360 HIS A N 1
ATOM 2983 C CA . HIS A 1 360 ? 28.899 6.409 -22.033 1.00 66.31 360 HIS A CA 1
ATOM 2984 C C . HIS A 1 360 ? 29.864 7.314 -21.247 1.00 66.31 360 HIS A C 1
ATOM 2986 O O . HIS A 1 360 ? 30.974 6.890 -20.929 1.00 66.31 360 HIS A O 1
ATOM 2992 N N . ARG A 1 361 ? 29.436 8.538 -20.899 1.00 68.62 361 ARG A N 1
ATOM 2993 C CA . ARG A 1 361 ? 30.214 9.495 -20.099 1.00 68.62 361 ARG A CA 1
ATOM 2994 C C . ARG A 1 361 ? 30.202 9.177 -18.604 1.00 68.62 361 ARG A C 1
ATOM 2996 O O . ARG A 1 361 ? 31.080 9.645 -17.887 1.00 68.62 361 ARG A O 1
ATOM 3003 N N . TYR A 1 362 ? 29.231 8.392 -18.132 1.00 64.25 362 TYR A N 1
ATOM 3004 C CA . TYR A 1 362 ? 29.027 8.130 -16.705 1.00 64.25 362 TYR A CA 1
ATOM 3005 C C . TYR A 1 362 ? 29.581 6.771 -16.252 1.00 64.25 362 TYR A C 1
ATOM 3007 O O . TYR A 1 362 ? 30.120 6.704 -15.148 1.00 64.25 362 TYR A O 1
ATOM 3015 N N . ARG A 1 363 ? 29.485 5.694 -17.063 1.00 65.81 363 ARG A N 1
ATOM 3016 C CA . ARG A 1 363 ? 30.132 4.382 -16.787 1.00 65.81 363 ARG A CA 1
ATOM 3017 C C . ARG A 1 363 ? 30.016 3.350 -17.924 1.00 65.81 363 ARG A C 1
ATOM 3019 O O . ARG A 1 363 ? 29.047 3.337 -18.675 1.00 65.81 363 ARG A O 1
ATOM 3026 N N . THR A 1 364 ? 30.901 2.348 -17.914 1.00 63.12 364 THR A N 1
ATOM 3027 C CA . THR A 1 364 ? 30.852 1.144 -18.777 1.00 63.12 364 THR A CA 1
ATOM 3028 C C . THR A 1 364 ? 29.636 0.240 -18.539 1.00 63.12 364 THR A C 1
ATOM 3030 O O . THR A 1 364 ? 29.144 -0.383 -19.474 1.00 63.12 364 THR A O 1
ATOM 3033 N N . GLY A 1 365 ? 29.100 0.186 -17.313 1.00 62.78 365 GLY A N 1
ATOM 3034 C CA . GLY A 1 365 ? 27.941 -0.657 -16.973 1.00 62.78 365 GLY A CA 1
ATOM 3035 C C . GLY A 1 365 ? 26.646 -0.313 -17.724 1.00 62.78 365 GLY A C 1
ATOM 3036 O O . GLY A 1 365 ? 25.764 -1.164 -17.820 1.00 62.78 365 GLY A O 1
ATOM 3037 N N . ALA A 1 366 ? 26.545 0.897 -18.286 1.00 67.25 366 ALA A N 1
ATOM 3038 C CA . ALA A 1 366 ? 25.430 1.303 -19.141 1.00 67.25 366 ALA A CA 1
ATOM 3039 C C . ALA A 1 366 ? 25.420 0.556 -20.488 1.00 67.25 366 ALA A C 1
ATOM 3041 O O . ALA A 1 366 ? 24.352 0.275 -21.026 1.00 67.25 366 ALA A O 1
ATOM 3042 N N . VAL A 1 367 ? 26.595 0.162 -20.996 1.00 74.81 367 VAL A N 1
ATOM 3043 C CA . VAL A 1 367 ? 26.721 -0.591 -22.254 1.00 74.81 367 VAL A CA 1
ATOM 3044 C C . VAL A 1 367 ? 26.110 -1.985 -22.113 1.00 74.81 367 VAL A C 1
ATOM 3046 O O . VAL A 1 367 ? 25.352 -2.414 -22.977 1.00 74.81 367 VAL A O 1
ATOM 3049 N N . CYS A 1 368 ? 26.369 -2.680 -20.999 1.00 78.88 368 CYS A N 1
ATOM 3050 C CA . CYS A 1 368 ? 25.780 -3.999 -20.748 1.00 78.88 368 CYS A CA 1
ATOM 3051 C C . CYS A 1 368 ? 24.249 -3.936 -20.651 1.00 78.88 368 CYS A C 1
ATOM 3053 O O . CYS A 1 368 ? 23.569 -4.794 -21.208 1.00 78.88 368 CYS A O 1
ATOM 3055 N N . ALA A 1 369 ? 23.714 -2.905 -19.989 1.00 79.81 369 ALA A N 1
ATOM 3056 C CA . ALA A 1 369 ? 22.272 -2.694 -19.900 1.00 79.81 369 ALA A CA 1
ATOM 3057 C C . ALA A 1 369 ? 21.653 -2.431 -21.279 1.00 79.81 369 ALA A C 1
ATOM 3059 O O . ALA A 1 369 ? 20.593 -2.960 -21.599 1.00 79.81 369 ALA A O 1
ATOM 3060 N N . TRP A 1 370 ? 22.343 -1.677 -22.139 1.00 79.38 370 TRP A N 1
ATOM 3061 C CA . TRP A 1 370 ? 21.887 -1.457 -23.508 1.00 79.38 370 TRP A CA 1
ATOM 3062 C C . TRP A 1 370 ? 21.858 -2.737 -24.342 1.00 79.38 370 TRP A C 1
ATOM 3064 O O . TRP A 1 370 ? 20.879 -2.979 -25.045 1.00 79.38 370 TRP A O 1
ATOM 3074 N N . ILE A 1 371 ? 22.898 -3.571 -24.250 1.00 83.62 371 ILE A N 1
ATOM 3075 C CA . ILE A 1 371 ? 22.935 -4.868 -24.939 1.00 83.62 371 ILE A CA 1
ATOM 3076 C C . ILE A 1 371 ? 21.781 -5.754 -24.451 1.00 83.62 371 ILE A C 1
ATOM 3078 O O . ILE A 1 371 ? 21.090 -6.358 -25.269 1.00 83.62 371 ILE A O 1
ATOM 3082 N N . SER A 1 372 ? 21.538 -5.784 -23.137 1.00 86.62 372 SER A N 1
ATOM 3083 C CA . SER A 1 372 ? 20.423 -6.513 -22.517 1.00 86.62 372 SER A CA 1
ATOM 3084 C C . SER A 1 372 ? 19.067 -6.053 -23.071 1.00 86.62 372 SER A C 1
ATOM 3086 O O . SER A 1 372 ? 18.322 -6.855 -23.640 1.00 86.62 372 SER A O 1
ATOM 3088 N N . ILE A 1 373 ? 18.783 -4.746 -23.011 1.00 86.88 373 ILE A N 1
ATOM 3089 C CA . ILE A 1 373 ? 17.541 -4.152 -23.530 1.00 86.88 373 ILE A CA 1
ATOM 3090 C C . ILE A 1 373 ? 17.391 -4.438 -25.030 1.00 86.88 373 ILE A C 1
ATOM 3092 O O . ILE A 1 373 ? 16.338 -4.896 -25.466 1.00 86.88 373 ILE A O 1
ATOM 3096 N N . SER A 1 374 ? 18.445 -4.227 -25.821 1.00 83.81 374 SER A N 1
ATOM 3097 C CA . SER A 1 374 ? 18.423 -4.428 -27.276 1.00 83.81 374 SER A CA 1
ATOM 3098 C C . SER A 1 374 ? 18.180 -5.889 -27.658 1.00 83.81 374 SER A C 1
ATOM 3100 O O . SER A 1 374 ? 17.405 -6.163 -28.573 1.00 83.81 374 SER A O 1
ATOM 3102 N N . SER A 1 375 ? 18.787 -6.834 -26.935 1.00 86.25 375 SER A N 1
ATOM 3103 C CA . SER A 1 375 ? 18.571 -8.273 -27.125 1.00 86.25 375 SER A CA 1
ATOM 3104 C C . SER A 1 375 ? 17.111 -8.655 -26.869 1.00 86.25 375 SER A C 1
ATOM 3106 O O . SER A 1 375 ? 16.465 -9.272 -27.718 1.00 86.25 375 SER A O 1
ATOM 3108 N N . HIS A 1 376 ? 16.539 -8.195 -25.751 1.00 85.69 376 HIS A N 1
ATOM 3109 C CA . HIS A 1 376 ? 15.125 -8.418 -25.444 1.00 85.69 376 HIS A CA 1
ATOM 3110 C C . HIS A 1 376 ? 14.190 -7.790 -26.483 1.00 85.69 376 HIS A C 1
ATOM 3112 O O . HIS A 1 376 ? 13.230 -8.432 -26.909 1.00 85.69 376 HIS A O 1
ATOM 3118 N N . MET A 1 377 ? 14.480 -6.566 -26.928 1.00 83.31 377 MET A N 1
ATOM 3119 C CA . MET A 1 377 ? 13.697 -5.904 -27.970 1.00 83.31 377 MET A CA 1
ATOM 3120 C C . MET A 1 377 ? 13.775 -6.646 -29.304 1.00 83.31 377 MET A C 1
ATOM 3122 O O . MET A 1 377 ? 12.753 -6.776 -29.970 1.00 83.31 377 MET A O 1
ATOM 3126 N N . THR A 1 378 ? 14.944 -7.172 -29.673 1.00 82.25 378 THR A N 1
ATOM 3127 C CA . THR A 1 378 ? 15.118 -7.958 -30.903 1.00 82.25 378 THR A CA 1
ATOM 3128 C C . THR A 1 378 ? 14.255 -9.216 -30.870 1.00 82.25 378 THR A C 1
ATOM 3130 O O . THR A 1 378 ? 13.493 -9.446 -31.801 1.00 82.25 378 THR A O 1
ATOM 3133 N N . ASN A 1 379 ? 14.272 -9.969 -29.766 1.00 78.94 379 ASN A N 1
ATOM 3134 C CA . ASN A 1 379 ? 13.436 -11.166 -29.622 1.00 78.94 379 ASN A CA 1
ATOM 3135 C C . ASN A 1 379 ? 11.934 -10.842 -29.704 1.00 78.94 379 ASN A C 1
ATOM 3137 O O . ASN A 1 379 ? 11.193 -11.517 -30.409 1.00 78.94 379 ASN A O 1
ATOM 3141 N N . LEU A 1 380 ? 11.492 -9.751 -29.065 1.00 78.75 380 LEU A N 1
ATOM 3142 C CA . LEU A 1 380 ? 10.099 -9.289 -29.150 1.00 78.75 380 LEU A CA 1
ATOM 3143 C C . LEU A 1 380 ? 9.679 -8.854 -30.565 1.00 78.75 380 LEU A C 1
ATOM 3145 O O . LEU A 1 380 ? 8.481 -8.796 -30.858 1.00 78.75 380 LEU A O 1
ATOM 3149 N N . LEU A 1 381 ? 10.631 -8.473 -31.419 1.00 71.31 381 LEU A N 1
ATOM 3150 C CA . LEU A 1 381 ? 10.372 -8.150 -32.820 1.00 71.31 381 LEU A CA 1
ATOM 3151 C C . LEU A 1 381 ? 10.268 -9.425 -33.660 1.00 71.31 381 LEU A C 1
ATOM 3153 O O . LEU A 1 381 ? 9.325 -9.532 -34.442 1.00 71.31 381 LEU A O 1
ATOM 3157 N N . THR A 1 382 ? 11.166 -10.388 -33.449 1.00 70.56 382 THR A N 1
ATOM 3158 C CA . THR A 1 382 ? 11.167 -11.676 -34.156 1.00 70.56 382 THR A CA 1
ATOM 3159 C C . THR A 1 382 ? 9.891 -12.475 -33.871 1.00 70.56 382 THR A C 1
ATOM 3161 O O . THR A 1 382 ? 9.193 -12.848 -34.809 1.00 70.56 382 THR A O 1
ATOM 3164 N N . ASP A 1 383 ? 9.489 -12.603 -32.600 1.00 60.88 383 ASP A N 1
ATOM 3165 C CA . ASP A 1 383 ? 8.286 -13.359 -32.202 1.00 60.88 383 ASP A CA 1
ATOM 3166 C C . ASP A 1 383 ? 6.987 -12.802 -32.817 1.00 60.88 383 ASP A C 1
ATOM 3168 O O . ASP A 1 383 ? 6.029 -13.536 -33.059 1.00 60.88 383 ASP A O 1
ATOM 3172 N N . ARG A 1 384 ? 6.921 -11.488 -33.082 1.00 57.69 384 ARG A N 1
ATOM 3173 C CA . ARG A 1 384 ? 5.747 -10.876 -33.729 1.00 57.69 384 ARG A CA 1
ATOM 3174 C C . ARG A 1 384 ? 5.730 -11.074 -35.240 1.00 57.69 384 ARG A C 1
ATOM 3176 O O . ARG A 1 384 ? 4.646 -11.073 -35.814 1.00 57.69 384 ARG A O 1
ATOM 3183 N N . MET A 1 385 ? 6.886 -11.219 -35.885 1.00 55.84 385 MET A N 1
ATOM 3184 C CA . MET A 1 385 ? 6.936 -11.529 -37.318 1.00 55.84 385 MET A CA 1
ATOM 3185 C C . MET A 1 385 ? 6.432 -12.953 -37.584 1.00 55.84 385 MET A C 1
ATOM 3187 O O . MET A 1 385 ? 5.687 -13.156 -38.544 1.00 55.84 385 MET A O 1
ATOM 3191 N N . ASP A 1 386 ? 6.722 -13.886 -36.677 1.00 50.81 386 ASP A N 1
ATOM 3192 C CA . ASP A 1 386 ? 6.243 -15.273 -36.747 1.00 50.81 386 ASP A CA 1
ATOM 3193 C C . ASP A 1 386 ? 4.730 -15.401 -36.462 1.00 50.81 386 ASP A C 1
ATOM 3195 O O . ASP A 1 386 ? 4.066 -16.283 -36.996 1.00 50.81 386 ASP A O 1
ATOM 3199 N N . GLN A 1 387 ? 4.140 -14.490 -35.677 1.00 47.84 387 GLN A N 1
ATOM 3200 C CA . GLN A 1 387 ? 2.688 -14.462 -35.417 1.00 47.84 387 GLN A CA 1
ATOM 3201 C C . GLN A 1 387 ? 1.847 -13.835 -36.540 1.00 47.84 387 GLN A C 1
ATOM 3203 O O . GLN A 1 387 ? 0.648 -14.078 -36.596 1.00 47.84 387 GLN A O 1
ATOM 3208 N N . VAL A 1 388 ? 2.442 -13.012 -37.410 1.00 48.56 388 VAL A N 1
ATOM 3209 C CA . VAL A 1 388 ? 1.754 -12.398 -38.569 1.00 48.56 388 VAL A CA 1
ATOM 3210 C C . VAL A 1 388 ? 1.826 -13.303 -39.810 1.00 48.56 388 VAL A C 1
ATOM 3212 O O . VAL A 1 388 ? 1.156 -13.049 -40.808 1.00 48.56 388 VAL A O 1
ATOM 3215 N N . SER A 1 389 ? 2.637 -14.361 -39.757 1.00 39.94 389 SER A N 1
ATOM 3216 C CA . SER A 1 389 ? 2.846 -15.324 -40.844 1.00 39.94 389 SER A CA 1
ATOM 3217 C C . SER A 1 389 ? 2.126 -16.674 -40.642 1.00 39.94 389 SER A C 1
ATOM 3219 O O . SER A 1 389 ? 2.341 -17.602 -41.423 1.00 39.94 389 SER A O 1
ATOM 3221 N N . LEU A 1 390 ? 1.224 -16.747 -39.655 1.00 34.97 390 LEU A N 1
ATOM 3222 C CA . LEU A 1 390 ? 0.186 -17.773 -39.458 1.00 34.97 390 LEU A CA 1
ATOM 3223 C C . LEU A 1 390 ? -1.191 -17.145 -39.694 1.00 34.97 390 LEU A C 1
ATOM 3225 O O . LEU A 1 390 ? -2.076 -17.869 -40.205 1.00 34.97 390 LEU A O 1
#

InterPro domains:
  IPR045330 TRM3/TARBP1 [PTHR12029] (65-377)

Sequence (390 aa):
SIDWLLTNRLSDFNTEWNTTYRNLPLFSKLLPLLDQQNSNISHADVLTAKYLLIANNIPSIELSNNIIDDLFKASPKELPYIFRAIGVVLRQVQTTNEDRYKLIESSINVFNEIDHRTPVYWPCLTMFCQAISSSITDITVSNILSEWFTHMFERSKHVSGIMNVLLESIVPIWLHERRIQSSHLSIVVECVIFGQTYQKDKKQQWQAEQLVEQDESVRLLIAQTHITPEYRYDRNVRTLMQLFLLHMWPLLHNVQQNEIIMQIIEKHRLLASKERRPRFCTNSLEHRIMFRALQCLLCLTSIIQDSSLLQIIYDYVVETLIRENEPSLRLLSEWILVRLISQDRTTRLNDLYGYLQDAHRYRTGAVCAWISISSHMTNLLTDRMDQVSL